Protein AF-A0A3N5LBY7-F1 (afdb_monomer)

Radius of gyration: 25.09 Å; Cα contacts (8 Å, |Δi|>4): 882; chains: 1; bounding box: 62×58×71 Å

pLDDT: mean 83.24, std 11.58, range [34.78, 97.31]

Mean predicted aligned error: 8.32 Å

Secondary structure (DSSP, 8-state):
-------HHHHHHT--EEEEEEEEEESS-EE--S--HHHHHHHHHHHH--SSSS--TTEEEE-TTTT--EE-TT-EEEEEEEEET--TTHHHHHHHHHHHHTTSPP-TT--TTSEEEEEEEEEPPPPPP------EEEEEEEEEEEE--EEEEEETTEEE-BTTB--HHHHHHHHHHHHHHHHHHTT-------GGGTTTTEEEEEEEEEEEEEEETTEEEEEEEEEEEEEEE--HHHHHHHHHHHHH--SS-GGGTTT-EEEES-TT--------SS-HHHHHT-HHHHHHHHHHHHT-TT--HHHHHHHHHHHTTHHHHHHHHHHHHHTT---PPPEEEEEEEETTEEEEEEE--HHHHHHHHHHHHHHHHHHHHHS-SSB-TT-TT--HHHHHHHHHHHHHTT-EEEEEP-TTGGGG--HHHHHHHHHHHHTTSHHHHHHHHHHT--EEETTEEE---SS--B-TTTHHHHHHHHHHHHHHHS-TTEEEEEETTEEEEEESSS---

Sequence (509 aa):
MNHFNFPVKELIKSISYKRFKVTIKFNNDVNFLFFHGSKLYDLICKTMKRGVNKLGEDIIINAVESGRTSYQSGDCYNFGITAINAGDYFIDHLESKLKSISSYIPKENSIEGIFTLEDITEIKTEIIPDFTDGGEEEYELWLRSPLRMVREYPVPGHKYFDREYFDIRQFLKLLYYRVKRLSILCGNSVDECDPSLEFLHCAVNYINLMWLDMPYTSKTLGGVSGKVKFTAELSADLKLLLWFGQFINNGNNTSFGFGKNSVTNIPGYNVSELSPYETFLAKAVKKENVLNAYKVLASDNSLTISDKLKVKKFNSKINENLDNLINEVITGKYEAKPFTGTITEEHDGINIHTEFNLEERTLQLAVKQIAEPVINKYIGESSFFYRNGFSKEGALKMLDEAEKNGYEYNKIDIDSFYSYINKDVLYERIETLFGGDPVSDLIRVWITQPVCIEGNMVTSYEGIPYNRMLNPMLINLYLDRLDEMLPGNCKLIKDGEDLYIIDKNRNLH

Foldseek 3Di:
DPDPPPPLVVLLVLWDKWKKKWKKFFQAKDFAFLACLQQVQQLVLQLVPPVDSGDDLQKFKAQQPRLQGIDGHGDMWIIMIMGIPDDPCNVVSSQVSNQVQCCDDDDPPHSTVGIGTDDMDIDDDDDQDQDAFDAKDKKKKFQLFFAWAADPDADVPDRTDFQVDDDVLSQLQQLSVSSVVSSVVSVDDDDDDRCSVQCPFKAWPDGDKHKFWDDDPPDIDIGIGFMIMIIGRDHSSSLSSLLVCQSSAGHPPSSSVGRRMHMPDDPPDDDDPGHTPAFLLRQLLDLVLLVVLLVVVLPDPPDDPVLVVLSVVCVVPVPVLSVVLSCCLVVVVDAADAWAWEWDDDPPDTATATDGRSSNSSSLLSSCVRNLVSLVSGLDDQELFPDDPRALVNLVVVQVVLVVVQKDKDKDDDIPVQQADDLVLLLRLLCRSRNVGCSSVVVSCQQQGWYQYPNDIDRDGHGGHDDPRCCRSSVSSSCSVVQVVDDPQWGWHDHHNMIMIIGNPPPPD

Solvent-accessible surface area (backbone atoms only — not comparable to full-atom values): 28198 Å² total; per-residue (Å²): 130,87,76,77,80,70,63,46,65,61,44,56,72,54,39,52,65,49,37,33,43,37,33,35,28,26,72,40,70,44,78,52,57,44,70,42,23,60,63,51,33,54,51,51,33,63,47,65,65,69,94,44,101,60,71,54,90,47,44,27,40,40,49,57,43,43,36,64,34,68,42,51,56,69,40,64,46,30,34,35,40,29,32,47,60,59,59,88,62,48,58,64,50,51,52,55,29,47,56,54,40,31,71,38,82,66,47,92,98,51,74,47,28,39,31,46,76,76,49,77,46,77,47,79,80,77,79,85,77,88,62,63,69,54,65,77,44,74,36,37,42,33,32,79,24,38,30,30,45,73,40,94,78,58,48,93,96,40,54,45,49,51,55,92,45,85,59,67,54,59,51,53,51,44,39,50,54,47,50,52,51,48,18,41,72,49,72,47,90,78,82,93,77,80,68,69,74,76,39,72,59,56,44,80,77,43,72,51,44,45,80,45,81,40,84,49,92,99,43,73,48,64,16,28,26,24,42,34,32,30,38,29,53,46,44,28,42,53,52,48,50,56,59,55,38,46,65,61,32,29,60,46,63,28,41,40,23,18,14,28,36,47,62,51,83,50,88,93,66,82,86,75,92,78,59,42,71,67,45,66,40,61,59,16,52,31,68,68,45,31,51,51,30,36,50,57,62,71,65,44,86,82,60,49,75,69,50,51,51,51,46,54,58,47,60,77,42,43,69,62,55,52,50,50,56,39,48,26,54,76,70,70,66,60,70,88,72,63,29,44,32,46,83,44,84,51,103,77,35,64,43,41,44,51,50,74,58,72,66,60,50,17,53,49,40,13,40,42,72,57,50,42,63,34,52,54,61,60,61,48,86,58,57,37,36,70,38,92,95,45,48,68,66,52,40,51,49,49,51,54,52,37,42,75,72,55,28,45,74,47,78,51,84,67,75,44,51,49,36,68,38,58,60,66,64,42,49,51,54,43,39,56,65,37,52,95,31,72,40,36,58,55,52,46,52,65,56,62,51,35,31,30,41,95,88,42,80,43,74,76,72,70,26,39,67,50,42,89,76,56,42,52,56,51,50,53,59,45,48,42,58,54,40,72,68,42,56,94,64,36,46,50,41,30,38,76,92,46,34,31,43,35,30,54,80,78,75,91,121

Nearest PDB structures (foldseek):
  6dd5-assembly2_B  TM=7.385E-01  e=3.144E-13  Escherichia coli O157:H7
  6dd5-assembly1_A  TM=7.429E-01  e=4.305E-13  Escherichia coli O157:H7
  6ar1-assembly2_D  TM=7.995E-01  e=1.167E-09  Geobacillus stearothermophilus
  5hhl-assembly3_D  TM=7.330E-01  e=1.109E-07  Agathobacter rectalis M104/1
  5hhl-assembly2_H  TM=7.245E-01  e=1.519E-07  Agathobacter rectalis M104/1

Structure (mmCIF, N/CA/C/O backbone):
data_AF-A0A3N5LBY7-F1
#
_entry.id   AF-A0A3N5LBY7-F1
#
loop_
_atom_site.group_PDB
_atom_site.id
_atom_site.type_symbol
_atom_site.label_atom_id
_atom_site.label_alt_id
_atom_site.label_comp_id
_atom_site.label_asym_id
_atom_site.label_entity_id
_atom_site.label_seq_id
_atom_site.pdbx_PDB_ins_code
_atom_site.Cartn_x
_atom_site.Cartn_y
_atom_site.Cartn_z
_atom_site.occupancy
_atom_site.B_iso_or_equiv
_atom_site.auth_seq_id
_atom_site.auth_comp_id
_atom_site.auth_asym_id
_atom_site.auth_atom_id
_atom_site.pdbx_PDB_model_num
ATOM 1 N N . MET A 1 1 ? 40.320 -6.476 -20.861 1.00 38.44 1 MET A N 1
ATOM 2 C CA . MET A 1 1 ? 38.935 -6.963 -21.011 1.00 38.44 1 MET A CA 1
ATOM 3 C C . MET A 1 1 ? 38.147 -5.819 -21.612 1.00 38.44 1 MET A C 1
ATOM 5 O O . MET A 1 1 ? 38.249 -4.721 -21.089 1.00 38.44 1 MET A O 1
ATOM 9 N N . ASN A 1 2 ? 37.497 -6.024 -22.760 1.00 34.78 2 ASN A N 1
ATOM 10 C CA . ASN A 1 2 ? 36.706 -4.976 -23.403 1.00 34.78 2 ASN A CA 1
ATOM 11 C C . ASN A 1 2 ? 35.530 -4.641 -22.483 1.00 34.78 2 ASN A C 1
ATO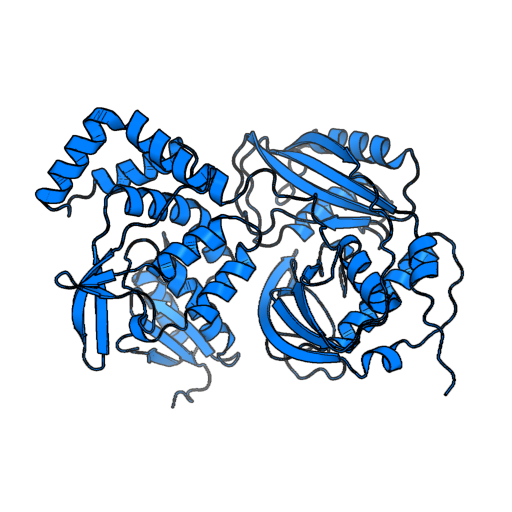M 13 O O . ASN A 1 2 ? 34.591 -5.427 -22.389 1.00 34.78 2 ASN A O 1
ATOM 17 N N . HIS A 1 3 ? 35.620 -3.515 -21.778 1.00 41.53 3 HIS A N 1
ATOM 18 C CA . HIS A 1 3 ? 34.484 -2.925 -21.088 1.00 41.53 3 HIS A CA 1
ATOM 19 C C . HIS A 1 3 ? 33.453 -2.590 -22.165 1.00 41.53 3 HIS A C 1
ATOM 21 O O . HIS A 1 3 ? 33.677 -1.709 -22.996 1.00 41.53 3 HIS A O 1
ATOM 27 N N . PHE A 1 4 ? 32.368 -3.356 -22.224 1.00 52.19 4 PHE A N 1
ATOM 28 C CA . PHE A 1 4 ? 31.197 -2.937 -22.975 1.00 52.19 4 PHE A CA 1
ATOM 29 C C . PHE A 1 4 ? 30.697 -1.672 -22.283 1.00 52.19 4 PHE A C 1
ATOM 31 O O . PHE A 1 4 ? 30.194 -1.748 -21.173 1.00 52.19 4 PHE A O 1
ATOM 38 N N . ASN A 1 5 ? 30.918 -0.505 -22.889 1.00 61.25 5 ASN A N 1
ATOM 39 C CA . ASN A 1 5 ? 30.394 0.747 -22.354 1.00 61.25 5 ASN A CA 1
ATOM 40 C C . ASN A 1 5 ? 28.865 0.646 -22.360 1.00 61.25 5 ASN A C 1
ATOM 42 O O . ASN A 1 5 ? 28.266 0.531 -23.430 1.00 61.25 5 ASN A O 1
ATOM 46 N N . PHE A 1 6 ? 28.248 0.651 -21.185 1.00 70.88 6 PHE A N 1
ATOM 47 C CA . PHE A 1 6 ? 26.806 0.579 -20.992 1.00 70.88 6 PHE A CA 1
ATOM 48 C C . PHE A 1 6 ? 26.217 1.997 -21.062 1.00 70.88 6 PHE A C 1
ATOM 50 O O . PHE A 1 6 ? 26.335 2.755 -20.111 1.00 70.88 6 PHE A O 1
ATOM 57 N N . PRO A 1 7 ? 25.602 2.432 -22.184 1.00 77.38 7 PRO A N 1
ATOM 58 C CA . PRO A 1 7 ? 25.357 3.853 -22.448 1.00 77.38 7 PRO A CA 1
ATOM 59 C C . PRO A 1 7 ? 24.082 4.379 -21.761 1.00 77.38 7 PRO A C 1
ATOM 61 O O . PRO A 1 7 ? 23.322 5.145 -22.357 1.00 77.38 7 PRO A O 1
ATOM 64 N N . VAL A 1 8 ? 23.785 3.951 -20.531 1.00 84.81 8 VAL A N 1
ATOM 65 C CA . VAL A 1 8 ? 22.512 4.271 -19.861 1.00 84.81 8 VAL A CA 1
ATOM 66 C C . VAL A 1 8 ? 22.337 5.764 -19.652 1.00 84.81 8 VAL A C 1
ATOM 68 O O . VAL A 1 8 ? 21.244 6.276 -19.906 1.00 84.81 8 VAL A O 1
ATOM 71 N N . LYS A 1 9 ? 23.395 6.482 -19.265 1.00 85.94 9 LYS A N 1
ATOM 72 C CA . LYS A 1 9 ? 23.342 7.941 -19.118 1.00 85.94 9 LYS A CA 1
ATOM 73 C C . LYS A 1 9 ? 22.882 8.653 -20.389 1.00 85.94 9 LYS A C 1
ATOM 75 O O . LYS A 1 9 ? 22.012 9.519 -20.319 1.00 85.94 9 LYS A O 1
ATOM 80 N N . GLU A 1 10 ? 23.413 8.269 -21.545 1.00 86.06 10 GLU A N 1
ATOM 81 C CA . GLU A 1 10 ? 23.021 8.862 -22.830 1.00 86.06 10 GLU A CA 1
ATOM 82 C C . GLU A 1 10 ? 21.609 8.434 -23.247 1.00 86.06 10 GLU A C 1
ATOM 84 O O . GLU A 1 10 ? 20.820 9.262 -23.707 1.00 86.06 10 GLU A O 1
ATOM 89 N N . LEU A 1 11 ? 21.230 7.178 -22.986 1.00 88.94 11 LEU A N 1
ATOM 90 C CA . LEU A 1 11 ? 19.864 6.713 -23.226 1.00 88.94 11 LEU A CA 1
ATOM 91 C C . LEU A 1 11 ? 18.839 7.495 -22.408 1.00 88.94 11 LEU A C 1
ATOM 93 O O . LEU A 1 11 ? 17.841 7.942 -22.966 1.00 88.94 11 LEU A O 1
ATOM 97 N N . ILE A 1 12 ? 19.079 7.705 -21.116 1.00 90.44 12 ILE A N 1
ATOM 98 C CA . ILE A 1 12 ? 18.143 8.431 -20.250 1.00 90.44 12 ILE A CA 1
ATOM 99 C C . ILE A 1 12 ? 18.040 9.898 -20.666 1.00 90.44 12 ILE A C 1
ATOM 101 O O . ILE A 1 12 ? 16.928 10.409 -20.779 1.00 90.44 12 ILE A O 1
ATOM 105 N N . LYS A 1 13 ? 19.163 10.560 -20.979 1.00 89.19 13 LYS A N 1
ATOM 106 C CA . LYS A 1 13 ? 19.153 11.940 -21.501 1.00 89.19 13 LYS A CA 1
ATOM 107 C C . LYS A 1 13 ? 18.371 12.078 -22.809 1.00 89.19 13 LYS A C 1
ATOM 109 O O . LYS A 1 13 ? 17.786 13.128 -23.055 1.00 89.19 13 LYS A O 1
ATOM 114 N N . SER A 1 14 ? 18.363 11.038 -23.643 1.00 90.06 14 SER A N 1
ATOM 115 C CA . SER A 1 14 ? 17.644 11.036 -24.924 1.00 90.06 14 SER A CA 1
ATOM 116 C C . SER A 1 14 ? 16.121 10.888 -24.789 1.00 90.06 14 SER A C 1
ATOM 118 O O . SER A 1 14 ? 15.393 11.075 -25.767 1.00 90.06 14 SER A O 1
ATOM 120 N N . ILE A 1 15 ? 15.624 10.532 -23.598 1.00 91.88 15 ILE A N 1
ATOM 121 C CA . ILE A 1 15 ? 14.199 10.327 -23.343 1.00 91.88 15 ILE A CA 1
ATOM 122 C C . ILE A 1 15 ? 13.599 11.635 -22.838 1.00 91.88 15 ILE A C 1
ATOM 124 O O . ILE A 1 15 ? 13.804 12.034 -21.695 1.00 91.88 15 ILE A O 1
ATOM 128 N N . SER A 1 16 ? 12.792 12.279 -23.677 1.00 90.88 16 SER A N 1
ATOM 129 C CA . SER A 1 16 ? 11.910 13.353 -23.223 1.00 90.88 16 SER A CA 1
ATOM 130 C C . SER A 1 16 ? 10.722 12.750 -22.475 1.00 90.88 16 SER A C 1
ATOM 132 O O . SER A 1 16 ? 10.056 11.847 -22.986 1.00 90.88 16 SER A O 1
ATOM 134 N N . TYR A 1 17 ? 10.436 13.234 -21.270 1.00 90.81 17 TYR A N 1
ATOM 135 C CA . TYR A 1 17 ? 9.273 12.815 -20.496 1.00 90.81 17 TYR A CA 1
ATOM 136 C C . TYR A 1 17 ? 8.748 13.963 -19.636 1.00 90.81 17 TYR A C 1
ATOM 138 O O . TYR A 1 17 ? 9.507 14.831 -19.215 1.00 90.81 17 TYR A O 1
ATOM 146 N N . LYS A 1 18 ? 7.445 13.941 -19.355 1.00 90.56 18 LYS A N 1
ATOM 147 C CA . LYS A 1 18 ? 6.787 14.825 -18.387 1.00 90.56 18 LYS A CA 1
ATOM 148 C C . LYS A 1 18 ? 6.015 13.981 -17.377 1.00 90.56 18 LYS A C 1
ATOM 150 O O . LYS A 1 18 ? 5.503 12.908 -17.713 1.00 90.56 18 LYS A O 1
ATOM 155 N N . ARG A 1 19 ? 5.952 14.438 -16.129 1.00 91.31 19 ARG A N 1
ATOM 156 C CA . ARG A 1 19 ? 5.251 13.755 -15.033 1.00 91.31 19 ARG A CA 1
ATOM 157 C C . ARG A 1 19 ? 4.151 14.657 -14.506 1.00 91.31 19 ARG A C 1
ATOM 159 O O . ARG A 1 19 ? 4.365 15.845 -14.320 1.00 91.31 19 ARG A O 1
ATOM 166 N N . PHE A 1 20 ? 2.995 14.081 -14.222 1.00 91.75 20 PHE A N 1
ATOM 167 C CA . PHE A 1 20 ? 1.819 14.817 -13.776 1.00 91.75 20 PHE A CA 1
ATOM 168 C C . PHE A 1 20 ? 1.209 14.144 -12.559 1.00 91.75 20 PHE A C 1
ATOM 170 O O . PHE A 1 20 ? 1.139 12.913 -12.505 1.00 91.75 20 PHE A O 1
ATOM 177 N N . LYS A 1 21 ? 0.727 14.954 -11.620 1.00 94.62 21 LYS A N 1
ATOM 178 C CA . LYS A 1 21 ? -0.222 14.547 -10.588 1.00 94.62 21 LYS A CA 1
ATOM 179 C C . LYS A 1 21 ? -1.608 15.007 -11.018 1.00 94.62 21 LYS A C 1
ATOM 181 O O . LYS A 1 21 ? -1.808 16.189 -11.282 1.00 94.62 21 LYS A O 1
ATOM 186 N N . VAL A 1 22 ? -2.548 14.076 -11.077 1.00 96.06 22 VAL A N 1
ATOM 187 C CA . VAL A 1 22 ? -3.951 14.344 -11.384 1.00 96.06 22 VAL A CA 1
ATOM 188 C C . VAL A 1 22 ? -4.767 14.115 -10.123 1.00 96.06 22 VAL A C 1
ATOM 190 O O . VAL A 1 22 ? -4.677 13.042 -9.523 1.00 96.06 22 VAL A O 1
ATOM 193 N N . THR A 1 23 ? -5.569 15.112 -9.760 1.00 97.25 23 THR A N 1
ATOM 194 C CA . THR A 1 23 ? -6.506 15.051 -8.637 1.00 97.25 23 THR A CA 1
ATOM 195 C C . THR A 1 23 ? -7.925 15.050 -9.185 1.00 97.25 23 THR A C 1
ATOM 197 O O . THR A 1 23 ? -8.342 15.994 -9.863 1.00 97.25 23 THR A O 1
ATOM 200 N N . ILE A 1 24 ? -8.677 13.997 -8.887 1.00 96.88 24 ILE A N 1
ATOM 201 C CA . ILE A 1 24 ? -10.117 13.933 -9.158 1.00 96.88 24 ILE A CA 1
ATOM 202 C C . ILE A 1 24 ? -10.881 13.873 -7.842 1.00 96.88 24 ILE A C 1
ATOM 204 O O . ILE A 1 24 ? -10.354 13.390 -6.844 1.00 96.88 24 ILE A O 1
ATOM 208 N N . LYS A 1 25 ? -12.132 14.319 -7.847 1.00 97.31 25 LYS A N 1
ATOM 209 C CA . LYS A 1 25 ? -13.043 14.224 -6.709 1.00 97.31 25 LYS A CA 1
ATOM 210 C C . LYS A 1 25 ? -14.266 13.424 -7.101 1.00 97.31 25 LYS A C 1
ATOM 212 O O . LYS A 1 25 ? -14.872 13.704 -8.128 1.00 97.31 25 LYS A O 1
ATOM 217 N N . PHE A 1 26 ? -14.624 12.415 -6.321 1.00 96.19 26 PHE A N 1
ATOM 218 C CA . PHE A 1 26 ? -15.774 11.578 -6.643 1.00 96.19 26 PHE A CA 1
ATOM 219 C C . PHE A 1 26 ? -17.090 12.282 -6.296 1.00 96.19 26 PHE A C 1
ATOM 221 O O . PHE A 1 26 ? -17.221 12.893 -5.241 1.00 96.19 26 PHE A O 1
ATOM 228 N N . ASN A 1 27 ? -18.080 12.166 -7.179 1.00 94.25 27 ASN A N 1
ATOM 229 C CA . ASN A 1 27 ? -19.432 12.708 -6.997 1.00 94.25 27 ASN A CA 1
ATOM 230 C C . ASN A 1 27 ? -20.407 11.677 -6.412 1.00 94.25 27 ASN A C 1
ATOM 232 O O . ASN A 1 27 ? -21.538 12.016 -6.085 1.00 94.25 27 ASN A O 1
ATOM 236 N N . ASN A 1 28 ? -19.983 10.416 -6.342 1.00 90.75 28 ASN A N 1
ATOM 237 C CA . ASN A 1 28 ? -20.733 9.284 -5.814 1.00 90.75 28 ASN A CA 1
ATOM 238 C C . ASN A 1 28 ? -19.784 8.403 -5.002 1.00 90.75 28 ASN A C 1
ATOM 240 O O . ASN A 1 28 ? -18.566 8.495 -5.156 1.00 90.75 28 ASN A O 1
ATOM 244 N N . ASP A 1 29 ? -20.342 7.500 -4.205 1.00 91.44 29 ASP A N 1
ATOM 245 C CA . ASP A 1 29 ? -19.550 6.467 -3.549 1.00 91.44 29 ASP A CA 1
ATOM 246 C C . ASP A 1 29 ? -18.958 5.506 -4.594 1.00 91.44 29 ASP A C 1
ATOM 248 O O . ASP A 1 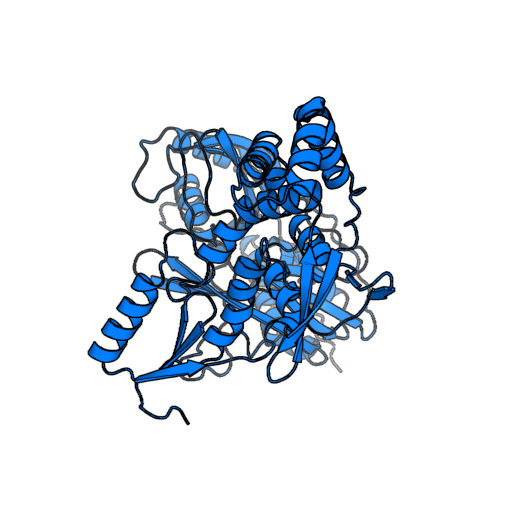29 ? -19.645 5.056 -5.518 1.00 91.44 29 ASP A O 1
ATOM 252 N N . VAL A 1 30 ? -17.673 5.177 -4.452 1.00 89.56 30 VAL A N 1
ATOM 253 C CA . VAL A 1 30 ? -16.932 4.319 -5.384 1.00 89.56 30 VAL A CA 1
ATOM 254 C C . VAL A 1 30 ? -16.193 3.230 -4.626 1.00 89.56 30 VAL A C 1
ATOM 256 O O . VAL A 1 30 ? -15.469 3.486 -3.666 1.00 89.56 30 VAL A O 1
ATOM 259 N N . ASN A 1 31 ? -16.324 1.998 -5.111 1.00 87.12 31 ASN A N 1
ATOM 260 C CA . ASN A 1 31 ? -15.559 0.859 -4.625 1.00 87.12 31 ASN A CA 1
ATOM 261 C C . ASN A 1 31 ? -14.507 0.442 -5.653 1.00 87.12 31 ASN A C 1
ATOM 263 O O . ASN A 1 31 ? -14.806 0.249 -6.834 1.00 87.12 31 ASN A O 1
ATOM 267 N N . PHE A 1 32 ? -13.284 0.245 -5.175 1.00 84.81 32 PHE A N 1
ATOM 268 C CA . PHE A 1 32 ? -12.180 -0.308 -5.945 1.00 84.81 32 PHE A CA 1
ATOM 269 C C . PHE A 1 32 ? -11.834 -1.724 -5.467 1.00 84.81 32 PHE A C 1
ATOM 271 O O . PHE A 1 32 ? -12.155 -2.136 -4.344 1.00 84.81 32 PHE A O 1
ATOM 278 N N . LEU A 1 33 ? -11.171 -2.472 -6.351 1.00 82.50 33 LEU A N 1
ATOM 279 C CA . LEU A 1 33 ? -10.320 -3.598 -5.959 1.00 82.50 33 LEU A CA 1
ATOM 280 C C . LEU A 1 33 ? -9.076 -3.055 -5.243 1.00 82.50 33 LEU A C 1
ATOM 282 O O . LEU A 1 33 ? -8.835 -1.856 -5.289 1.00 82.50 33 LEU A O 1
ATOM 286 N N . PHE A 1 34 ? -8.267 -3.911 -4.620 1.00 84.25 34 PHE A N 1
ATOM 287 C CA . PHE A 1 34 ? -7.043 -3.459 -3.947 1.00 84.25 34 PHE A CA 1
ATOM 288 C C . PHE A 1 34 ? -6.111 -2.670 -4.887 1.00 84.25 34 PHE A C 1
ATOM 290 O O . PHE A 1 34 ? -5.672 -1.572 -4.563 1.00 84.25 34 PHE A O 1
ATOM 297 N N . PHE A 1 35 ? -5.853 -3.189 -6.090 1.00 87.31 35 PHE A N 1
ATOM 298 C CA . PHE A 1 35 ? -5.004 -2.523 -7.075 1.00 87.31 35 PHE A CA 1
ATOM 299 C C . PHE A 1 35 ? -5.834 -1.729 -8.098 1.00 87.31 35 PHE A C 1
ATOM 301 O O . PHE A 1 35 ? -6.653 -2.297 -8.825 1.00 87.31 35 PHE A O 1
ATOM 308 N N . HIS A 1 36 ? -5.622 -0.410 -8.183 1.00 89.81 36 HIS A N 1
ATOM 309 C CA . HIS A 1 36 ? -6.490 0.485 -8.972 1.00 89.81 36 HIS A CA 1
ATOM 310 C C . HIS A 1 36 ? -6.052 0.656 -10.433 1.00 89.81 36 HIS A C 1
ATOM 312 O O . HIS A 1 36 ? -6.774 1.260 -11.233 1.00 89.81 36 HIS A O 1
ATOM 318 N N . GLY A 1 37 ? -4.873 0.145 -10.800 1.00 88.94 37 GLY A N 1
ATOM 319 C CA . GLY A 1 37 ? -4.236 0.419 -12.088 1.00 88.94 37 GLY A CA 1
ATOM 320 C C . GLY A 1 37 ? -5.099 0.081 -13.308 1.00 88.94 37 GLY A C 1
ATOM 321 O O . GLY A 1 37 ? -5.111 0.837 -14.274 1.00 88.94 37 GLY A O 1
ATOM 322 N N . SER A 1 38 ? -5.912 -0.978 -13.248 1.00 83.69 38 SER A N 1
ATOM 323 C CA . SER A 1 38 ? -6.830 -1.351 -14.334 1.00 83.69 38 SER A CA 1
ATOM 324 C C . SER A 1 38 ? -7.980 -0.360 -14.553 1.00 83.69 38 SER A C 1
ATOM 326 O O . SER A 1 38 ? -8.338 -0.086 -15.698 1.00 83.69 38 SER A O 1
ATOM 328 N N . LYS A 1 39 ? -8.541 0.210 -13.479 1.00 87.06 39 LYS A N 1
ATOM 329 C CA . LYS A 1 39 ? -9.597 1.235 -13.555 1.00 87.06 39 LYS A CA 1
ATOM 330 C C . LYS A 1 39 ? -9.049 2.538 -14.126 1.00 87.06 39 LYS A C 1
ATOM 332 O O . LYS A 1 39 ? -9.680 3.148 -14.985 1.00 87.06 39 LYS A O 1
ATOM 337 N N . LEU A 1 40 ? -7.849 2.929 -13.695 1.00 91.19 40 LEU A N 1
ATOM 338 C CA . LEU A 1 40 ? -7.172 4.100 -14.247 1.00 91.19 40 LEU A CA 1
ATOM 339 C C . LEU A 1 40 ? -6.748 3.883 -15.701 1.00 91.19 40 LEU A C 1
ATOM 341 O O . LEU A 1 40 ? -6.890 4.792 -16.513 1.00 91.19 40 LEU A O 1
ATOM 345 N N . TYR A 1 41 ? -6.283 2.685 -16.056 1.00 89.69 41 TYR A N 1
ATOM 346 C CA . TYR A 1 41 ? -5.987 2.323 -17.441 1.00 89.69 41 TYR A CA 1
ATOM 347 C C . TYR A 1 41 ? -7.195 2.535 -18.348 1.00 89.69 41 TYR A C 1
ATOM 349 O O . TYR A 1 41 ? -7.071 3.175 -19.389 1.00 89.69 41 TYR A O 1
ATOM 357 N N . ASP A 1 42 ? -8.361 2.034 -17.942 1.00 86.81 42 ASP A N 1
ATOM 358 C CA . ASP A 1 42 ? -9.602 2.187 -18.700 1.00 86.81 42 ASP A CA 1
ATOM 359 C C . ASP A 1 42 ? -10.019 3.663 -18.832 1.00 86.81 42 ASP A C 1
ATOM 361 O O . ASP A 1 42 ? -10.324 4.118 -19.939 1.00 86.81 42 ASP A O 1
ATOM 365 N N . LEU A 1 43 ? -9.933 4.439 -17.743 1.00 89.88 43 LEU A N 1
ATOM 366 C CA . LEU A 1 43 ? -10.174 5.885 -17.771 1.00 89.88 43 LEU A CA 1
ATOM 367 C C . LEU A 1 43 ? -9.253 6.581 -18.784 1.00 89.88 43 LEU A C 1
ATOM 369 O O . LEU A 1 43 ? -9.728 7.275 -19.681 1.00 89.88 43 LEU A O 1
ATOM 373 N N . ILE A 1 44 ? -7.940 6.369 -18.683 1.00 90.31 44 ILE A N 1
ATOM 374 C CA . ILE A 1 44 ? -6.958 7.063 -19.523 1.00 90.31 44 ILE A CA 1
ATOM 375 C C . ILE A 1 44 ? -7.011 6.583 -20.981 1.00 90.31 44 ILE A C 1
ATOM 377 O O . ILE A 1 44 ? -6.870 7.404 -21.888 1.00 90.31 44 ILE A O 1
ATOM 381 N N . CYS A 1 45 ? -7.321 5.308 -21.246 1.00 87.69 45 CYS A N 1
ATOM 382 C CA . CYS A 1 45 ? -7.617 4.826 -22.602 1.00 87.69 45 CYS A CA 1
ATOM 383 C C . CYS A 1 45 ? -8.726 5.659 -23.261 1.00 87.69 45 CYS A C 1
ATOM 385 O O . CYS A 1 45 ? -8.592 6.093 -24.409 1.00 87.69 45 CYS A O 1
ATOM 387 N N . LYS A 1 46 ? -9.820 5.893 -22.529 1.00 85.25 46 LYS A N 1
ATOM 388 C CA . LYS A 1 46 ? -10.987 6.637 -23.023 1.00 85.25 46 LYS A CA 1
ATOM 389 C C . LYS A 1 46 ? -10.686 8.119 -23.192 1.00 85.25 46 LYS A C 1
ATOM 391 O O . LYS A 1 46 ? -11.129 8.713 -24.177 1.00 85.25 46 LYS A O 1
ATOM 396 N N . THR A 1 47 ? -9.895 8.690 -22.287 1.00 86.00 47 THR A N 1
ATOM 397 C CA . THR A 1 47 ? -9.430 10.080 -22.351 1.00 86.00 47 THR A CA 1
ATOM 398 C C . THR A 1 47 ? -8.605 10.335 -23.608 1.00 86.00 47 THR A C 1
ATOM 400 O O . THR A 1 47 ? -8.895 11.268 -24.355 1.00 86.00 47 THR A O 1
ATOM 403 N N . MET A 1 48 ? -7.636 9.465 -23.904 1.00 82.44 48 MET A N 1
ATOM 404 C CA . MET A 1 48 ? -6.655 9.700 -24.969 1.00 82.44 48 MET A CA 1
ATOM 405 C C . MET A 1 48 ? -7.154 9.375 -26.389 1.00 82.44 48 MET A C 1
ATOM 407 O O . MET A 1 48 ? -6.421 9.624 -27.343 1.00 82.44 48 MET A O 1
ATOM 411 N N . LYS A 1 49 ? -8.366 8.810 -26.552 1.00 66.88 49 LYS A N 1
ATOM 412 C CA . LYS A 1 49 ? -9.049 8.505 -27.836 1.00 66.88 49 LYS A CA 1
ATOM 413 C C . LYS A 1 49 ? -8.102 8.179 -29.014 1.00 66.88 49 LYS A C 1
ATOM 415 O O . LYS A 1 49 ? -8.177 8.809 -30.065 1.00 66.88 49 LYS A O 1
ATOM 420 N N . ARG A 1 50 ? -7.241 7.162 -28.878 1.00 56.69 50 ARG A N 1
ATOM 421 C CA . ARG A 1 50 ? -6.247 6.782 -29.911 1.00 56.69 50 ARG A CA 1
ATOM 422 C C . ARG A 1 50 ? -6.787 5.940 -31.079 1.00 56.69 50 ARG A C 1
ATOM 424 O O . ARG A 1 50 ? -6.003 5.355 -31.813 1.00 56.69 50 ARG A O 1
ATOM 431 N N . GLY A 1 51 ? -8.104 5.780 -31.233 1.00 47.19 51 GLY A N 1
ATOM 432 C CA . GLY A 1 51 ? -8.677 4.841 -32.218 1.00 47.19 51 GLY A CA 1
ATOM 433 C C . GLY A 1 51 ? -8.350 3.358 -31.952 1.00 47.19 51 GLY A C 1
ATOM 434 O O . GLY A 1 51 ? -8.798 2.485 -32.688 1.00 47.19 51 GLY A O 1
ATOM 435 N N . VAL A 1 52 ? -7.612 3.069 -30.876 1.00 51.25 52 VAL A N 1
ATOM 436 C CA . VAL A 1 52 ? -7.212 1.744 -30.402 1.00 51.25 52 VAL A CA 1
ATOM 437 C C . VAL A 1 52 ? -7.606 1.656 -28.929 1.00 51.25 52 VAL A C 1
ATOM 439 O O . VAL A 1 52 ? -7.315 2.568 -28.158 1.00 51.25 52 VAL A O 1
ATOM 442 N N . ASN A 1 53 ? -8.240 0.555 -28.517 1.00 62.88 53 ASN A N 1
ATOM 443 C CA . ASN A 1 53 ? -8.684 0.314 -27.132 1.00 62.88 53 ASN A CA 1
ATOM 444 C C . ASN A 1 53 ? -7.521 0.036 -26.148 1.00 62.88 53 ASN A C 1
ATOM 446 O O . ASN A 1 53 ? -7.696 -0.729 -25.200 1.00 62.88 53 ASN A O 1
ATOM 450 N N . LYS A 1 54 ? -6.312 0.561 -26.400 1.00 79.31 54 LYS A N 1
ATOM 451 C CA . LYS A 1 54 ? -5.114 0.295 -25.594 1.00 79.31 54 LYS A CA 1
ATOM 452 C C . LYS A 1 54 ? -4.187 1.505 -25.513 1.00 79.31 54 LYS A C 1
ATOM 454 O O . LYS A 1 54 ? -3.893 2.127 -26.533 1.00 79.31 54 LYS A O 1
ATOM 459 N N . LEU A 1 55 ? -3.668 1.781 -24.317 1.00 83.50 55 LEU A N 1
ATOM 460 C CA . LEU A 1 55 ? -2.549 2.711 -24.130 1.00 83.50 55 LEU A CA 1
ATOM 461 C C . LEU A 1 55 ? -1.243 2.098 -24.634 1.00 83.50 55 LEU A C 1
ATOM 463 O O . LEU A 1 55 ? -1.002 0.900 -24.454 1.00 83.50 55 LEU A O 1
ATOM 467 N N . GLY A 1 56 ? -0.418 2.939 -25.257 1.00 84.50 56 GLY A N 1
ATOM 468 C CA . GLY A 1 56 ? 0.946 2.585 -25.634 1.00 84.50 56 GLY A CA 1
ATOM 469 C C . GLY A 1 56 ? 1.884 2.566 -24.427 1.00 84.50 56 GLY A C 1
ATOM 470 O O . GLY A 1 56 ? 1.502 2.906 -23.307 1.00 84.50 56 GLY A O 1
ATOM 471 N N . GLU A 1 57 ? 3.130 2.155 -24.658 1.00 85.88 57 GLU A N 1
ATOM 472 C CA . GLU A 1 57 ? 4.176 2.130 -23.624 1.00 85.88 57 GLU A CA 1
ATOM 473 C C . GLU A 1 57 ? 4.664 3.526 -23.198 1.00 85.88 57 GLU A C 1
ATOM 475 O O . GLU A 1 57 ? 5.379 3.640 -22.198 1.00 85.88 57 GLU A O 1
ATOM 480 N N . ASP A 1 58 ? 4.271 4.551 -23.954 1.00 88.25 58 ASP A N 1
ATOM 481 C CA . ASP A 1 58 ? 4.593 5.966 -23.789 1.00 88.25 58 ASP A CA 1
ATOM 482 C C . ASP A 1 58 ? 3.764 6.666 -22.703 1.00 88.25 58 ASP A C 1
ATOM 484 O O . ASP A 1 58 ? 4.075 7.791 -22.328 1.00 88.25 58 ASP A O 1
ATOM 488 N N . ILE A 1 59 ? 2.725 6.015 -22.173 1.00 91.00 59 ILE A N 1
ATOM 489 C CA . ILE A 1 59 ? 1.922 6.535 -21.063 1.00 91.00 59 ILE A CA 1
ATOM 490 C C . ILE A 1 59 ? 1.975 5.530 -19.915 1.00 91.00 59 ILE A C 1
ATOM 492 O O . ILE A 1 59 ? 1.495 4.401 -20.029 1.00 91.00 59 ILE A O 1
ATOM 496 N N . ILE A 1 60 ? 2.547 5.953 -18.791 1.00 92.06 60 ILE A N 1
ATOM 497 C CA . ILE A 1 60 ? 2.648 5.160 -17.564 1.00 92.06 60 ILE A CA 1
ATOM 498 C C . ILE A 1 60 ? 1.708 5.739 -16.515 1.00 92.06 60 ILE A C 1
ATOM 500 O O . ILE A 1 60 ? 1.762 6.929 -16.209 1.00 92.06 60 ILE A O 1
ATOM 504 N N . ILE A 1 61 ? 0.879 4.880 -15.929 1.00 92.81 61 ILE A N 1
ATOM 505 C CA . ILE A 1 61 ? -0.069 5.246 -14.877 1.00 92.81 61 ILE A CA 1
ATOM 506 C C . ILE A 1 61 ? 0.489 4.812 -13.522 1.00 92.81 61 ILE A C 1
ATOM 508 O O . ILE A 1 61 ? 0.941 3.681 -13.354 1.00 92.81 61 ILE A O 1
ATOM 512 N N . ASN A 1 62 ? 0.417 5.707 -12.541 1.00 92.19 62 ASN A N 1
ATOM 513 C CA . ASN A 1 62 ? 0.838 5.468 -11.167 1.00 92.19 62 ASN A CA 1
ATOM 514 C C . ASN A 1 62 ? -0.379 5.562 -10.241 1.00 92.19 62 ASN A C 1
ATOM 516 O O . ASN A 1 62 ? -0.823 6.652 -9.883 1.00 92.19 62 ASN A O 1
ATOM 520 N N . ALA A 1 63 ? -0.916 4.407 -9.855 1.00 92.44 63 ALA A N 1
ATOM 521 C CA . ALA A 1 63 ? -2.062 4.288 -8.960 1.00 92.44 63 ALA A CA 1
ATOM 522 C C . ALA A 1 63 ? -1.639 4.420 -7.485 1.00 92.44 63 ALA A C 1
ATOM 524 O O . ALA A 1 63 ? -1.633 3.427 -6.757 1.00 92.44 63 ALA A O 1
ATOM 525 N N . VAL A 1 64 ? -1.249 5.628 -7.065 1.00 90.06 64 VAL A N 1
ATOM 526 C CA . VAL A 1 64 ? -0.621 5.865 -5.749 1.00 90.06 64 VAL A CA 1
ATOM 527 C C . VAL A 1 64 ? -1.533 5.636 -4.549 1.00 90.06 64 VAL A C 1
ATOM 529 O O . VAL A 1 64 ? -1.031 5.483 -3.446 1.00 90.06 64 VAL A O 1
ATOM 532 N N . GLU A 1 65 ? -2.845 5.560 -4.760 1.00 91.94 65 GLU A N 1
ATOM 533 C CA . GLU A 1 65 ? -3.812 5.233 -3.707 1.00 91.94 65 GLU A CA 1
ATOM 534 C C . GLU A 1 65 ? -4.263 3.768 -3.706 1.00 91.94 65 GLU A C 1
ATOM 536 O O . GLU A 1 65 ? -5.221 3.425 -3.012 1.00 91.94 65 GLU A O 1
ATOM 541 N N . SER A 1 66 ? -3.607 2.895 -4.486 1.00 88.88 66 SER A N 1
ATOM 542 C CA . SER A 1 66 ? -3.881 1.452 -4.419 1.00 88.88 66 SER A CA 1
ATOM 543 C C . SER A 1 66 ? -3.787 0.975 -2.969 1.00 88.88 66 SER A C 1
ATOM 545 O O . SER A 1 66 ? -2.880 1.359 -2.239 1.00 88.88 66 SER A O 1
ATOM 547 N N . GLY A 1 67 ? -4.759 0.170 -2.556 1.00 85.56 67 GLY A N 1
ATOM 548 C CA . GLY A 1 67 ? -4.998 -0.203 -1.167 1.00 85.56 67 GLY A CA 1
ATOM 549 C C . GLY A 1 67 ? -6.232 0.475 -0.581 1.00 85.56 67 GLY A C 1
ATOM 550 O O . GLY A 1 67 ? -6.994 -0.175 0.131 1.00 85.56 67 GLY A O 1
ATOM 551 N N . ARG A 1 68 ? -6.536 1.736 -0.921 1.00 88.75 68 ARG A N 1
ATOM 552 C CA . ARG A 1 68 ? -7.780 2.380 -0.468 1.00 88.75 68 ARG A CA 1
ATOM 553 C C . ARG A 1 68 ? -8.949 1.909 -1.319 1.00 88.75 68 ARG A C 1
ATOM 555 O O . ARG A 1 68 ? -9.208 2.406 -2.403 1.00 88.75 68 ARG A O 1
ATOM 562 N N . THR A 1 69 ? -9.725 0.977 -0.792 1.00 86.81 69 THR A N 1
ATOM 563 C CA . THR A 1 69 ? -10.699 0.269 -1.628 1.00 86.81 69 THR A CA 1
ATOM 564 C C . THR A 1 69 ? -12.108 0.870 -1.651 1.00 86.81 69 THR A C 1
ATOM 566 O O . THR A 1 69 ? -12.989 0.322 -2.320 1.00 86.81 69 THR A O 1
ATOM 569 N N . SER A 1 70 ? -12.341 1.972 -0.936 1.00 88.56 70 SER A N 1
ATOM 570 C CA . SER A 1 70 ? -13.633 2.663 -0.875 1.00 88.56 70 SER A CA 1
ATOM 571 C C . SER A 1 70 ? -13.466 4.179 -0.753 1.00 88.56 70 SER A C 1
ATOM 573 O O . SER A 1 70 ? -12.669 4.675 0.058 1.00 88.56 70 SER A O 1
ATOM 575 N N . TYR A 1 71 ? -14.285 4.894 -1.512 1.00 92.31 71 TYR A N 1
ATOM 576 C CA . TYR A 1 71 ? -14.372 6.347 -1.562 1.00 92.31 71 TYR A CA 1
ATOM 577 C C . TYR A 1 71 ? -15.827 6.758 -1.386 1.00 92.31 71 TYR A C 1
ATOM 579 O O . TYR A 1 71 ? -16.709 6.161 -1.997 1.00 92.31 71 TYR A O 1
ATOM 587 N N . GLN A 1 72 ? -16.065 7.751 -0.543 1.00 92.44 72 GLN A N 1
ATOM 588 C CA . GLN A 1 72 ? -17.357 8.400 -0.388 1.00 92.44 72 GLN A CA 1
ATOM 589 C C . GLN A 1 72 ? -17.475 9.562 -1.374 1.00 92.44 72 GLN A C 1
ATOM 591 O O . GLN A 1 72 ? -16.469 10.132 -1.806 1.00 92.44 72 GLN A O 1
ATOM 596 N N . SER A 1 73 ? -18.704 9.956 -1.695 1.00 94.38 73 SER A N 1
ATOM 597 C CA . SER A 1 73 ? -18.950 11.207 -2.410 1.00 94.38 73 SER A CA 1
ATOM 598 C C . SER A 1 73 ? -18.240 12.377 -1.717 1.00 94.38 73 SER A C 1
ATOM 600 O O . SER A 1 73 ? -18.409 12.620 -0.524 1.00 94.38 73 SER A O 1
ATOM 602 N N . GLY A 1 74 ? -17.460 13.129 -2.487 1.00 94.81 74 GLY A N 1
ATOM 603 C CA . GLY A 1 74 ? -16.642 14.240 -2.022 1.00 94.81 74 GLY A CA 1
ATOM 604 C C . GLY A 1 74 ? -15.194 13.875 -1.694 1.00 94.81 74 GLY A C 1
ATOM 605 O O . GLY A 1 74 ? -14.385 14.793 -1.555 1.00 94.81 74 GLY A O 1
ATOM 606 N N . ASP A 1 75 ? -14.846 12.588 -1.617 1.00 95.00 75 ASP A N 1
ATOM 607 C CA . ASP A 1 75 ? -13.455 12.165 -1.473 1.00 95.00 75 ASP A CA 1
ATOM 608 C C . ASP A 1 75 ? -12.653 12.492 -2.739 1.00 95.00 75 ASP A C 1
ATOM 610 O O . ASP A 1 75 ? -13.097 12.245 -3.864 1.00 95.00 75 ASP A O 1
ATOM 614 N N . CYS A 1 76 ? -11.436 12.994 -2.542 1.00 96.62 76 CYS A N 1
ATOM 615 C CA . CYS A 1 76 ? -10.471 13.174 -3.616 1.00 96.62 76 CYS A CA 1
ATOM 616 C C . CYS A 1 76 ? -9.580 11.938 -3.789 1.00 96.62 76 CYS A C 1
ATOM 618 O O . CYS A 1 76 ? -9.406 11.134 -2.870 1.00 96.62 76 CYS A O 1
ATOM 620 N N . TYR A 1 77 ? -9.016 11.825 -4.986 1.00 96.31 77 TYR A N 1
ATOM 621 C CA . TYR A 1 77 ? -8.167 10.737 -5.436 1.00 96.31 77 TYR A CA 1
ATOM 622 C C . TYR A 1 77 ? -7.018 11.280 -6.284 1.00 96.31 77 TYR A C 1
ATOM 624 O O . TYR A 1 77 ? -7.247 11.903 -7.327 1.00 96.31 77 TYR A O 1
ATOM 632 N N . ASN A 1 78 ? -5.790 10.988 -5.868 1.00 96.31 78 ASN A N 1
ATOM 633 C CA . ASN A 1 78 ? -4.577 11.301 -6.608 1.00 96.31 78 ASN A CA 1
ATOM 634 C C . ASN A 1 78 ? -4.104 10.106 -7.441 1.00 96.31 78 ASN A C 1
ATOM 636 O O . ASN A 1 78 ? -4.031 8.966 -6.978 1.00 96.31 78 ASN A O 1
ATOM 640 N N . PHE A 1 79 ? -3.662 10.379 -8.665 1.00 95.25 79 PHE A N 1
ATOM 641 C CA . PHE A 1 79 ? -2.837 9.449 -9.433 1.00 95.25 79 PHE A CA 1
ATOM 642 C C . PHE A 1 79 ? -1.791 10.175 -10.262 1.00 95.25 79 PHE A C 1
ATOM 644 O O . PHE A 1 79 ? -1.921 11.355 -10.580 1.00 95.25 79 PHE A O 1
ATOM 651 N N . GLY A 1 80 ? -0.729 9.453 -10.605 1.00 93.81 80 GLY A N 1
ATOM 652 C CA . GLY A 1 80 ? 0.341 9.976 -11.439 1.00 93.81 80 GLY A CA 1
ATOM 653 C C . GLY A 1 80 ? 0.231 9.516 -12.886 1.00 93.81 80 GLY A C 1
ATOM 654 O O . GLY A 1 80 ? -0.160 8.378 -13.156 1.00 93.81 80 GLY A O 1
ATOM 655 N N . ILE A 1 81 ? 0.672 10.363 -13.809 1.00 93.19 81 ILE A N 1
ATOM 656 C CA . ILE A 1 81 ? 0.917 10.002 -15.207 1.00 93.19 81 ILE A CA 1
ATOM 657 C C . ILE A 1 81 ? 2.357 10.382 -15.549 1.00 93.19 81 ILE A C 1
ATOM 659 O O . ILE A 1 81 ? 2.742 11.532 -15.366 1.00 93.19 81 ILE A O 1
ATOM 663 N N . THR A 1 82 ? 3.142 9.441 -16.067 1.00 92.25 82 THR A N 1
ATOM 664 C CA . THR A 1 82 ? 4.394 9.753 -16.772 1.00 92.25 82 THR A CA 1
ATOM 665 C C . THR A 1 82 ? 4.125 9.614 -18.263 1.00 92.25 82 THR A C 1
ATOM 667 O O . THR A 1 82 ? 3.743 8.534 -18.716 1.00 92.25 82 THR A O 1
ATOM 670 N N . ALA A 1 83 ? 4.302 10.691 -19.019 1.00 92.12 83 ALA A N 1
ATOM 671 C CA . ALA A 1 83 ? 4.111 10.714 -20.462 1.00 92.12 83 ALA A CA 1
ATOM 672 C C . ALA A 1 83 ? 5.463 10.897 -21.162 1.00 92.12 83 ALA A C 1
ATOM 674 O O . ALA A 1 83 ? 6.190 11.852 -20.889 1.00 92.12 83 ALA A O 1
ATOM 675 N N . ILE A 1 84 ? 5.796 9.968 -22.050 1.00 92.44 84 ILE A N 1
ATOM 676 C CA . ILE A 1 84 ? 7.028 9.949 -22.837 1.00 92.44 84 ILE A CA 1
ATOM 677 C C . ILE A 1 84 ? 6.789 10.703 -24.142 1.00 92.44 84 ILE A C 1
ATOM 679 O O . ILE A 1 84 ? 5.753 10.524 -24.782 1.00 92.44 84 ILE A O 1
ATOM 683 N N . ASN A 1 85 ? 7.750 11.539 -24.534 1.00 90.50 85 ASN A N 1
ATOM 684 C CA . ASN A 1 85 ? 7.684 12.387 -25.724 1.00 90.50 85 ASN A CA 1
ATOM 685 C C . ASN A 1 85 ? 6.417 13.271 -25.763 1.00 90.50 85 ASN A C 1
ATOM 687 O O . ASN A 1 85 ? 5.770 13.443 -26.798 1.00 90.50 85 ASN A O 1
ATOM 691 N N . ALA A 1 86 ? 6.018 13.791 -24.599 1.00 86.12 86 ALA A N 1
ATOM 692 C CA . ALA A 1 86 ? 4.824 14.613 -24.459 1.00 86.12 86 ALA A CA 1
ATOM 693 C C . ALA A 1 86 ? 5.103 16.064 -24.879 1.00 86.12 86 ALA A C 1
ATOM 695 O O . ALA A 1 86 ? 5.832 16.789 -24.200 1.00 86.12 86 ALA A O 1
ATOM 696 N N . GLY A 1 87 ? 4.491 16.491 -25.987 1.00 83.06 87 GLY A N 1
ATOM 697 C CA . GLY A 1 87 ? 4.527 17.884 -26.438 1.00 83.06 87 GLY A CA 1
ATOM 698 C C . GLY A 1 87 ? 3.739 18.835 -25.530 1.00 83.06 87 GLY A C 1
ATOM 699 O O . GLY A 1 87 ? 3.048 18.416 -24.599 1.00 83.06 87 GLY A O 1
ATOM 700 N N . ASP A 1 88 ? 3.805 20.132 -25.823 1.00 82.06 88 ASP A N 1
ATOM 701 C CA . ASP A 1 88 ? 3.233 21.180 -24.960 1.00 82.06 88 ASP A CA 1
ATOM 702 C C . ASP A 1 88 ? 1.704 21.117 -24.839 1.00 82.06 88 ASP A C 1
ATOM 704 O O . ASP A 1 88 ? 1.156 21.425 -23.788 1.00 82.06 88 ASP A O 1
ATOM 708 N N . TYR A 1 89 ? 1.018 20.590 -25.854 1.00 85.44 89 TYR A N 1
ATOM 709 C CA . TYR A 1 89 ? -0.441 20.431 -25.854 1.00 85.44 89 TYR A CA 1
ATOM 710 C C . TYR A 1 89 ? -0.949 19.207 -25.076 1.00 85.44 89 TYR A C 1
ATOM 712 O O . TYR A 1 89 ? -2.157 18.967 -25.034 1.00 85.44 89 TYR A O 1
ATOM 720 N N . PHE A 1 90 ? -0.061 18.382 -24.506 1.00 87.38 90 PHE A N 1
ATOM 721 C CA . PHE A 1 90 ? -0.471 17.150 -23.828 1.00 87.38 90 PHE A CA 1
ATOM 722 C C . PHE A 1 90 ? -1.383 17.432 -22.628 1.00 87.38 90 PHE A C 1
ATOM 724 O O . PHE A 1 90 ? -2.402 16.758 -22.478 1.00 87.38 90 PHE A O 1
ATOM 731 N N . ILE A 1 91 ? -1.043 18.433 -21.807 1.00 87.12 91 ILE A N 1
ATOM 732 C CA . ILE A 1 91 ? -1.812 18.786 -20.604 1.00 87.12 91 ILE A CA 1
ATOM 733 C C . ILE A 1 91 ? -3.185 19.320 -20.998 1.00 87.12 91 ILE A C 1
ATOM 735 O O . ILE A 1 91 ? -4.186 18.766 -20.553 1.00 87.12 91 ILE A O 1
ATOM 739 N N . ASP A 1 92 ? -3.239 20.309 -21.893 1.00 89.25 92 ASP A N 1
ATOM 740 C CA . ASP A 1 92 ? -4.500 20.895 -22.365 1.00 89.25 92 ASP A CA 1
ATOM 741 C C . ASP A 1 92 ? -5.430 19.825 -22.949 1.00 89.25 92 ASP A C 1
ATOM 743 O O . ASP A 1 92 ? -6.642 19.811 -22.705 1.00 89.25 92 ASP A O 1
ATOM 747 N N . HIS A 1 93 ? -4.859 18.882 -23.705 1.00 89.56 93 HIS A N 1
ATOM 748 C CA . HIS A 1 93 ? -5.606 17.758 -24.250 1.00 89.56 93 HIS A CA 1
ATOM 749 C C . HIS A 1 93 ? -6.129 16.832 -23.148 1.00 89.56 93 HIS A C 1
ATOM 751 O O . HIS A 1 93 ? -7.316 16.499 -23.144 1.00 89.56 93 HIS A O 1
ATOM 757 N N . LEU A 1 94 ? -5.262 16.415 -22.221 1.00 90.00 94 LEU A N 1
ATOM 758 C CA . LEU A 1 94 ? -5.616 15.538 -21.108 1.00 90.00 94 LEU A CA 1
ATOM 759 C C . LEU A 1 94 ? -6.719 16.166 -20.245 1.00 90.00 94 LEU A C 1
ATOM 761 O O . LEU A 1 94 ? -7.731 15.517 -19.978 1.00 90.00 94 LEU A O 1
ATOM 765 N N . GLU A 1 95 ? -6.555 17.433 -19.869 1.00 92.25 95 GLU A N 1
ATOM 766 C CA . GLU A 1 95 ? -7.501 18.203 -19.066 1.00 92.25 95 GLU A CA 1
ATOM 767 C C . GLU A 1 95 ? -8.861 18.315 -19.763 1.00 92.25 95 GLU A C 1
ATOM 769 O O . GLU A 1 95 ? -9.893 17.944 -19.195 1.00 92.25 95 GLU A O 1
ATOM 774 N N . SER A 1 96 ? -8.869 18.760 -21.025 1.00 91.88 96 SER A N 1
ATOM 775 C CA . SER A 1 96 ? -10.090 18.893 -21.827 1.00 91.88 96 SER A CA 1
ATOM 776 C C . SER A 1 96 ? -10.854 17.568 -21.923 1.00 91.88 96 SER A C 1
ATOM 778 O O . SER A 1 96 ? -12.082 17.525 -21.786 1.00 91.88 96 SER A O 1
ATOM 780 N N . LYS A 1 97 ? -10.137 16.456 -22.122 1.00 91.75 97 LYS A N 1
ATOM 781 C CA . LYS A 1 97 ? -10.741 15.127 -22.253 1.00 91.75 97 LYS A CA 1
ATOM 782 C C . LYS A 1 97 ? -11.237 14.569 -20.923 1.00 91.75 97 LYS A C 1
ATOM 784 O O . LYS A 1 97 ? -12.333 14.008 -20.906 1.00 91.75 97 LYS A O 1
ATOM 789 N N . LEU A 1 98 ? -10.502 14.758 -19.827 1.00 91.94 98 LEU A N 1
ATOM 790 C CA . LEU A 1 98 ? -10.953 14.357 -18.492 1.00 91.94 98 LEU A CA 1
ATOM 791 C C . LEU A 1 98 ? -12.225 15.116 -18.090 1.00 91.94 98 LEU A C 1
ATOM 793 O O . LEU A 1 98 ? -13.185 14.472 -17.673 1.00 91.94 98 LEU A O 1
ATOM 797 N N . LYS A 1 99 ? -12.290 16.436 -18.330 1.00 92.75 99 LYS A N 1
ATOM 798 C CA . LYS A 1 99 ? -13.505 17.253 -18.115 1.00 92.75 99 LYS A CA 1
ATOM 799 C C . LYS A 1 99 ? -14.687 16.825 -18.995 1.00 92.75 99 LYS A C 1
ATOM 801 O O . LYS A 1 99 ? -15.853 16.923 -18.610 1.00 92.75 99 LYS A O 1
ATOM 806 N N . SER A 1 100 ? -14.411 16.345 -20.207 1.00 90.44 100 SER A N 1
ATOM 807 C CA . SER A 1 100 ? -15.461 15.810 -21.078 1.00 90.44 100 SER A CA 1
ATOM 808 C C . SER A 1 100 ? -16.024 14.493 -20.536 1.00 90.44 100 SER A C 1
ATOM 810 O O . SER A 1 100 ? -17.241 14.322 -20.507 1.00 90.44 100 SER A O 1
ATOM 812 N N . ILE A 1 101 ? -15.158 13.581 -20.087 1.00 88.25 101 ILE A N 1
ATOM 813 C CA . ILE A 1 101 ? -15.548 12.260 -19.576 1.00 88.25 101 ILE A CA 1
ATOM 814 C C . ILE A 1 101 ? -16.221 12.341 -18.201 1.00 88.25 101 ILE A C 1
ATOM 816 O O . ILE A 1 101 ? -17.130 11.557 -17.925 1.00 88.25 101 ILE A O 1
ATOM 820 N N . SER A 1 102 ? -15.847 13.305 -17.357 1.00 85.69 102 SER A N 1
ATOM 821 C CA . SER A 1 102 ? -16.550 13.570 -16.093 1.00 85.69 102 SER A CA 1
ATOM 822 C C . SER A 1 102 ? -18.022 13.941 -16.293 1.00 85.69 102 SER A C 1
ATOM 824 O O . SER A 1 102 ? -18.818 13.794 -15.376 1.00 85.69 102 SER A O 1
ATOM 826 N N . SER A 1 103 ? -18.394 14.395 -17.494 1.00 84.94 103 SER A N 1
ATOM 827 C CA . SER A 1 103 ? -19.770 14.769 -17.845 1.00 84.94 103 SER A CA 1
ATOM 828 C C . SER A 1 103 ? -20.583 13.615 -18.451 1.00 84.94 103 SER A C 1
ATOM 830 O O . SER A 1 103 ? -21.729 13.816 -18.852 1.00 84.94 103 SER A O 1
ATOM 832 N N . TYR A 1 104 ? -19.997 12.422 -18.607 1.00 86.81 104 TYR A N 1
ATOM 833 C CA . TYR A 1 104 ? -20.694 11.274 -19.196 1.00 86.81 104 TYR A CA 1
ATOM 834 C C . TYR A 1 104 ? -21.705 10.677 -18.220 1.00 86.81 104 TYR A C 1
ATOM 836 O O . TYR A 1 104 ? -21.598 10.831 -17.010 1.00 86.81 104 TYR A O 1
ATOM 844 N N . ILE A 1 105 ? -22.691 9.955 -18.754 1.00 83.44 105 ILE A N 1
ATOM 845 C CA . ILE A 1 105 ? -23.577 9.146 -17.918 1.00 83.44 105 ILE A CA 1
ATOM 846 C C . ILE A 1 105 ? -22.749 7.982 -17.350 1.00 83.44 105 ILE A C 1
ATOM 848 O O . ILE A 1 105 ? -22.104 7.279 -18.141 1.00 83.44 105 ILE A O 1
ATOM 852 N N . PRO A 1 106 ? -22.766 7.759 -16.023 1.00 82.19 106 PRO A N 1
ATOM 853 C CA . PRO A 1 106 ? -22.049 6.657 -15.399 1.00 82.19 106 PRO A CA 1
ATOM 854 C C . PRO A 1 106 ? -22.386 5.312 -16.038 1.00 82.19 106 PRO A C 1
ATOM 856 O O . PRO A 1 106 ? -23.554 4.988 -16.262 1.00 82.19 106 PRO A O 1
ATOM 859 N N . LYS A 1 107 ? -21.354 4.514 -16.314 1.00 78.00 107 LYS A N 1
ATOM 860 C CA . LYS A 1 107 ? -21.497 3.126 -16.769 1.00 78.00 107 LYS A CA 1
ATOM 861 C C . LYS A 1 107 ? -21.126 2.169 -15.652 1.00 78.00 107 LYS A C 1
ATOM 863 O O . LYS A 1 107 ? -20.238 2.451 -14.849 1.00 78.00 107 LYS A O 1
ATOM 868 N N . GLU A 1 108 ? -21.767 1.007 -15.654 1.00 71.81 108 GLU A N 1
ATOM 869 C CA . GLU A 1 108 ? -21.474 -0.058 -14.702 1.00 71.81 108 GLU A CA 1
ATOM 870 C C . GLU A 1 108 ? -19.985 -0.432 -14.749 1.00 71.81 108 GLU A C 1
ATOM 872 O O . GLU A 1 108 ? -19.395 -0.581 -15.822 1.00 71.81 108 GLU A O 1
ATOM 877 N N . ASN A 1 109 ? -19.360 -0.545 -13.576 1.00 69.69 109 ASN A N 1
ATOM 878 C CA . ASN A 1 109 ? -17.935 -0.841 -13.419 1.00 69.69 109 ASN A CA 1
ATOM 879 C C . ASN A 1 109 ? -16.959 0.167 -14.062 1.00 69.69 109 ASN A C 1
ATOM 881 O O . ASN A 1 109 ? -15.775 -0.155 -14.192 1.00 69.69 109 ASN A O 1
ATOM 885 N N . SER A 1 110 ? -17.386 1.390 -14.379 1.00 79.00 110 SER A N 1
ATOM 886 C CA . SER A 1 110 ? -16.508 2.482 -14.817 1.00 79.00 110 SER A CA 1
ATOM 887 C C . SER A 1 110 ? -16.452 3.606 -13.783 1.00 79.00 110 SER A C 1
ATOM 889 O O . SER A 1 110 ? -17.372 3.762 -12.985 1.00 79.00 110 SER A O 1
ATOM 891 N N . ILE A 1 111 ? -15.371 4.390 -13.806 1.00 83.75 111 ILE A N 1
ATOM 892 C CA . ILE A 1 111 ? -15.292 5.661 -13.073 1.00 83.75 111 ILE A CA 1
ATOM 893 C C . ILE A 1 111 ? -15.682 6.864 -13.943 1.00 83.75 111 ILE A C 1
ATOM 895 O O . ILE A 1 111 ? -15.633 7.992 -13.483 1.00 83.75 111 ILE A O 1
ATOM 899 N N . GLU A 1 112 ? -16.093 6.670 -15.196 1.00 84.50 112 GLU A N 1
ATOM 900 C CA . GLU A 1 112 ? -16.629 7.760 -16.024 1.00 84.50 112 GLU A CA 1
ATOM 901 C C . GLU A 1 112 ? -17.897 8.366 -15.414 1.00 84.50 112 GLU A C 1
ATOM 903 O O . GLU A 1 112 ? -18.731 7.646 -14.864 1.00 84.50 112 GLU A O 1
ATOM 908 N N . GLY A 1 113 ? -18.071 9.683 -15.549 1.00 86.00 113 GLY A N 1
ATOM 909 C CA . GLY A 1 113 ? -19.297 10.358 -15.119 1.00 86.00 113 GLY A CA 1
ATOM 910 C C . GLY A 1 113 ? -19.502 10.492 -13.608 1.00 86.00 113 GLY A C 1
ATOM 911 O O . GLY A 1 113 ? -20.463 11.126 -13.182 1.00 86.00 113 GLY A O 1
ATOM 912 N N . ILE A 1 114 ? -18.632 9.899 -12.784 1.00 91.94 114 ILE A N 1
ATOM 913 C CA . ILE A 1 114 ? -18.772 9.886 -11.317 1.00 91.94 114 ILE A CA 1
ATOM 914 C C . ILE A 1 114 ? -17.671 10.665 -10.592 1.00 91.94 114 ILE A C 1
ATOM 916 O O . ILE A 1 114 ? -17.527 10.513 -9.382 1.00 91.94 114 ILE A O 1
ATOM 920 N N . PHE A 1 115 ? -16.903 11.500 -11.294 1.00 94.62 115 PHE A N 1
ATOM 921 C CA . PHE A 1 115 ? -15.908 12.394 -10.694 1.00 94.62 115 PHE A CA 1
ATOM 922 C C . PHE A 1 115 ? -15.941 13.790 -11.319 1.00 94.62 115 PHE A C 1
ATOM 924 O O . PHE A 1 115 ? -16.422 13.946 -12.437 1.00 94.62 115 PHE A O 1
ATOM 931 N N . THR A 1 116 ? -15.382 14.785 -10.633 1.00 95.88 116 THR A N 1
ATOM 932 C CA . THR A 1 116 ? -14.916 16.063 -11.188 1.00 95.88 116 THR A CA 1
ATOM 933 C C . THR A 1 116 ? -13.394 16.095 -11.227 1.00 95.88 116 THR A C 1
ATOM 935 O O . THR A 1 116 ? -12.719 15.504 -10.384 1.00 95.88 116 THR A O 1
ATOM 938 N N . LEU A 1 117 ? -12.836 16.750 -12.245 1.00 96.38 117 LEU A N 1
ATOM 939 C CA . LEU A 1 117 ? -11.408 17.045 -12.278 1.00 96.38 117 LEU A CA 1
ATOM 940 C C . LEU A 1 117 ? -11.146 18.276 -11.408 1.00 96.38 117 LEU A C 1
ATOM 942 O O . LEU A 1 117 ? -11.676 19.343 -11.716 1.00 96.38 117 LEU A O 1
ATOM 946 N N . GLU A 1 118 ? -10.332 18.124 -10.367 1.00 96.50 118 GLU A N 1
ATOM 947 C CA . GLU A 1 118 ? -9.984 19.222 -9.458 1.00 96.50 118 GLU A CA 1
ATOM 948 C C . GLU A 1 118 ? -8.699 19.921 -9.899 1.00 96.50 118 GLU A C 1
ATOM 950 O O . GLU A 1 118 ? -8.650 21.147 -9.945 1.00 96.50 118 GLU A O 1
ATOM 955 N N . ASP A 1 119 ? -7.663 19.146 -10.235 1.00 95.31 119 ASP A N 1
ATOM 956 C CA . ASP A 1 119 ? -6.343 19.689 -10.556 1.00 95.31 119 ASP A CA 1
ATOM 957 C C . ASP A 1 119 ? -5.511 18.745 -11.440 1.00 95.31 119 ASP A C 1
ATOM 959 O O . ASP A 1 119 ? -5.616 17.515 -11.344 1.00 95.31 119 ASP A O 1
ATOM 963 N N . ILE A 1 120 ? -4.648 19.335 -12.271 1.00 94.50 120 ILE A N 1
ATOM 964 C CA . ILE A 1 120 ? -3.548 18.654 -12.959 1.00 94.50 120 ILE A CA 1
ATOM 965 C C . ILE A 1 120 ? -2.295 19.503 -12.771 1.00 94.50 120 ILE A C 1
ATOM 967 O O . ILE A 1 120 ? -2.147 20.557 -13.382 1.00 94.50 120 ILE A O 1
ATOM 971 N N . THR A 1 121 ? -1.362 18.998 -11.971 1.00 91.88 121 THR A N 1
ATOM 972 C CA . THR A 1 121 ? -0.088 19.670 -11.713 1.00 91.88 121 THR A CA 1
ATOM 973 C C . THR A 1 121 ? 1.049 18.910 -12.390 1.00 91.88 121 THR A C 1
ATOM 975 O O . THR A 1 121 ? 1.217 17.705 -12.174 1.00 91.88 121 THR A O 1
ATOM 978 N N . GLU A 1 122 ? 1.858 19.607 -13.190 1.00 90.44 122 GLU A N 1
ATOM 979 C CA . GLU A 1 122 ? 3.134 19.078 -13.678 1.00 90.44 122 GLU A CA 1
ATOM 980 C C . GLU A 1 122 ? 4.142 18.998 -12.527 1.00 90.44 122 GLU A C 1
ATOM 982 O O . GLU A 1 122 ? 4.401 19.972 -11.820 1.00 90.44 122 GLU A O 1
ATOM 987 N N . ILE A 1 123 ? 4.698 17.807 -12.338 1.00 88.12 123 ILE A N 1
ATOM 988 C CA . ILE A 1 123 ? 5.767 17.533 -11.383 1.00 88.12 123 ILE A CA 1
ATOM 989 C C . ILE A 1 123 ? 7.070 17.962 -12.038 1.00 88.12 123 ILE A C 1
ATOM 991 O O . ILE A 1 123 ? 7.349 17.577 -13.179 1.00 88.12 123 ILE A O 1
ATOM 995 N N . LYS A 1 124 ? 7.869 18.752 -11.316 1.00 80.62 124 LYS A N 1
ATOM 996 C CA . LYS A 1 124 ? 9.150 19.235 -11.831 1.00 80.62 124 LYS A CA 1
ATOM 997 C C . LYS A 1 124 ? 10.001 18.052 -12.282 1.00 80.62 124 LYS A C 1
ATOM 999 O O . LYS A 1 124 ? 10.093 17.030 -11.607 1.00 80.62 124 LYS A O 1
ATOM 1004 N N . THR A 1 125 ? 10.602 18.200 -13.459 1.00 69.69 125 THR A N 1
ATOM 1005 C CA . THR A 1 125 ? 11.510 17.181 -13.983 1.00 69.69 125 THR A CA 1
ATOM 1006 C C . THR A 1 125 ? 12.724 17.098 -13.069 1.00 69.69 125 THR A C 1
ATOM 1008 O O . THR A 1 125 ? 13.335 18.118 -12.749 1.00 69.69 125 THR A O 1
ATOM 1011 N N . GLU A 1 126 ? 13.052 15.884 -12.642 1.00 73.31 126 GLU A N 1
ATOM 1012 C CA . GLU A 1 126 ? 14.184 15.640 -11.759 1.00 73.31 126 GLU A CA 1
ATOM 1013 C C . GLU A 1 126 ? 15.495 15.962 -12.483 1.00 73.31 126 GLU A C 1
ATOM 1015 O O . GLU A 1 126 ? 15.679 15.616 -13.656 1.00 73.31 126 GLU A O 1
ATOM 1020 N N . ILE A 1 127 ? 16.435 16.587 -11.773 1.00 80.94 127 ILE A N 1
ATOM 1021 C CA . ILE A 1 127 ? 17.800 16.733 -12.278 1.00 80.94 127 ILE A CA 1
ATOM 1022 C C . ILE A 1 127 ? 18.414 15.335 -12.301 1.00 80.94 127 ILE A C 1
ATOM 1024 O O . ILE A 1 127 ? 18.455 14.663 -11.272 1.00 80.94 127 ILE A O 1
ATOM 1028 N N . ILE A 1 128 ? 18.880 14.903 -13.476 1.00 84.94 128 ILE A N 1
ATOM 1029 C CA . ILE A 1 128 ? 19.566 13.618 -13.634 1.00 84.94 128 ILE A CA 1
ATOM 1030 C C . ILE A 1 128 ? 20.766 13.600 -12.672 1.00 84.94 128 ILE A C 1
ATOM 1032 O O . ILE A 1 128 ? 21.661 14.437 -12.829 1.00 84.94 128 ILE A O 1
ATOM 1036 N N . PRO A 1 129 ? 20.794 12.688 -11.685 1.00 85.81 129 PRO A N 1
ATOM 1037 C CA . PRO A 1 129 ? 21.874 12.629 -10.713 1.00 85.81 129 PRO A CA 1
ATOM 1038 C C . PRO A 1 129 ? 23.179 12.196 -11.381 1.00 85.81 129 PRO A C 1
ATOM 1040 O O . PRO A 1 129 ? 23.188 11.384 -12.311 1.00 85.81 129 PRO A O 1
ATOM 1043 N N . ASP A 1 130 ? 24.290 12.725 -10.878 1.00 86.38 130 ASP A N 1
ATOM 1044 C CA . ASP A 1 130 ? 25.629 12.316 -11.291 1.00 86.38 130 ASP A CA 1
ATOM 1045 C C . ASP A 1 130 ? 26.166 11.290 -10.290 1.00 86.38 130 ASP A C 1
ATOM 1047 O O . ASP A 1 130 ? 26.800 11.633 -9.293 1.00 86.38 130 ASP A O 1
ATOM 1051 N N . PHE A 1 131 ? 25.811 10.023 -10.504 1.00 87.19 131 PHE A N 1
ATOM 1052 C CA . PHE A 1 131 ? 26.297 8.931 -9.668 1.00 87.19 131 PHE A CA 1
ATOM 1053 C C . PHE A 1 131 ? 27.763 8.621 -9.961 1.00 87.19 131 PHE A C 1
ATOM 1055 O O . PHE A 1 131 ? 28.233 8.761 -11.088 1.00 87.19 131 PHE A O 1
ATOM 1062 N N . THR A 1 132 ? 28.460 8.130 -8.942 1.00 86.12 132 THR A N 1
ATOM 1063 C CA . THR A 1 132 ? 29.791 7.543 -9.079 1.00 86.12 132 THR A CA 1
ATOM 1064 C C . THR A 1 132 ? 29.715 6.034 -8.902 1.00 86.12 132 THR A C 1
ATOM 1066 O O . THR A 1 132 ? 28.839 5.511 -8.194 1.00 86.12 132 THR A O 1
ATOM 1069 N N . ASP A 1 133 ? 30.678 5.342 -9.501 1.00 83.88 133 ASP A N 1
ATOM 1070 C CA . ASP A 1 133 ? 30.943 3.947 -9.174 1.00 83.88 133 ASP A CA 1
ATOM 1071 C C . ASP A 1 133 ? 31.193 3.833 -7.664 1.00 83.88 133 ASP A C 1
ATOM 1073 O O . ASP A 1 133 ? 31.771 4.730 -7.037 1.00 83.88 133 ASP A O 1
ATOM 1077 N N . GLY A 1 134 ? 30.654 2.778 -7.064 1.00 74.38 134 GLY A N 1
ATOM 1078 C CA . GLY A 1 134 ? 30.815 2.484 -5.644 1.00 74.38 134 GLY A CA 1
ATOM 1079 C C . GLY A 1 134 ? 31.355 1.078 -5.450 1.00 74.38 134 GLY A C 1
ATOM 1080 O O . GLY A 1 134 ? 31.441 0.314 -6.404 1.00 74.38 134 GLY A O 1
ATOM 1081 N N . GLY A 1 135 ? 31.713 0.761 -4.208 1.00 82.81 135 GLY A N 1
ATOM 1082 C CA . GLY A 1 135 ? 32.014 -0.613 -3.822 1.00 82.81 135 GLY A CA 1
ATOM 1083 C C . GLY A 1 135 ? 30.746 -1.448 -3.654 1.00 82.81 135 GLY A C 1
ATOM 1084 O O . GLY A 1 135 ? 29.639 -1.019 -3.983 1.00 82.81 135 GLY A O 1
ATOM 1085 N N . GLU A 1 136 ? 30.924 -2.644 -3.107 1.00 88.31 136 GLU A N 1
ATOM 1086 C CA . GLU A 1 136 ? 29.819 -3.512 -2.722 1.00 88.31 136 GLU A CA 1
ATOM 1087 C C . GLU A 1 136 ? 28.972 -2.864 -1.609 1.00 88.31 136 GLU A C 1
ATOM 1089 O O . GLU A 1 136 ? 29.477 -2.519 -0.539 1.00 88.31 136 GLU A O 1
ATOM 1094 N N . GLU A 1 137 ? 27.676 -2.694 -1.871 1.00 89.88 137 GLU A N 1
ATOM 1095 C CA . GLU A 1 137 ? 26.703 -2.067 -0.969 1.00 89.88 137 GLU A CA 1
ATOM 1096 C C . GLU A 1 137 ? 25.417 -2.912 -0.890 1.00 89.88 137 GLU A C 1
ATOM 1098 O O . GLU A 1 137 ? 25.128 -3.720 -1.777 1.00 89.88 137 GLU A O 1
ATOM 1103 N N . GLU A 1 138 ? 24.627 -2.729 0.176 1.00 91.38 138 GLU A N 1
ATOM 1104 C CA . GLU A 1 138 ? 23.279 -3.303 0.290 1.00 91.38 138 GLU A CA 1
ATOM 1105 C C . GLU A 1 138 ? 22.225 -2.300 -0.198 1.00 91.38 138 GLU A C 1
ATOM 1107 O O . GLU A 1 138 ? 22.130 -1.172 0.294 1.00 91.38 138 GLU A O 1
ATOM 1112 N N . TYR A 1 139 ? 21.381 -2.753 -1.120 1.00 90.88 139 TYR A N 1
ATOM 1113 C CA . TYR A 1 139 ? 20.261 -1.999 -1.666 1.00 90.88 139 TYR A CA 1
ATOM 1114 C C . TYR A 1 139 ? 18.940 -2.676 -1.321 1.00 90.88 139 TYR A C 1
ATOM 1116 O O . TYR A 1 139 ? 18.842 -3.903 -1.246 1.00 90.88 139 TYR A O 1
ATOM 1124 N N . GLU A 1 140 ? 17.888 -1.875 -1.178 1.00 91.31 140 GLU A N 1
ATOM 1125 C CA . GLU A 1 140 ? 16.533 -2.375 -0.967 1.00 91.31 140 GLU A CA 1
ATOM 1126 C C . GLU A 1 140 ? 15.622 -1.905 -2.108 1.00 91.31 140 GLU A C 1
ATOM 1128 O O . GLU A 1 140 ? 15.345 -0.722 -2.287 1.00 91.31 140 GLU A O 1
ATOM 1133 N N . LEU A 1 141 ? 15.155 -2.861 -2.911 1.00 92.12 141 LEU A N 1
ATOM 1134 C CA . LEU A 1 141 ? 14.179 -2.662 -3.973 1.00 92.12 141 LEU A CA 1
ATOM 1135 C C . LEU A 1 141 ? 12.777 -2.903 -3.421 1.00 92.12 141 LEU A C 1
ATOM 1137 O O . LEU A 1 141 ? 12.433 -4.009 -3.010 1.00 92.12 141 LEU A O 1
ATOM 1141 N N . TRP A 1 142 ? 11.928 -1.889 -3.500 1.00 90.62 142 TRP A N 1
ATOM 1142 C CA . TRP A 1 142 ? 10.525 -1.982 -3.130 1.00 90.62 142 TRP A CA 1
ATOM 1143 C C . TRP A 1 142 ? 9.639 -1.984 -4.370 1.00 90.62 142 TRP A C 1
ATOM 1145 O O . TRP A 1 142 ? 9.546 -0.997 -5.099 1.00 90.62 142 TRP A O 1
ATOM 1155 N N . LEU A 1 143 ? 8.942 -3.094 -4.588 1.00 91.81 143 LEU A N 1
ATOM 1156 C CA . LEU A 1 143 ? 7.908 -3.274 -5.599 1.00 91.81 143 LEU A CA 1
ATOM 1157 C C . LEU A 1 143 ? 6.571 -2.732 -5.074 1.00 91.81 143 LEU A C 1
ATOM 1159 O O . LEU A 1 143 ? 5.807 -3.435 -4.412 1.00 91.81 143 LEU A O 1
ATOM 1163 N N . ARG A 1 144 ? 6.314 -1.453 -5.360 1.00 88.75 144 ARG A N 1
ATOM 1164 C CA . ARG A 1 144 ? 5.143 -0.674 -4.912 1.00 88.75 144 ARG A CA 1
ATOM 1165 C C . ARG A 1 144 ? 3.846 -1.030 -5.641 1.00 88.75 144 ARG A C 1
ATOM 1167 O O . ARG A 1 144 ? 2.768 -0.652 -5.200 1.00 88.75 144 ARG A O 1
ATOM 1174 N N . SER A 1 145 ? 3.940 -1.703 -6.782 1.00 90.25 145 SER A N 1
ATOM 1175 C CA . SER A 1 145 ? 2.793 -2.315 -7.450 1.00 90.25 145 SER A CA 1
ATOM 1176 C C . SER A 1 145 ? 3.163 -3.704 -7.965 1.00 90.25 145 SER A C 1
ATOM 1178 O O . SER A 1 145 ? 4.358 -4.018 -8.028 1.00 90.25 145 SER A O 1
ATOM 1180 N N . PRO A 1 146 ? 2.177 -4.549 -8.326 1.00 90.25 146 PRO A N 1
ATOM 1181 C CA . PRO A 1 146 ? 2.455 -5.911 -8.757 1.00 90.25 146 PRO A CA 1
ATOM 1182 C C . PRO A 1 146 ? 3.428 -5.924 -9.935 1.00 90.25 146 PRO A C 1
ATOM 1184 O O . PRO A 1 146 ? 3.157 -5.364 -11.000 1.00 90.25 146 PRO A O 1
ATOM 1187 N N . LEU A 1 147 ? 4.577 -6.560 -9.758 1.00 92.44 147 LEU A N 1
ATOM 1188 C CA . LEU A 1 147 ? 5.563 -6.793 -10.797 1.00 92.44 147 LEU A CA 1
ATOM 1189 C C . LEU A 1 147 ? 5.253 -8.120 -11.481 1.00 92.44 147 LEU A C 1
ATOM 1191 O O . LEU A 1 147 ? 5.140 -9.164 -10.840 1.00 92.44 147 LEU A O 1
ATOM 1195 N N . ARG A 1 148 ? 5.147 -8.092 -12.810 1.00 89.44 148 ARG A N 1
ATOM 1196 C CA . ARG A 1 148 ? 4.885 -9.289 -13.612 1.00 89.44 148 ARG A CA 1
ATOM 1197 C C . ARG A 1 148 ? 6.061 -9.582 -14.530 1.00 89.44 148 ARG A C 1
ATOM 1199 O O . ARG A 1 148 ? 6.188 -8.990 -15.601 1.00 89.44 148 ARG A O 1
ATOM 1206 N N . MET A 1 149 ? 6.888 -10.543 -14.141 1.00 87.81 149 MET A N 1
ATOM 1207 C CA . MET A 1 149 ? 8.051 -10.998 -14.908 1.00 87.81 149 MET A CA 1
ATOM 1208 C C . MET A 1 149 ? 7.958 -12.500 -15.167 1.00 87.81 149 MET A C 1
ATOM 1210 O O . MET A 1 149 ? 7.513 -13.247 -14.302 1.00 87.81 149 MET A O 1
ATOM 1214 N N . VAL A 1 150 ? 8.310 -12.940 -16.377 1.00 82.81 150 VAL A N 1
ATOM 1215 C CA . VAL A 1 150 ? 8.289 -14.365 -16.759 1.00 82.81 150 VAL A CA 1
ATOM 1216 C C . VAL A 1 150 ? 9.578 -15.011 -16.273 1.00 82.81 150 VAL A C 1
ATOM 1218 O O . VAL A 1 150 ? 10.635 -14.440 -16.524 1.00 82.81 150 VAL A O 1
ATOM 1221 N N . ARG A 1 151 ? 9.504 -16.178 -15.624 1.00 81.56 151 ARG A N 1
ATOM 1222 C CA . ARG A 1 151 ? 10.708 -16.931 -15.238 1.00 81.56 151 ARG A CA 1
ATOM 1223 C C . ARG A 1 151 ? 11.490 -17.342 -16.479 1.00 81.56 151 ARG A C 1
ATOM 1225 O O . ARG A 1 151 ? 10.885 -17.758 -17.464 1.00 81.56 151 ARG A O 1
ATOM 1232 N N . GLU A 1 152 ? 12.815 -17.275 -16.414 1.00 75.12 152 GLU A N 1
ATOM 1233 C CA . GLU A 1 152 ? 13.668 -17.838 -17.468 1.00 75.12 152 GLU A CA 1
ATOM 1234 C C . GLU A 1 152 ? 13.420 -19.348 -17.635 1.00 75.12 152 GLU A C 1
ATOM 1236 O O . GLU A 1 152 ? 13.314 -19.838 -18.757 1.00 75.12 152 GLU A O 1
ATOM 1241 N N . TYR A 1 153 ? 13.185 -20.047 -16.516 1.00 78.88 153 TYR A N 1
ATOM 1242 C CA . TYR A 1 153 ? 12.833 -21.469 -16.464 1.00 78.88 153 TYR A CA 1
ATOM 1243 C C . TYR A 1 153 ? 11.466 -21.664 -15.774 1.00 78.88 153 TYR A C 1
ATOM 1245 O O . TYR A 1 153 ? 11.402 -21.830 -14.554 1.00 78.88 153 TYR A O 1
ATOM 1253 N N . PRO A 1 154 ? 10.344 -21.589 -16.517 1.00 77.12 154 PRO A N 1
ATOM 1254 C CA . PRO A 1 154 ? 9.007 -21.813 -15.970 1.00 77.12 154 PRO A CA 1
ATOM 1255 C C . PRO A 1 154 ? 8.828 -23.241 -15.447 1.00 77.12 154 PRO A C 1
ATOM 1257 O O . PRO A 1 154 ? 9.199 -24.198 -16.125 1.00 77.12 154 PRO A O 1
ATOM 1260 N N . VAL A 1 155 ? 8.166 -23.391 -14.300 1.00 75.50 155 VAL A N 1
ATOM 1261 C CA . VAL A 1 155 ? 7.696 -24.695 -13.797 1.00 75.50 155 VAL A CA 1
ATOM 1262 C C . VAL A 1 155 ? 6.162 -24.756 -13.850 1.00 75.50 155 VAL A C 1
ATOM 1264 O O . VAL A 1 155 ? 5.516 -23.700 -13.902 1.00 75.50 155 VAL A O 1
ATOM 1267 N N . PRO A 1 156 ? 5.539 -25.951 -13.889 1.00 70.12 156 PRO A N 1
ATOM 1268 C CA . PRO A 1 156 ? 4.080 -26.074 -13.879 1.00 70.12 156 PRO A CA 1
ATOM 1269 C C . PRO A 1 156 ? 3.460 -25.285 -12.717 1.00 70.12 156 PRO A C 1
ATOM 1271 O O . PRO A 1 156 ? 3.927 -25.380 -11.591 1.00 70.12 156 PRO A O 1
ATOM 1274 N N . GLY A 1 157 ? 2.447 -24.461 -12.996 1.00 66.38 157 GLY A N 1
ATOM 1275 C CA . GLY A 1 157 ? 1.826 -23.566 -12.004 1.00 66.38 157 GLY A CA 1
ATOM 1276 C C . GLY A 1 157 ? 2.542 -22.222 -11.799 1.00 66.38 157 GLY A C 1
ATOM 1277 O O . GLY A 1 157 ? 1.874 -21.223 -11.553 1.00 66.38 157 GLY A O 1
ATOM 1278 N N . HIS A 1 158 ? 3.856 -22.137 -12.037 1.00 68.88 1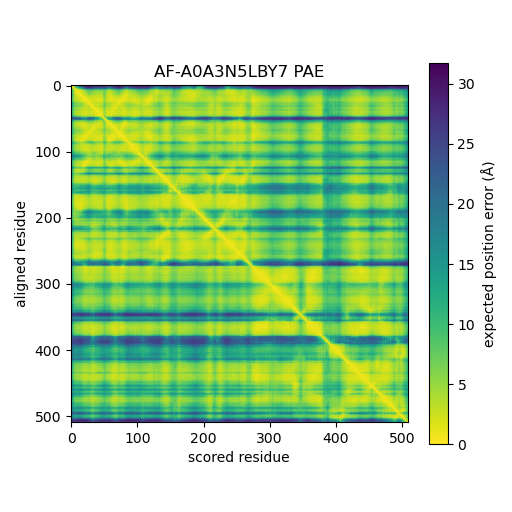58 HIS A N 1
ATOM 1279 C CA . HIS A 1 158 ? 4.669 -20.941 -11.769 1.00 68.88 158 HIS A CA 1
ATOM 1280 C C . HIS A 1 158 ? 5.354 -20.427 -13.041 1.00 68.88 158 HIS A C 1
ATOM 1282 O O . HIS A 1 158 ? 6.570 -20.493 -13.219 1.00 68.88 158 HIS A O 1
ATOM 1288 N N . LYS A 1 159 ? 4.556 -19.893 -13.973 1.00 70.38 159 LYS A N 1
ATOM 1289 C CA . LYS A 1 159 ? 5.081 -19.259 -15.200 1.00 70.38 159 LYS A CA 1
ATOM 1290 C C . LYS A 1 159 ? 5.803 -17.931 -14.925 1.00 70.38 159 LYS A C 1
ATOM 1292 O O . LYS A 1 159 ? 6.684 -17.526 -15.685 1.00 70.38 159 LYS A O 1
ATOM 1297 N N . TYR A 1 160 ? 5.389 -17.230 -13.878 1.00 76.94 160 TYR A N 1
ATOM 1298 C CA . TYR A 1 160 ? 5.915 -15.926 -13.484 1.00 76.94 160 TYR A CA 1
ATOM 1299 C C . TYR A 1 160 ? 6.740 -16.058 -12.199 1.00 76.94 160 TYR A C 1
ATOM 1301 O O . TYR A 1 160 ? 6.643 -17.069 -11.502 1.00 76.94 160 TYR A O 1
ATOM 1309 N N . PHE A 1 161 ? 7.589 -15.066 -11.927 1.00 74.94 161 PHE A N 1
ATOM 1310 C CA . PHE A 1 161 ? 8.242 -14.926 -10.623 1.00 74.94 161 PHE A CA 1
ATOM 1311 C C . PHE A 1 161 ? 7.186 -14.853 -9.522 1.00 74.94 161 PHE A C 1
ATOM 1313 O O . PHE A 1 161 ? 6.126 -14.267 -9.738 1.00 74.94 161 P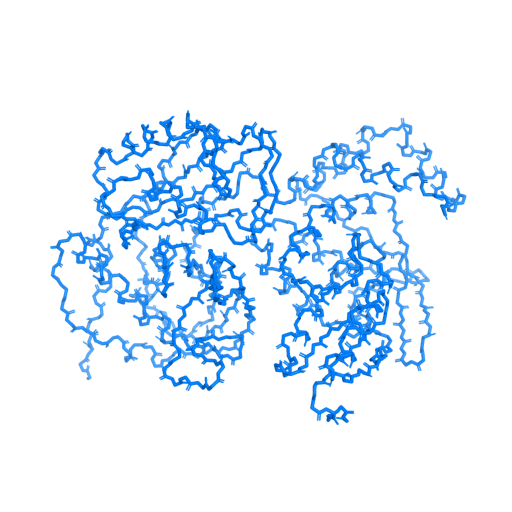HE A O 1
ATOM 1320 N N . ASP A 1 162 ? 7.483 -15.434 -8.368 1.00 71.38 162 ASP A N 1
ATOM 1321 C CA . ASP A 1 162 ? 6.611 -15.421 -7.197 1.00 71.38 162 ASP A CA 1
ATOM 1322 C C . ASP A 1 162 ? 7.436 -15.141 -5.938 1.00 71.38 162 ASP A C 1
ATOM 1324 O O . ASP A 1 162 ? 8.576 -14.690 -6.002 1.00 71.38 162 ASP A O 1
ATOM 1328 N N . ARG A 1 163 ? 6.836 -15.363 -4.777 1.00 68.12 163 ARG A N 1
ATOM 1329 C CA . ARG A 1 163 ? 7.460 -15.095 -3.485 1.00 68.12 163 ARG A CA 1
ATOM 1330 C C . ARG A 1 163 ? 8.704 -15.936 -3.179 1.00 68.12 163 ARG A C 1
ATOM 1332 O O . ARG A 1 163 ? 9.494 -15.531 -2.337 1.00 68.12 163 ARG A O 1
ATOM 1339 N N . GLU A 1 164 ? 8.880 -17.087 -3.826 1.00 73.00 164 GLU A N 1
ATOM 1340 C CA . GLU A 1 164 ? 9.974 -18.025 -3.529 1.00 73.00 164 GLU A CA 1
ATOM 1341 C C . GLU A 1 164 ? 11.181 -17.810 -4.441 1.00 73.00 164 GLU A C 1
ATOM 1343 O O . GLU A 1 164 ? 12.260 -18.354 -4.212 1.00 73.00 164 GLU A O 1
ATOM 1348 N N . TYR A 1 165 ? 11.013 -17.017 -5.496 1.00 78.50 165 TYR A N 1
ATOM 1349 C CA . TYR A 1 165 ? 12.051 -16.797 -6.481 1.00 78.50 165 TYR A CA 1
ATOM 1350 C C . TYR A 1 165 ? 11.936 -15.385 -7.040 1.00 78.50 165 TYR A C 1
ATOM 1352 O O . TYR A 1 165 ? 10.905 -15.045 -7.614 1.00 78.50 165 TYR A O 1
ATOM 1360 N N . PHE A 1 166 ? 13.013 -14.602 -6.909 1.00 87.44 166 PHE A N 1
ATOM 1361 C CA . PHE A 1 166 ? 13.241 -13.296 -7.535 1.00 87.44 166 PHE A CA 1
ATOM 1362 C C . PHE A 1 166 ? 14.648 -13.254 -8.148 1.00 87.44 166 PHE A C 1
ATOM 1364 O O . PHE A 1 166 ? 15.619 -13.565 -7.465 1.00 87.44 166 PHE A O 1
ATOM 1371 N N . ASP A 1 167 ? 14.773 -12.852 -9.417 1.00 88.38 167 ASP A N 1
ATOM 1372 C CA . ASP A 1 167 ? 16.065 -12.692 -10.100 1.00 88.38 167 ASP A CA 1
ATOM 1373 C C . ASP A 1 167 ? 16.291 -11.208 -10.405 1.00 88.38 167 ASP A C 1
ATOM 1375 O O . ASP A 1 167 ? 15.693 -10.624 -11.319 1.00 88.38 167 ASP A O 1
ATOM 1379 N N . ILE A 1 168 ? 17.179 -10.599 -9.617 1.00 89.50 168 ILE A N 1
ATOM 1380 C CA . ILE A 1 168 ? 17.558 -9.191 -9.745 1.00 89.50 168 ILE A CA 1
ATOM 1381 C C . ILE A 1 168 ? 18.205 -8.880 -11.099 1.00 89.50 168 ILE A C 1
ATOM 1383 O O . ILE A 1 168 ? 17.963 -7.816 -11.668 1.00 89.50 168 ILE A O 1
ATOM 1387 N N . ARG A 1 169 ? 18.957 -9.817 -11.681 1.00 88.62 169 ARG A N 1
ATOM 1388 C CA . ARG A 1 169 ? 19.625 -9.627 -12.977 1.00 88.62 169 ARG A CA 1
ATOM 1389 C C . ARG A 1 169 ? 18.588 -9.561 -14.085 1.00 88.62 169 ARG A C 1
ATOM 1391 O O . ARG A 1 169 ? 18.663 -8.696 -14.957 1.00 88.62 169 ARG A O 1
ATOM 1398 N N . GLN A 1 170 ? 17.564 -10.413 -14.023 1.00 88.62 170 GLN A N 1
ATOM 1399 C CA . GLN A 1 170 ? 16.453 -10.336 -14.966 1.00 88.62 170 GLN A CA 1
ATOM 1400 C C . GLN A 1 170 ? 15.635 -9.049 -14.785 1.00 88.62 170 GLN A C 1
ATOM 1402 O O . GLN A 1 170 ? 15.207 -8.456 -15.779 1.00 88.62 170 GLN A O 1
ATOM 1407 N N . PHE A 1 171 ? 15.440 -8.586 -13.546 1.00 92.12 171 PHE A N 1
ATOM 1408 C CA . PHE A 1 171 ? 14.781 -7.306 -13.274 1.00 92.12 171 PHE A CA 1
ATOM 1409 C C . PHE A 1 171 ? 15.541 -6.142 -13.925 1.00 92.12 171 PHE A C 1
ATOM 1411 O O . PHE A 1 171 ? 14.939 -5.367 -14.677 1.00 92.12 171 PHE A O 1
ATOM 1418 N N . LEU A 1 172 ? 16.857 -6.059 -13.706 1.00 91.00 172 LEU A N 1
ATOM 1419 C CA . LEU A 1 172 ? 17.733 -5.036 -14.289 1.00 91.00 172 LEU A CA 1
ATOM 1420 C C . LEU A 1 172 ? 17.764 -5.115 -15.821 1.00 91.00 172 LEU A C 1
ATOM 1422 O O . LEU A 1 172 ? 17.640 -4.096 -16.501 1.00 91.00 172 LEU A O 1
ATOM 1426 N N . LYS A 1 173 ? 17.821 -6.328 -16.382 1.00 89.38 173 LYS A N 1
ATOM 1427 C CA . LYS A 1 173 ? 17.756 -6.563 -17.831 1.00 89.38 173 LYS A CA 1
ATOM 1428 C C . LYS A 1 173 ? 16.463 -6.025 -18.445 1.00 89.38 173 LYS A C 1
ATOM 1430 O O . LYS A 1 173 ? 16.499 -5.316 -19.451 1.00 89.38 173 LYS A O 1
ATOM 1435 N N . LEU A 1 174 ? 15.311 -6.326 -17.842 1.00 91.19 174 LEU A N 1
ATOM 1436 C CA . LEU A 1 174 ? 14.018 -5.810 -18.307 1.00 91.19 174 LEU A CA 1
ATOM 1437 C C . LEU A 1 174 ? 13.928 -4.289 -18.184 1.00 91.19 174 LEU A C 1
ATOM 1439 O O . L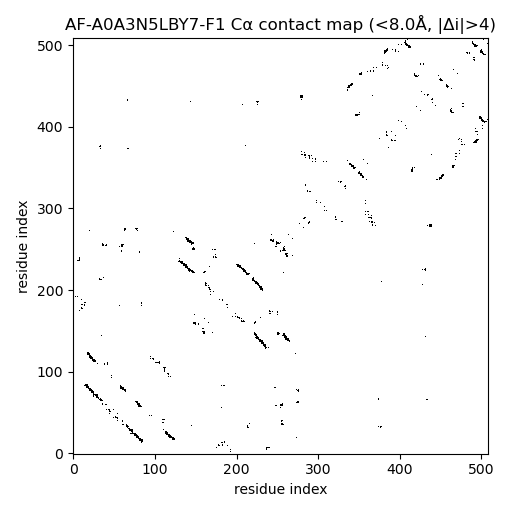EU A 1 174 ? 13.350 -3.645 -19.066 1.00 91.19 174 LEU A O 1
ATOM 1443 N N . LEU A 1 175 ? 14.540 -3.723 -17.143 1.00 92.62 175 LEU A N 1
ATOM 1444 C CA . LEU A 1 175 ? 14.580 -2.285 -16.932 1.00 92.62 175 LEU A CA 1
ATOM 1445 C C . LEU A 1 175 ? 15.406 -1.581 -18.010 1.00 92.62 175 LEU A C 1
ATOM 1447 O O . LEU A 1 175 ? 14.949 -0.603 -18.599 1.00 92.62 175 LEU A O 1
ATOM 1451 N N . TYR A 1 176 ? 16.572 -2.128 -18.352 1.00 91.75 176 TYR A N 1
ATOM 1452 C CA . TYR A 1 176 ? 17.376 -1.640 -19.469 1.00 91.75 176 TYR A CA 1
ATOM 1453 C C . TYR A 1 176 ? 16.591 -1.666 -20.787 1.00 91.75 176 TYR A C 1
ATOM 1455 O O . TYR A 1 176 ? 16.486 -0.649 -21.475 1.00 91.75 176 TYR A O 1
ATOM 1463 N N . TYR A 1 177 ? 15.957 -2.795 -21.123 1.00 91.00 177 TYR A N 1
ATOM 1464 C CA . TYR A 1 177 ? 15.160 -2.885 -22.350 1.00 91.00 177 TYR A CA 1
ATOM 1465 C C . TYR A 1 177 ? 13.931 -1.976 -22.336 1.00 91.00 177 TYR A C 1
ATOM 1467 O O . TYR A 1 177 ? 13.449 -1.573 -23.396 1.00 91.00 177 TYR A O 1
ATOM 1475 N N . ARG A 1 178 ? 13.391 -1.650 -21.159 1.00 92.81 178 ARG A N 1
ATOM 1476 C CA . ARG A 1 178 ? 12.360 -0.620 -21.012 1.00 92.81 178 ARG A CA 1
ATOM 1477 C C . ARG A 1 178 ? 12.930 0.745 -21.402 1.00 92.81 178 ARG A C 1
ATOM 1479 O O . ARG A 1 178 ? 12.370 1.369 -22.295 1.00 92.81 178 ARG A O 1
ATOM 1486 N N . VAL A 1 179 ? 14.057 1.168 -20.825 1.00 93.25 179 VAL A N 1
ATOM 1487 C CA . VAL A 1 179 ? 14.723 2.441 -21.168 1.00 93.25 179 VAL A CA 1
ATOM 1488 C C . VAL A 1 179 ? 15.059 2.513 -22.657 1.00 93.25 179 VAL A C 1
ATOM 1490 O O . VAL A 1 179 ? 14.702 3.490 -23.314 1.00 93.25 179 VAL A O 1
ATOM 1493 N N . LYS A 1 180 ? 15.637 1.450 -23.229 1.00 91.69 180 LYS A N 1
ATOM 1494 C CA . LYS A 1 180 ? 15.916 1.361 -24.670 1.00 91.69 180 LYS A CA 1
ATOM 1495 C C . LYS A 1 180 ? 14.654 1.573 -25.516 1.00 91.69 180 LYS A C 1
ATOM 1497 O O . LYS A 1 180 ? 14.667 2.390 -26.432 1.00 91.69 180 LYS A O 1
ATOM 1502 N N . ARG A 1 181 ? 13.550 0.883 -25.200 1.00 91.88 181 ARG A N 1
ATOM 1503 C CA . ARG A 1 181 ? 12.268 1.054 -25.911 1.00 91.88 181 ARG A CA 1
ATOM 1504 C C . ARG A 1 181 ? 11.733 2.481 -25.808 1.00 91.88 181 ARG A C 1
ATOM 1506 O O . ARG A 1 181 ? 11.265 3.015 -26.807 1.00 91.88 181 ARG A O 1
ATOM 1513 N N . LEU A 1 182 ? 11.824 3.106 -24.635 1.00 93.44 182 LEU A N 1
ATOM 1514 C CA . LEU A 1 182 ? 11.381 4.489 -24.448 1.00 93.44 182 LEU A CA 1
ATOM 1515 C C . LEU A 1 182 ? 12.246 5.489 -25.228 1.00 93.44 182 LEU A C 1
ATOM 1517 O O . LEU A 1 182 ? 11.705 6.414 -25.822 1.00 93.44 182 LEU A O 1
ATOM 1521 N N . SER A 1 183 ? 13.561 5.268 -25.301 1.00 92.94 183 SER A N 1
ATOM 1522 C CA . SER A 1 183 ? 14.464 6.077 -26.131 1.00 92.94 183 SER A CA 1
ATOM 1523 C C . SER A 1 183 ? 14.103 5.979 -27.620 1.00 92.94 183 SER A C 1
ATOM 1525 O O . SER A 1 183 ? 14.022 7.004 -28.301 1.00 92.94 183 SER A O 1
ATOM 1527 N N . ILE A 1 184 ? 13.764 4.779 -28.106 1.00 92.19 184 ILE A N 1
ATOM 1528 C CA . ILE A 1 184 ? 13.272 4.566 -29.479 1.00 92.19 184 ILE A CA 1
ATOM 1529 C C . ILE A 1 184 ? 11.937 5.291 -29.719 1.00 92.19 184 ILE A C 1
ATOM 1531 O O . ILE A 1 184 ? 11.741 5.871 -30.785 1.00 92.19 184 ILE A O 1
ATOM 1535 N N . LEU A 1 185 ? 11.027 5.326 -28.736 1.00 91.75 185 LEU A N 1
ATOM 1536 C CA . LEU A 1 185 ? 9.766 6.087 -28.833 1.00 91.75 185 LEU A CA 1
ATOM 1537 C C . LEU A 1 185 ? 9.982 7.608 -28.923 1.00 91.75 185 LEU A C 1
ATOM 1539 O O . LEU A 1 185 ? 9.133 8.319 -29.462 1.00 91.75 185 LEU A O 1
ATOM 1543 N N . CYS A 1 186 ? 11.123 8.104 -28.443 1.00 92.06 186 CYS A N 1
ATOM 1544 C CA . CYS A 1 186 ? 11.570 9.482 -28.651 1.00 92.06 186 CYS A CA 1
ATOM 1545 C C . CYS A 1 186 ? 12.279 9.698 -30.004 1.00 92.06 186 CYS A C 1
ATOM 1547 O O . CYS A 1 186 ? 12.729 10.806 -30.277 1.00 92.06 186 CYS A O 1
ATOM 1549 N N . GLY A 1 187 ? 12.357 8.677 -30.867 1.00 90.75 187 GLY A N 1
ATOM 1550 C CA . GLY A 1 187 ? 12.944 8.765 -32.208 1.00 90.75 187 GLY A CA 1
ATOM 1551 C C . GLY A 1 187 ? 14.451 8.503 -32.274 1.00 90.75 187 GLY A C 1
ATOM 1552 O O . GLY A 1 187 ? 15.060 8.755 -33.311 1.00 90.75 187 GLY A O 1
ATOM 1553 N N . ASN A 1 188 ? 15.062 8.000 -31.198 1.00 89.38 188 ASN A N 1
ATOM 1554 C CA . ASN A 1 188 ? 16.498 7.724 -31.157 1.00 89.38 188 ASN A CA 1
ATOM 1555 C C . ASN A 1 188 ? 16.836 6.332 -31.718 1.00 89.38 188 ASN A C 1
ATOM 1557 O O . ASN A 1 188 ? 16.079 5.374 -31.549 1.00 89.38 188 ASN A O 1
ATOM 1561 N N . SER A 1 189 ? 18.016 6.204 -32.331 1.00 84.12 189 SER A N 1
ATOM 1562 C CA . SER A 1 189 ? 18.613 4.906 -32.668 1.00 84.12 189 SER A CA 1
ATOM 1563 C C . SER A 1 189 ? 19.448 4.408 -31.493 1.00 84.12 189 SER A C 1
ATOM 1565 O O . SER A 1 189 ? 20.253 5.163 -30.953 1.00 84.12 189 SER A O 1
ATOM 1567 N N . VAL A 1 190 ? 19.267 3.144 -31.103 1.00 82.56 190 VAL A N 1
ATOM 1568 C CA . VAL A 1 190 ? 19.975 2.540 -29.967 1.00 82.56 190 VAL A CA 1
ATOM 1569 C C . VAL A 1 190 ? 20.585 1.208 -30.377 1.00 82.56 190 VAL A C 1
ATOM 1571 O O . VAL A 1 190 ? 19.855 0.261 -30.690 1.00 82.56 190 VAL A O 1
ATOM 1574 N N . ASP A 1 191 ? 21.910 1.122 -30.295 1.00 80.88 191 ASP A N 1
ATOM 1575 C CA . ASP A 1 191 ? 22.665 -0.090 -30.607 1.00 80.88 191 ASP A CA 1
ATOM 1576 C C . ASP A 1 191 ? 22.269 -1.273 -29.706 1.00 80.88 191 ASP A C 1
ATOM 1578 O O . ASP A 1 191 ? 21.695 -1.128 -28.616 1.00 80.88 191 ASP A O 1
ATOM 1582 N N . GLU A 1 192 ? 22.507 -2.493 -30.182 1.00 73.69 192 GLU A N 1
ATOM 1583 C CA . GLU A 1 192 ? 22.339 -3.689 -29.360 1.00 73.69 192 GLU A CA 1
ATOM 1584 C C . GLU A 1 192 ? 23.511 -3.846 -28.392 1.00 73.69 192 GLU A C 1
ATOM 1586 O O . GLU A 1 192 ? 24.667 -3.940 -28.790 1.00 73.69 192 GLU A O 1
ATOM 1591 N N . CYS A 1 193 ? 23.183 -3.896 -27.103 1.00 76.50 193 CYS A N 1
ATOM 1592 C CA . CYS A 1 193 ? 24.093 -4.249 -26.027 1.00 76.50 193 CYS A CA 1
ATOM 1593 C C . CYS A 1 193 ? 23.386 -5.274 -25.134 1.00 76.50 193 CYS A C 1
ATOM 1595 O O . CYS A 1 193 ? 22.180 -5.154 -24.884 1.00 76.50 193 CYS A O 1
ATOM 1597 N N . ASP A 1 194 ? 24.119 -6.294 -24.685 1.00 76.00 194 ASP A N 1
ATOM 1598 C CA . ASP A 1 194 ? 23.647 -7.217 -23.657 1.00 76.00 194 ASP A CA 1
ATOM 1599 C C . ASP A 1 194 ? 24.237 -6.800 -22.305 1.00 76.00 194 ASP A C 1
ATOM 1601 O O . ASP A 1 194 ? 25.429 -7.010 -22.076 1.00 76.00 194 ASP A O 1
ATOM 1605 N N . PRO A 1 195 ? 23.430 -6.236 -21.391 1.00 76.19 195 PRO A N 1
ATOM 1606 C CA . PRO A 1 195 ? 23.935 -5.759 -20.109 1.00 76.19 195 PRO A CA 1
ATOM 1607 C C . PRO A 1 195 ? 24.168 -6.883 -19.094 1.00 76.19 195 PRO A C 1
ATOM 1609 O O . PRO A 1 195 ? 24.559 -6.620 -17.961 1.00 76.19 195 PRO A O 1
ATOM 1612 N N . SER A 1 196 ? 23.930 -8.145 -19.475 1.00 76.81 196 SER A N 1
ATOM 1613 C CA . SER A 1 196 ? 23.947 -9.281 -18.545 1.00 76.81 196 SER A CA 1
ATOM 1614 C C . SER A 1 196 ? 25.284 -9.455 -17.810 1.00 76.81 196 SER A C 1
ATOM 1616 O O . SER A 1 196 ? 25.283 -9.939 -16.680 1.00 76.81 196 SER A O 1
ATOM 1618 N N . LEU A 1 197 ? 26.408 -9.045 -18.413 1.00 74.50 197 LEU A N 1
ATOM 1619 C CA . LEU A 1 197 ? 27.732 -9.120 -17.782 1.00 74.50 197 LEU A CA 1
ATOM 1620 C C . LEU A 1 197 ? 27.906 -8.131 -16.619 1.00 74.50 197 LEU A C 1
ATOM 1622 O O . LEU A 1 197 ? 28.631 -8.445 -15.680 1.00 74.50 197 LEU A O 1
ATOM 1626 N N . GLU A 1 198 ? 27.228 -6.979 -16.636 1.00 74.25 198 GLU A N 1
ATOM 1627 C CA . GLU A 1 198 ? 27.328 -5.992 -15.547 1.00 74.25 198 GLU A CA 1
ATOM 1628 C C . GLU A 1 198 ? 26.572 -6.425 -14.288 1.00 74.25 198 GLU A C 1
ATOM 1630 O O . GLU A 1 198 ? 26.851 -5.951 -13.192 1.00 74.25 198 GLU A O 1
ATOM 1635 N N . PHE A 1 199 ? 25.630 -7.362 -14.419 1.00 79.00 199 PHE A N 1
ATOM 1636 C CA . PHE A 1 199 ? 24.807 -7.818 -13.299 1.00 79.00 199 PHE A CA 1
ATOM 1637 C C . PHE A 1 199 ? 25.395 -9.036 -12.569 1.00 79.00 199 PHE A C 1
ATOM 1639 O O . PHE A 1 199 ? 24.759 -9.567 -11.657 1.00 79.00 199 PHE A O 1
ATOM 1646 N N . LEU A 1 200 ? 26.576 -9.527 -12.972 1.00 75.06 200 LEU A N 1
ATOM 1647 C CA . LEU A 1 200 ? 27.166 -10.760 -12.426 1.00 75.06 200 LEU A CA 1
ATOM 1648 C C . LEU A 1 200 ? 27.441 -10.680 -10.919 1.00 75.06 200 LEU A C 1
ATOM 1650 O O . LEU A 1 200 ? 27.382 -11.703 -10.242 1.00 75.06 200 LEU A O 1
ATOM 1654 N N . HIS A 1 201 ? 27.684 -9.475 -10.402 1.00 80.50 201 HIS A N 1
ATOM 1655 C CA . HIS A 1 201 ? 27.985 -9.214 -8.994 1.00 80.50 201 HIS A CA 1
ATOM 1656 C C . HIS A 1 201 ? 26.756 -8.774 -8.180 1.00 80.50 201 HIS A C 1
ATOM 1658 O O . HIS A 1 201 ? 26.907 -8.131 -7.152 1.00 80.50 201 HIS A O 1
ATOM 1664 N N . CYS A 1 202 ? 25.535 -9.092 -8.632 1.00 86.56 202 CYS A N 1
ATOM 1665 C CA . CYS A 1 202 ? 24.302 -8.852 -7.876 1.00 86.56 202 CYS A CA 1
ATOM 1666 C C . CYS A 1 202 ? 23.813 -10.147 -7.209 1.00 86.56 202 CYS A C 1
ATOM 1668 O O . CYS A 1 202 ? 23.470 -11.110 -7.902 1.00 86.56 202 CYS A O 1
ATOM 1670 N N . ALA A 1 203 ? 23.706 -10.153 -5.882 1.00 89.38 203 ALA A N 1
ATOM 1671 C CA . ALA A 1 203 ? 23.180 -11.271 -5.102 1.00 89.38 203 ALA A CA 1
ATOM 1672 C C . ALA A 1 203 ? 21.936 -10.837 -4.324 1.00 89.38 203 ALA A C 1
ATOM 1674 O O . ALA A 1 203 ? 21.934 -9.783 -3.706 1.00 89.38 203 ALA A O 1
ATOM 1675 N N . VAL A 1 204 ? 20.865 -11.634 -4.362 1.00 89.81 204 VAL A N 1
ATOM 1676 C CA . VAL A 1 204 ? 19.672 -11.385 -3.540 1.00 89.81 204 VAL A CA 1
ATOM 1677 C C . VAL A 1 204 ? 19.907 -11.971 -2.154 1.00 89.81 204 VAL A C 1
ATOM 1679 O O . VAL A 1 204 ? 20.151 -13.167 -2.018 1.00 89.81 204 VAL A O 1
ATOM 1682 N N . ASN A 1 205 ? 19.798 -11.126 -1.136 1.00 89.38 205 ASN A N 1
ATOM 1683 C CA . ASN A 1 205 ? 20.050 -11.478 0.259 1.00 89.38 205 ASN A CA 1
ATOM 1684 C C . ASN A 1 205 ? 18.741 -11.795 0.979 1.00 89.38 205 ASN A C 1
ATOM 1686 O O . ASN A 1 205 ? 18.711 -12.589 1.915 1.00 89.38 205 ASN A O 1
ATOM 1690 N N . TYR A 1 206 ? 17.660 -11.134 0.559 1.00 86.88 206 TYR A N 1
ATOM 1691 C CA . TYR A 1 206 ? 16.383 -11.175 1.245 1.00 86.88 206 TYR A CA 1
ATOM 1692 C C . TYR A 1 206 ? 15.212 -10.972 0.285 1.00 86.88 206 TYR A C 1
ATOM 1694 O O . TYR A 1 206 ? 15.255 -10.085 -0.571 1.00 86.88 206 TYR A O 1
ATOM 1702 N N . ILE A 1 207 ? 14.146 -11.754 0.464 1.00 85.94 207 ILE A N 1
ATOM 1703 C CA . ILE A 1 207 ? 12.902 -11.646 -0.300 1.00 85.94 207 ILE A CA 1
ATOM 1704 C C . ILE A 1 207 ? 11.734 -11.623 0.684 1.00 85.94 207 ILE A C 1
ATOM 1706 O O . ILE A 1 207 ? 11.469 -12.607 1.370 1.00 85.94 207 ILE A O 1
ATOM 1710 N N . ASN A 1 208 ? 10.998 -10.516 0.687 1.00 86.06 208 ASN A N 1
ATOM 1711 C CA . ASN A 1 208 ? 9.673 -10.422 1.278 1.00 86.06 208 ASN A CA 1
ATOM 1712 C C . ASN A 1 208 ? 8.703 -9.975 0.187 1.00 86.06 208 ASN A C 1
ATOM 1714 O O . ASN A 1 208 ? 8.460 -8.784 -0.018 1.00 86.06 208 ASN A O 1
ATOM 1718 N N . LEU A 1 209 ? 8.211 -10.957 -0.560 1.00 86.00 209 LEU A N 1
ATOM 1719 C CA . LEU A 1 209 ? 7.290 -10.749 -1.661 1.00 86.00 209 LEU A CA 1
ATOM 1720 C C . LEU A 1 209 ? 5.967 -11.445 -1.373 1.00 86.00 209 LEU A C 1
ATOM 1722 O O . LEU A 1 209 ? 5.923 -12.538 -0.812 1.00 86.00 209 LEU A O 1
ATOM 1726 N N . MET A 1 210 ? 4.896 -10.808 -1.815 1.00 81.44 210 MET A N 1
ATOM 1727 C CA . MET A 1 210 ? 3.530 -11.302 -1.735 1.00 81.44 210 MET A CA 1
ATOM 1728 C C . MET A 1 210 ? 2.893 -11.259 -3.116 1.00 81.44 210 MET A C 1
ATOM 1730 O O . MET A 1 210 ? 3.160 -10.348 -3.911 1.00 81.44 210 MET A O 1
ATOM 1734 N N . TRP A 1 211 ? 2.082 -12.269 -3.418 1.00 81.12 211 TRP A N 1
ATOM 1735 C CA . TRP A 1 211 ? 1.375 -12.344 -4.688 1.00 81.12 211 TRP A CA 1
ATOM 1736 C C . TRP A 1 211 ? 0.072 -11.552 -4.605 1.00 81.12 211 TRP A C 1
ATOM 1738 O O . TRP A 1 211 ? -0.709 -11.706 -3.674 1.00 81.12 211 TRP A O 1
ATOM 1748 N N . LEU A 1 212 ? -0.170 -10.704 -5.599 1.00 79.88 212 LEU A N 1
ATOM 1749 C CA . LEU A 1 212 ? -1.388 -9.915 -5.710 1.00 79.88 212 LEU A CA 1
ATOM 1750 C C . LEU A 1 212 ? -2.157 -10.332 -6.953 1.00 79.88 212 LEU A C 1
ATOM 1752 O O . LEU A 1 212 ? -1.707 -10.093 -8.078 1.00 79.88 212 LEU A O 1
ATOM 1756 N N . ASP A 1 213 ? -3.344 -10.891 -6.736 1.00 76.25 213 ASP A N 1
ATOM 1757 C CA . ASP A 1 213 ? -4.311 -11.151 -7.791 1.00 76.25 213 ASP A CA 1
ATOM 1758 C C . ASP A 1 213 ? -5.169 -9.914 -8.078 1.00 76.25 213 ASP A C 1
ATOM 1760 O O . ASP A 1 213 ? -5.750 -9.274 -7.203 1.00 76.25 213 ASP A O 1
ATOM 1764 N N . MET A 1 214 ? -5.271 -9.586 -9.360 1.00 74.62 214 MET A N 1
ATOM 1765 C CA . MET A 1 214 ? -6.068 -8.502 -9.910 1.00 74.62 214 MET A CA 1
ATOM 1766 C C . MET A 1 214 ? -7.111 -9.083 -10.872 1.00 74.62 214 MET A C 1
ATOM 1768 O O . MET A 1 214 ? -6.799 -9.372 -12.037 1.00 74.62 214 MET A O 1
ATOM 1772 N N . PRO A 1 215 ? -8.372 -9.195 -10.432 1.00 68.44 215 PRO A N 1
ATOM 1773 C CA . PRO A 1 215 ? -9.491 -9.437 -11.328 1.00 68.44 215 PRO A CA 1
ATOM 1774 C C . PRO A 1 215 ? -9.543 -8.368 -12.428 1.00 68.44 215 PRO A C 1
ATOM 1776 O O . PRO A 1 215 ? -9.545 -7.164 -12.163 1.00 68.44 215 PRO A O 1
ATOM 1779 N N . TYR A 1 216 ? -9.588 -8.803 -13.682 1.00 67.44 216 TYR A N 1
ATOM 1780 C CA . TYR A 1 216 ? -9.728 -7.942 -14.847 1.00 67.44 216 TYR A CA 1
ATOM 1781 C C . TYR A 1 216 ? -10.644 -8.592 -15.877 1.00 67.44 216 TYR A C 1
ATOM 1783 O O . TYR A 1 216 ? -10.265 -9.533 -16.578 1.00 67.44 216 TYR A O 1
ATOM 1791 N N . THR A 1 217 ? -11.850 -8.045 -16.035 1.00 70.12 217 THR A N 1
ATOM 1792 C CA . THR A 1 217 ? -12.898 -8.624 -16.894 1.00 70.12 217 THR A CA 1
ATOM 1793 C C . THR A 1 217 ? -13.180 -10.081 -16.493 1.00 70.12 217 THR A C 1
ATOM 1795 O O . THR A 1 217 ? -13.503 -10.327 -15.338 1.00 70.12 217 THR A O 1
ATOM 1798 N N . SER A 1 218 ? -13.023 -11.052 -17.397 1.00 66.38 218 SER A N 1
ATOM 1799 C CA . SER A 1 218 ? -13.194 -12.486 -17.127 1.00 66.38 218 SER A CA 1
ATOM 1800 C C . SER A 1 218 ? -11.884 -13.218 -16.786 1.00 66.38 218 SER A C 1
ATOM 1802 O O . SER A 1 218 ? -11.842 -14.44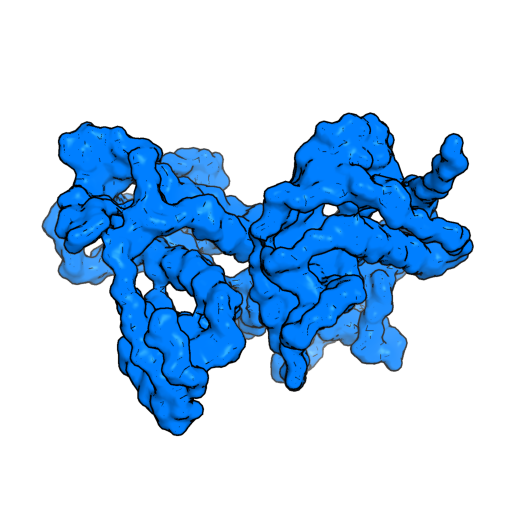6 -16.837 1.00 66.38 218 SER A O 1
ATOM 1804 N N . LYS A 1 219 ? -10.779 -12.496 -16.553 1.00 72.19 219 LYS A N 1
ATOM 1805 C CA . LYS A 1 219 ? -9.444 -13.062 -16.298 1.00 72.19 219 LYS A CA 1
ATOM 1806 C C . LYS A 1 219 ? -8.854 -12.475 -15.021 1.00 72.19 219 LYS A C 1
ATOM 1808 O O . LYS A 1 219 ? -9.095 -11.316 -14.713 1.00 72.19 219 LYS A O 1
ATOM 1813 N N . THR A 1 220 ? -8.000 -13.228 -14.345 1.00 73.88 220 THR A N 1
ATOM 1814 C CA . THR A 1 220 ? -7.177 -12.706 -13.248 1.00 73.88 220 THR A CA 1
ATOM 1815 C C . THR A 1 220 ? -5.760 -12.479 -13.758 1.00 73.88 220 THR A C 1
ATOM 1817 O O . THR A 1 220 ? -5.152 -13.354 -14.381 1.00 73.88 220 THR A O 1
ATOM 1820 N N . LEU A 1 221 ? -5.247 -11.270 -13.560 1.00 80.12 221 LEU A N 1
ATOM 1821 C CA . LEU A 1 221 ? -3.838 -10.943 -13.746 1.00 80.12 221 LEU A CA 1
ATOM 1822 C C . LEU A 1 221 ? -3.187 -10.912 -12.371 1.00 80.12 221 LEU A C 1
ATOM 1824 O O . LEU A 1 221 ? -3.796 -10.412 -11.446 1.00 80.12 221 LEU A O 1
ATOM 1828 N N . GLY A 1 222 ? -1.952 -11.379 -12.246 1.00 79.44 222 GLY A N 1
ATOM 1829 C CA . GLY A 1 222 ? -1.237 -11.331 -10.973 1.00 79.44 222 GLY A CA 1
ATOM 1830 C C . GLY A 1 222 ? 0.222 -10.929 -11.127 1.00 79.44 222 GLY A C 1
ATOM 1831 O O . GLY A 1 222 ? 0.760 -10.909 -12.248 1.00 79.44 222 GLY A O 1
ATOM 1832 N N . GLY A 1 223 ? 0.834 -10.570 -10.010 1.00 86.50 223 GLY A N 1
ATOM 1833 C CA . GLY A 1 223 ? 2.241 -10.207 -9.905 1.00 86.50 223 GLY A CA 1
ATOM 1834 C C . GLY A 1 223 ? 2.672 -10.101 -8.448 1.00 86.50 223 GLY A C 1
ATOM 1835 O O . GLY A 1 223 ? 1.847 -10.216 -7.547 1.00 86.50 223 GLY A O 1
ATOM 1836 N N . VAL A 1 224 ? 3.961 -9.868 -8.227 1.00 87.75 224 VAL A N 1
ATOM 1837 C CA . VAL A 1 224 ? 4.542 -9.777 -6.881 1.00 87.75 224 VAL A CA 1
ATOM 1838 C C . VAL A 1 224 ? 4.740 -8.335 -6.433 1.00 87.75 224 VAL A C 1
ATOM 1840 O O . VAL A 1 224 ? 5.183 -7.493 -7.214 1.00 87.75 224 VAL A O 1
ATOM 1843 N N . SER A 1 225 ? 4.456 -8.053 -5.169 1.00 89.00 225 SER A N 1
ATOM 1844 C CA . SER A 1 225 ? 4.778 -6.788 -4.500 1.00 89.00 225 SER A CA 1
ATOM 1845 C C . SER A 1 225 ? 5.516 -7.054 -3.197 1.00 89.00 225 SER A C 1
ATOM 1847 O O . SER A 1 225 ? 5.502 -8.178 -2.711 1.00 89.00 225 SER A O 1
ATOM 1849 N N . GLY A 1 226 ? 6.180 -6.038 -2.651 1.00 88.62 226 GLY A N 1
ATOM 1850 C CA . GLY A 1 226 ? 6.971 -6.167 -1.425 1.00 88.62 226 GLY A CA 1
ATOM 1851 C C . GLY A 1 226 ? 8.408 -5.698 -1.602 1.00 88.62 226 GLY A C 1
ATOM 1852 O O . GLY A 1 226 ? 8.691 -4.881 -2.481 1.00 88.62 226 GLY A O 1
ATOM 1853 N N . LYS A 1 227 ? 9.308 -6.181 -0.748 1.00 89.75 227 LYS A N 1
ATOM 1854 C CA . LYS A 1 227 ? 10.700 -5.728 -0.664 1.00 89.75 227 LYS A CA 1
ATOM 1855 C C . LYS A 1 227 ? 11.667 -6.855 -1.023 1.00 89.75 227 LYS A C 1
ATOM 1857 O O . LYS A 1 227 ? 11.469 -8.012 -0.660 1.00 89.75 227 LYS A O 1
ATOM 1862 N N . VAL A 1 228 ? 12.738 -6.492 -1.714 1.00 92.00 228 VAL A N 1
ATOM 1863 C CA . VAL A 1 228 ? 13.877 -7.357 -2.023 1.00 92.00 228 VAL A CA 1
ATOM 1864 C C . VAL A 1 228 ? 15.132 -6.626 -1.578 1.00 92.00 228 VAL A C 1
ATOM 1866 O O . VAL A 1 228 ? 15.352 -5.497 -2.015 1.00 92.00 228 VAL A O 1
ATOM 1869 N N . LYS A 1 229 ? 15.962 -7.255 -0.744 1.00 92.50 229 LYS A N 1
ATOM 1870 C CA . LYS A 1 229 ? 17.302 -6.732 -0.445 1.00 92.50 229 LYS A CA 1
ATOM 1871 C C . LYS A 1 229 ? 18.333 -7.502 -1.237 1.00 92.50 229 LYS A C 1
ATOM 1873 O O . LYS A 1 229 ? 18.259 -8.731 -1.329 1.00 92.50 229 LYS A O 1
ATOM 1878 N N . PHE A 1 230 ? 19.276 -6.779 -1.812 1.00 92.38 230 PHE A N 1
ATOM 1879 C CA . PHE A 1 230 ? 20.332 -7.360 -2.618 1.00 92.38 230 PHE A CA 1
ATOM 1880 C C . PHE A 1 230 ? 21.641 -6.614 -2.388 1.00 92.38 230 PHE A C 1
ATOM 1882 O O . PHE A 1 230 ? 21.654 -5.394 -2.225 1.00 92.38 230 PHE A O 1
ATOM 1889 N N . THR A 1 231 ? 22.734 -7.361 -2.390 1.00 92.06 231 THR A N 1
ATOM 1890 C CA . THR A 1 231 ? 24.087 -6.824 -2.375 1.00 92.06 231 THR A CA 1
ATOM 1891 C C . THR A 1 231 ? 24.607 -6.738 -3.801 1.00 92.06 231 THR A C 1
ATOM 1893 O O . THR A 1 231 ? 24.428 -7.671 -4.592 1.00 92.06 231 THR A O 1
ATOM 1896 N N . ALA A 1 232 ? 25.206 -5.602 -4.150 1.00 89.75 232 ALA A N 1
ATOM 1897 C CA . ALA A 1 232 ? 25.809 -5.408 -5.461 1.00 89.75 232 ALA A CA 1
ATOM 1898 C C . ALA A 1 232 ? 26.917 -4.352 -5.453 1.00 89.75 232 ALA A C 1
ATOM 1900 O O . ALA A 1 232 ? 26.861 -3.381 -4.702 1.00 89.75 232 ALA A O 1
ATOM 1901 N N . GLU A 1 233 ? 27.877 -4.505 -6.363 1.00 88.19 233 GLU A N 1
ATOM 1902 C CA . GLU A 1 233 ? 28.791 -3.438 -6.781 1.00 88.19 233 GLU A CA 1
ATOM 1903 C C . GLU A 1 233 ? 28.180 -2.736 -8.004 1.00 88.19 233 GLU A C 1
ATOM 1905 O O . GLU A 1 233 ? 28.302 -3.201 -9.140 1.00 88.19 233 GLU A O 1
ATOM 1910 N N . LEU A 1 234 ? 27.417 -1.662 -7.770 1.00 86.12 234 LEU A N 1
ATOM 1911 C CA . LEU A 1 234 ? 26.712 -0.959 -8.845 1.00 86.12 234 LEU A CA 1
ATOM 1912 C C . LEU A 1 234 ? 27.580 0.140 -9.468 1.00 86.12 234 LEU A C 1
ATOM 1914 O O . LEU A 1 234 ? 27.994 1.085 -8.788 1.00 86.12 234 LEU A O 1
ATOM 1918 N N . SER A 1 235 ? 27.748 0.069 -10.790 1.00 86.56 235 SER A N 1
ATOM 1919 C CA . SER A 1 235 ? 28.282 1.173 -11.592 1.00 86.56 235 SER A CA 1
ATOM 1920 C C . SER A 1 235 ? 27.362 2.400 -11.542 1.00 86.56 235 SER A C 1
ATOM 1922 O O . SER A 1 235 ? 26.165 2.308 -11.229 1.00 86.56 235 SER A O 1
ATOM 1924 N N . ALA A 1 236 ? 27.902 3.566 -11.893 1.00 87.19 236 ALA A N 1
ATOM 1925 C CA . ALA A 1 236 ? 27.140 4.805 -12.027 1.00 87.19 236 ALA A CA 1
ATOM 1926 C C . ALA A 1 236 ? 25.924 4.643 -12.959 1.00 87.19 236 ALA A C 1
ATOM 1928 O O . ALA A 1 236 ? 24.831 5.127 -12.650 1.00 87.19 236 ALA A O 1
ATOM 1929 N N . ASP A 1 237 ? 26.086 3.914 -14.066 1.00 87.00 237 ASP A N 1
ATOM 1930 C CA . ASP A 1 237 ? 25.017 3.650 -15.029 1.00 87.00 237 ASP A CA 1
ATOM 1931 C C . ASP A 1 237 ? 23.925 2.724 -14.465 1.00 87.00 237 ASP A C 1
ATOM 1933 O O . ASP A 1 237 ? 22.740 2.957 -14.716 1.00 87.00 237 ASP A O 1
ATOM 1937 N N . LEU A 1 238 ? 24.268 1.725 -13.641 1.00 87.38 238 LEU A N 1
ATOM 1938 C CA . LEU A 1 238 ? 23.271 0.879 -12.968 1.00 87.38 238 LEU A CA 1
ATOM 1939 C C . LEU A 1 238 ? 22.481 1.642 -11.905 1.00 87.38 238 LEU A C 1
ATOM 1941 O O . LEU A 1 238 ? 21.254 1.511 -11.835 1.00 87.38 238 LEU A O 1
ATOM 1945 N N . LYS A 1 239 ? 23.155 2.482 -11.111 1.00 89.00 239 LYS A N 1
ATOM 1946 C CA . LYS A 1 239 ? 22.487 3.378 -10.151 1.00 89.00 239 LYS A CA 1
ATOM 1947 C C . LYS A 1 239 ? 21.523 4.315 -10.877 1.00 89.00 239 LYS A C 1
ATOM 1949 O O . LYS A 1 239 ? 20.385 4.501 -10.441 1.00 89.00 239 LYS A O 1
ATOM 1954 N N . LEU A 1 240 ? 21.939 4.838 -12.031 1.00 89.19 240 LEU A N 1
ATOM 1955 C CA . LEU A 1 240 ? 21.102 5.700 -12.855 1.00 89.19 240 LEU A CA 1
ATOM 1956 C C . LEU A 1 240 ? 19.911 4.952 -13.474 1.00 89.19 240 LEU A C 1
ATOM 1958 O O . LEU A 1 240 ? 18.798 5.485 -13.503 1.00 89.19 240 LEU A O 1
ATOM 1962 N N . LEU A 1 241 ? 20.113 3.705 -13.907 1.00 90.12 241 LEU A N 1
ATOM 1963 C CA . LEU A 1 241 ? 19.047 2.841 -14.408 1.00 90.12 241 LEU A CA 1
ATOM 1964 C C . LEU A 1 241 ? 17.974 2.597 -13.338 1.00 90.12 241 LEU A C 1
ATOM 1966 O O . LEU A 1 241 ? 16.784 2.766 -13.610 1.00 90.12 241 LEU A O 1
ATOM 1970 N N . LEU A 1 242 ? 18.390 2.231 -12.121 1.00 90.38 242 LEU A N 1
ATOM 1971 C CA . LEU A 1 242 ? 17.497 2.020 -10.978 1.00 90.38 242 LEU A CA 1
ATOM 1972 C C . LEU A 1 242 ? 16.762 3.301 -10.581 1.00 90.38 242 LEU A C 1
ATOM 1974 O O . LEU A 1 242 ? 15.567 3.263 -10.289 1.00 90.38 242 LEU A O 1
ATOM 1978 N N . TRP A 1 243 ? 17.452 4.442 -10.601 1.00 89.88 243 TRP A N 1
ATOM 1979 C CA . TRP A 1 243 ? 16.848 5.745 -10.338 1.00 89.88 243 TRP A CA 1
ATOM 1980 C C . TRP A 1 243 ? 15.753 6.091 -11.346 1.00 89.88 243 TRP A C 1
ATOM 1982 O O . TRP A 1 243 ? 14.628 6.396 -10.942 1.00 89.88 243 TRP A O 1
ATOM 1992 N N . PHE A 1 244 ? 16.041 5.987 -12.645 1.00 90.19 244 PHE A N 1
ATOM 1993 C CA . PHE A 1 244 ? 15.070 6.315 -13.689 1.00 90.19 244 PHE A CA 1
ATOM 1994 C C . PHE A 1 244 ? 13.922 5.298 -13.750 1.00 90.19 244 PHE A C 1
ATOM 1996 O O . PHE A 1 244 ? 12.776 5.646 -14.053 1.00 90.19 244 PHE A O 1
ATOM 2003 N N . GLY A 1 245 ? 14.205 4.044 -13.387 1.00 91.00 245 GLY A N 1
ATOM 2004 C CA . GLY A 1 245 ? 13.236 2.955 -13.323 1.00 91.00 245 GLY A CA 1
ATOM 2005 C C . GLY A 1 245 ? 12.017 3.218 -12.444 1.00 91.00 245 GLY A C 1
ATOM 2006 O O . GLY A 1 245 ? 10.929 2.701 -12.721 1.00 91.00 245 GLY A O 1
ATOM 2007 N N . GLN A 1 246 ? 12.161 4.098 -11.457 1.00 89.38 246 GLN A N 1
ATOM 2008 C CA . GLN A 1 246 ? 11.070 4.532 -10.592 1.00 89.38 246 GLN A CA 1
ATOM 2009 C C . GLN A 1 246 ? 9.977 5.311 -11.326 1.00 89.38 246 GLN A C 1
ATOM 2011 O O . GLN A 1 246 ? 8.843 5.377 -10.848 1.00 89.38 246 GLN A O 1
ATOM 2016 N N . PHE A 1 247 ? 10.277 5.920 -12.477 1.00 88.19 247 PHE A N 1
ATOM 2017 C CA . PHE A 1 247 ? 9.331 6.774 -13.212 1.00 88.19 247 PHE A CA 1
ATOM 2018 C C . PHE A 1 247 ? 8.591 6.051 -14.325 1.00 88.19 247 PHE A C 1
ATOM 2020 O O . PHE A 1 247 ? 7.548 6.532 -14.779 1.00 88.19 247 PHE A O 1
ATOM 2027 N N . ILE A 1 248 ? 9.131 4.915 -14.763 1.00 91.44 248 ILE A N 1
ATOM 2028 C CA . ILE A 1 248 ? 8.736 4.266 -16.014 1.00 91.44 248 ILE A CA 1
ATOM 2029 C C . ILE A 1 248 ? 8.100 2.890 -15.829 1.00 91.44 248 ILE A C 1
ATOM 2031 O O . ILE A 1 248 ? 7.601 2.326 -16.809 1.00 91.44 248 ILE A O 1
ATOM 2035 N N . ASN A 1 249 ? 8.082 2.382 -14.592 1.00 92.62 249 ASN A N 1
ATOM 2036 C CA . ASN A 1 249 ? 7.698 1.019 -14.225 1.00 92.62 249 ASN A CA 1
ATOM 2037 C C . ASN A 1 249 ? 8.522 -0.066 -14.959 1.00 92.62 249 ASN A C 1
ATOM 2039 O O . ASN A 1 249 ? 9.168 0.187 -15.977 1.00 92.62 249 ASN A O 1
ATOM 2043 N N . ASN A 1 250 ? 8.483 -1.304 -14.466 1.00 93.69 250 ASN A N 1
ATOM 2044 C CA . ASN A 1 250 ? 9.240 -2.427 -15.031 1.00 93.69 250 ASN A CA 1
ATOM 2045 C C . ASN A 1 250 ? 8.374 -3.680 -15.280 1.00 93.69 250 ASN A C 1
ATOM 2047 O O . ASN A 1 250 ? 7.280 -3.822 -14.745 1.00 93.69 250 ASN A O 1
ATOM 2051 N N . GLY A 1 251 ? 8.867 -4.619 -16.088 1.00 91.62 251 GLY A N 1
ATOM 2052 C CA . GLY A 1 251 ? 8.189 -5.885 -16.374 1.00 91.62 251 GLY A CA 1
ATOM 2053 C C . GLY A 1 251 ? 7.057 -5.778 -17.403 1.00 91.62 251 GLY A C 1
ATOM 2054 O O . GLY A 1 251 ? 7.069 -4.926 -18.293 1.00 91.62 251 GLY A O 1
ATOM 2055 N N . ASN A 1 252 ? 6.096 -6.699 -17.322 1.00 89.19 252 ASN A N 1
ATOM 2056 C CA . ASN A 1 252 ? 4.956 -6.775 -18.237 1.00 89.19 252 ASN A CA 1
ATOM 2057 C C . ASN A 1 252 ? 3.765 -5.948 -17.741 1.00 89.19 252 ASN A C 1
ATOM 2059 O O . ASN A 1 252 ? 3.553 -5.809 -16.541 1.00 89.19 252 ASN A O 1
ATOM 2063 N N . ASN A 1 253 ? 2.925 -5.496 -18.680 1.00 87.88 253 ASN A N 1
ATOM 2064 C CA . ASN A 1 253 ? 1.692 -4.743 -18.411 1.00 87.88 253 ASN A CA 1
ATOM 2065 C C . ASN A 1 253 ? 1.912 -3.405 -17.677 1.00 87.88 253 ASN A C 1
ATOM 2067 O O . ASN A 1 253 ? 1.036 -2.951 -16.946 1.00 87.88 253 ASN A O 1
ATOM 2071 N N . THR A 1 254 ? 3.046 -2.737 -17.897 1.00 89.56 254 THR A N 1
ATOM 2072 C CA . THR A 1 254 ? 3.375 -1.452 -17.251 1.00 89.56 254 THR A CA 1
ATOM 2073 C C . THR A 1 254 ? 2.339 -0.355 -17.495 1.00 89.56 254 THR A C 1
ATOM 2075 O O . THR A 1 254 ? 2.126 0.482 -16.620 1.00 89.56 254 THR A O 1
ATOM 2078 N N . SER A 1 255 ? 1.636 -0.384 -18.631 1.00 86.19 255 SER A N 1
ATOM 2079 C CA . SER A 1 255 ? 0.538 0.543 -18.924 1.00 86.19 255 SER A CA 1
ATOM 2080 C C . SER A 1 255 ? -0.661 0.370 -17.982 1.00 86.19 255 SER A C 1
ATOM 2082 O O . SER A 1 255 ? -1.306 1.358 -17.653 1.00 86.19 255 SER A O 1
ATOM 2084 N N . PHE A 1 256 ? -0.902 -0.835 -17.445 1.00 87.25 256 PHE A N 1
ATOM 2085 C CA . PHE A 1 256 ? -1.879 -1.088 -16.370 1.00 87.25 256 PHE A CA 1
ATOM 2086 C C . PHE A 1 256 ? -1.388 -0.620 -14.988 1.00 87.25 256 PHE A C 1
ATOM 2088 O O . PHE A 1 256 ? -2.044 -0.887 -13.985 1.00 87.25 256 PHE A O 1
ATOM 2095 N N . GLY A 1 257 ? -0.221 0.025 -14.906 1.00 90.12 257 GLY A N 1
ATOM 2096 C CA . GLY A 1 257 ? 0.405 0.450 -13.654 1.00 90.12 257 GLY A CA 1
ATOM 2097 C C . GLY A 1 257 ? 1.195 -0.645 -12.929 1.00 90.12 257 GLY A C 1
ATOM 2098 O O . GLY A 1 257 ? 1.581 -0.445 -11.779 1.00 90.12 257 GLY A O 1
ATOM 2099 N N . PHE A 1 258 ? 1.434 -1.798 -13.567 1.00 92.12 258 PHE A N 1
ATOM 2100 C CA . PHE A 1 258 ? 2.260 -2.878 -13.010 1.00 92.12 258 PHE A CA 1
ATOM 2101 C C . PHE A 1 258 ? 3.736 -2.476 -12.949 1.00 92.12 258 PHE A C 1
ATOM 2103 O O . PHE A 1 258 ? 4.206 -1.719 -13.798 1.00 92.12 258 PHE A O 1
ATOM 2110 N N . GLY A 1 259 ? 4.460 -3.031 -11.976 1.00 92.81 259 GLY A N 1
ATOM 2111 C CA . GLY A 1 259 ? 5.910 -2.918 -11.834 1.00 92.81 259 GLY A CA 1
ATOM 2112 C C . GLY A 1 259 ? 6.428 -1.548 -11.408 1.00 92.81 259 GLY A C 1
ATOM 2113 O O . GLY A 1 259 ? 7.577 -1.205 -11.711 1.00 92.81 259 GLY A O 1
ATOM 2114 N N . LYS A 1 260 ? 5.606 -0.759 -10.714 1.00 92.19 260 LYS A N 1
ATOM 2115 C CA . LYS A 1 260 ? 6.072 0.423 -9.992 1.00 92.19 260 LYS A CA 1
ATOM 2116 C C . LYS A 1 260 ? 7.054 -0.023 -8.920 1.00 92.19 260 LYS A C 1
ATOM 2118 O O . LYS A 1 260 ? 6.777 -0.949 -8.160 1.00 92.19 260 LYS A O 1
ATOM 2123 N N . ASN A 1 261 ? 8.195 0.645 -8.865 1.00 91.69 261 ASN A N 1
ATOM 2124 C CA . ASN A 1 261 ? 9.265 0.316 -7.942 1.00 91.69 261 ASN A CA 1
ATOM 2125 C C . ASN A 1 261 ? 9.945 1.580 -7.402 1.00 91.69 261 ASN A C 1
ATOM 2127 O O . ASN A 1 261 ? 9.798 2.659 -7.977 1.00 91.69 261 ASN A O 1
ATOM 2131 N N . SER A 1 262 ? 10.654 1.421 -6.290 1.00 89.00 262 SER A N 1
ATOM 2132 C CA . SER A 1 262 ? 11.551 2.409 -5.685 1.00 89.00 262 SER A CA 1
ATOM 2133 C C . SER A 1 262 ? 12.754 1.686 -5.089 1.00 89.00 262 SER A C 1
ATOM 2135 O O . SER A 1 262 ? 12.572 0.588 -4.568 1.00 89.00 262 SER A O 1
ATOM 2137 N N . VAL A 1 263 ? 13.949 2.274 -5.130 1.00 87.06 263 VAL A N 1
ATOM 2138 C CA . VAL A 1 263 ? 15.148 1.698 -4.496 1.00 87.06 263 VAL A CA 1
ATOM 2139 C C . VAL A 1 263 ? 15.599 2.588 -3.348 1.00 87.06 263 VAL A C 1
ATOM 2141 O O . VAL A 1 263 ? 15.939 3.740 -3.553 1.00 87.06 263 VAL A O 1
ATOM 2144 N N . THR A 1 264 ? 15.601 2.094 -2.122 1.00 77.56 264 THR A N 1
ATOM 2145 C CA . THR A 1 264 ? 16.140 2.844 -0.982 1.00 77.56 264 THR A CA 1
ATOM 2146 C C . THR A 1 264 ? 17.657 2.625 -0.875 1.00 77.56 264 THR A C 1
ATOM 2148 O O . THR A 1 264 ? 18.211 1.706 -1.477 1.00 77.56 264 THR A O 1
ATOM 2151 N N . ASN A 1 265 ? 18.344 3.507 -0.140 1.00 76.38 265 ASN A N 1
ATOM 2152 C CA . ASN A 1 265 ? 19.797 3.477 0.112 1.00 76.38 265 ASN A CA 1
ATOM 2153 C C . ASN A 1 265 ? 20.721 3.839 -1.064 1.00 76.38 265 ASN A C 1
ATOM 2155 O O . ASN A 1 265 ? 21.915 3.568 -1.013 1.00 76.38 265 ASN A O 1
ATOM 2159 N N . ILE A 1 266 ? 20.218 4.536 -2.084 1.00 74.38 266 ILE A N 1
ATOM 2160 C CA . ILE A 1 266 ? 21.083 5.240 -3.041 1.00 74.38 266 ILE A CA 1
ATOM 2161 C C . ILE A 1 266 ? 21.290 6.685 -2.522 1.00 74.38 266 ILE A C 1
ATOM 2163 O O . ILE A 1 266 ? 20.311 7.387 -2.268 1.00 74.38 266 ILE A O 1
ATOM 2167 N N . PRO A 1 267 ? 22.520 7.183 -2.304 1.00 58.28 267 PRO A N 1
ATOM 2168 C CA . PRO A 1 267 ? 22.736 8.559 -1.841 1.00 58.28 267 PRO A CA 1
ATOM 2169 C C . PRO A 1 267 ? 22.161 9.611 -2.808 1.00 58.28 267 PRO A C 1
ATOM 2171 O O . PRO A 1 267 ? 22.292 9.483 -4.022 1.00 58.28 267 PRO A O 1
ATOM 2174 N N . GLY A 1 268 ? 21.513 10.660 -2.279 1.00 57.22 268 GLY A N 1
ATOM 2175 C CA . GLY A 1 268 ? 20.849 11.701 -3.090 1.00 57.22 268 GLY A CA 1
ATOM 2176 C C . GLY A 1 268 ? 19.495 11.284 -3.686 1.00 57.22 268 GLY A C 1
ATOM 2177 O O . GLY A 1 268 ? 18.887 12.035 -4.446 1.00 57.22 268 GLY A O 1
ATOM 2178 N N . TYR A 1 269 ? 19.006 10.097 -3.327 1.00 63.38 269 TYR A N 1
ATOM 2179 C CA . TYR A 1 269 ? 17.793 9.487 -3.854 1.00 63.38 269 TYR A CA 1
ATOM 2180 C C . TYR A 1 269 ? 16.582 9.828 -2.983 1.00 63.38 269 TYR A C 1
ATOM 2182 O O . TYR A 1 269 ? 16.135 9.039 -2.158 1.00 63.38 269 TYR A O 1
ATOM 2190 N N . ASN A 1 270 ? 16.035 11.027 -3.159 1.00 53.91 270 ASN A N 1
ATOM 2191 C CA . ASN A 1 270 ? 14.709 11.354 -2.644 1.00 53.91 270 ASN A CA 1
ATOM 2192 C C . ASN A 1 270 ? 13.780 11.510 -3.827 1.00 53.91 270 ASN A C 1
ATOM 2194 O O . ASN A 1 270 ? 13.718 12.582 -4.420 1.00 53.91 270 ASN A O 1
ATOM 2198 N N . VAL A 1 271 ? 13.054 10.447 -4.168 1.00 65.06 271 VAL A N 1
ATOM 2199 C CA . VAL A 1 271 ? 11.979 10.598 -5.137 1.00 65.06 271 VAL A CA 1
ATOM 2200 C C . VAL A 1 271 ? 10.684 9.998 -4.633 1.00 65.06 271 VAL A C 1
ATOM 2202 O O . VAL A 1 271 ? 10.427 8.812 -4.795 1.00 65.06 271 VAL A O 1
ATOM 2205 N N . SER A 1 272 ? 9.825 10.858 -4.088 1.00 60.62 272 SER A N 1
ATOM 2206 C CA . SER A 1 272 ? 8.403 10.788 -4.416 1.00 60.62 272 SER A CA 1
ATOM 2207 C C . SER A 1 272 ? 7.673 12.088 -4.066 1.00 60.62 272 SER A C 1
ATOM 2209 O O . SER A 1 272 ? 7.335 12.326 -2.913 1.00 60.62 272 SER A O 1
ATOM 2211 N N . GLU A 1 273 ? 7.355 12.898 -5.082 1.00 64.12 273 GLU A N 1
ATOM 2212 C CA . GLU A 1 273 ? 6.326 13.953 -4.993 1.00 64.12 273 GLU A CA 1
ATOM 2213 C C . GLU A 1 273 ? 4.899 13.415 -5.241 1.00 64.12 273 GLU A C 1
ATOM 2215 O O . GLU A 1 273 ? 3.914 14.141 -5.099 1.00 64.12 273 GLU A O 1
ATOM 2220 N N . LEU A 1 274 ? 4.761 12.144 -5.646 1.00 83.50 274 LEU A N 1
ATOM 2221 C CA . LEU A 1 274 ? 3.456 11.519 -5.860 1.00 83.50 274 LEU A CA 1
ATOM 2222 C C . LEU A 1 274 ? 3.017 10.805 -4.583 1.00 83.50 274 LEU A C 1
ATOM 2224 O O . LEU A 1 274 ? 3.522 9.731 -4.256 1.00 83.50 274 LEU A O 1
ATOM 2228 N N . SER A 1 275 ? 2.051 11.399 -3.894 1.00 87.25 275 SER A N 1
ATOM 2229 C CA . SER A 1 275 ? 1.427 10.851 -2.695 1.00 87.25 275 SER A CA 1
ATOM 2230 C C . SER A 1 275 ? -0.084 10.684 -2.881 1.00 87.25 275 SER A C 1
ATOM 2232 O O . SER A 1 275 ? -0.692 11.387 -3.705 1.00 87.25 275 SER A O 1
ATOM 2234 N N . PRO A 1 276 ? -0.712 9.788 -2.098 1.00 92.31 276 PRO A N 1
ATOM 2235 C CA . PRO A 1 276 ? -2.155 9.808 -1.893 1.00 92.31 276 PRO A CA 1
ATOM 2236 C C . PRO A 1 276 ? -2.660 11.213 -1.559 1.00 92.31 276 PRO A C 1
ATOM 2238 O O . PRO A 1 276 ? -1.932 12.010 -0.960 1.00 92.31 276 PRO A O 1
ATOM 2241 N N . TYR A 1 277 ? -3.906 11.518 -1.926 1.00 94.25 277 TYR A N 1
ATOM 2242 C CA . TYR A 1 277 ? -4.548 12.768 -1.512 1.00 94.25 277 TYR A CA 1
ATOM 2243 C C . TYR A 1 277 ? -4.641 12.860 0.013 1.00 94.25 277 TYR A C 1
ATOM 2245 O O . TYR A 1 277 ? -4.449 13.918 0.605 1.00 94.25 277 TYR A O 1
ATOM 2253 N N . GLU A 1 278 ? -4.909 11.723 0.645 1.00 92.50 278 GLU A N 1
ATOM 2254 C CA . GLU A 1 278 ? -5.013 11.578 2.085 1.00 92.50 278 GLU A CA 1
ATOM 2255 C C . GLU A 1 278 ? -4.376 10.249 2.495 1.00 92.50 278 GLU A C 1
ATOM 2257 O O . GLU A 1 278 ? -4.650 9.216 1.881 1.00 92.50 278 GLU A O 1
ATOM 2262 N N . THR A 1 279 ? -3.528 10.281 3.524 1.00 93.38 279 THR A N 1
ATOM 2263 C CA . THR A 1 279 ? -2.928 9.074 4.107 1.00 93.38 279 THR A CA 1
ATOM 2264 C C . THR A 1 279 ? -3.972 8.275 4.888 1.00 93.38 279 THR A C 1
ATOM 2266 O O . THR A 1 279 ? -4.952 8.823 5.404 1.00 93.38 279 THR A O 1
ATOM 2269 N N . PHE A 1 280 ? -3.759 6.970 5.029 1.00 94.38 280 PHE A N 1
ATOM 2270 C CA . PHE A 1 280 ? -4.541 6.117 5.916 1.00 94.38 280 PHE A CA 1
ATOM 2271 C C . PHE A 1 280 ? -4.501 6.635 7.352 1.00 94.38 280 PHE A C 1
ATOM 2273 O O . PHE A 1 280 ? -5.551 6.655 7.999 1.00 94.38 280 PHE A O 1
ATOM 2280 N N . LEU A 1 281 ? -3.346 7.126 7.827 1.00 95.38 281 LEU A N 1
ATOM 2281 C CA . LEU A 1 281 ? -3.269 7.760 9.144 1.00 95.38 281 LEU A CA 1
ATOM 2282 C C . LEU A 1 281 ? -4.171 8.995 9.230 1.00 95.38 281 LEU A C 1
ATOM 2284 O O . LEU A 1 281 ? -4.984 9.077 10.149 1.00 95.38 281 LEU A O 1
ATOM 2288 N N . ALA A 1 282 ? -4.074 9.929 8.275 1.00 94.62 282 ALA A N 1
ATOM 2289 C CA . ALA A 1 282 ? -4.888 11.148 8.269 1.00 94.62 282 ALA A CA 1
ATOM 2290 C C . ALA A 1 282 ? -6.388 10.824 8.255 1.00 94.62 282 ALA A C 1
ATOM 2292 O O . ALA A 1 282 ? -7.167 11.429 8.994 1.00 94.62 282 ALA A O 1
ATOM 2293 N N . LYS A 1 283 ? -6.786 9.810 7.479 1.00 93.81 283 LYS A N 1
ATOM 2294 C CA . LYS A 1 283 ? -8.163 9.315 7.453 1.00 93.81 283 LYS A CA 1
ATOM 2295 C C . LYS A 1 283 ? -8.583 8.700 8.792 1.00 93.81 283 LYS A C 1
ATOM 2297 O O . LYS A 1 283 ? -9.688 8.979 9.259 1.00 93.81 283 LYS A O 1
ATOM 2302 N N . ALA A 1 284 ? -7.718 7.902 9.418 1.00 96.00 284 ALA A N 1
ATOM 2303 C CA . ALA A 1 284 ? -7.986 7.271 10.709 1.00 96.00 284 ALA A CA 1
ATOM 2304 C C . ALA A 1 284 ? -8.181 8.300 11.827 1.00 96.00 284 ALA A C 1
ATOM 2306 O O . ALA A 1 284 ? -9.085 8.145 12.648 1.00 96.00 284 ALA A O 1
ATOM 2307 N N . VAL A 1 285 ? -7.396 9.379 11.831 1.00 96.69 285 VAL A N 1
ATOM 2308 C CA . VAL A 1 285 ? -7.452 10.411 12.879 1.00 96.69 285 VAL A CA 1
ATOM 2309 C C . VAL A 1 285 ? -8.446 11.541 12.595 1.00 96.69 285 VAL A C 1
ATOM 2311 O O . VAL A 1 285 ? -8.483 12.525 13.336 1.00 96.69 285 VAL A O 1
ATOM 2314 N N . LYS A 1 286 ? -9.301 11.423 11.567 1.00 95.81 286 LYS A N 1
ATOM 2315 C CA . LYS A 1 286 ? -10.424 12.357 11.386 1.00 95.81 286 LYS A CA 1
ATOM 2316 C C . LYS A 1 286 ? -11.265 12.396 12.656 1.00 95.81 286 LYS A C 1
ATOM 2318 O O . LYS A 1 286 ? -11.703 11.354 13.139 1.00 95.81 286 LYS A O 1
ATOM 2323 N N . LYS A 1 287 ? -11.556 13.601 13.157 1.00 96.19 287 LYS A N 1
ATOM 2324 C CA . LYS A 1 287 ? -12.284 13.801 14.422 1.00 96.19 287 LYS A CA 1
ATOM 2325 C C . LYS A 1 287 ? -13.585 13.006 14.503 1.00 96.19 287 LYS A C 1
ATOM 2327 O O . LYS A 1 287 ? -13.894 12.453 15.551 1.00 96.19 287 LYS A O 1
ATOM 2332 N N . GLU A 1 288 ? -14.320 12.909 13.398 1.00 95.75 288 GLU A N 1
ATOM 2333 C CA . GLU A 1 288 ? -15.526 12.086 13.307 1.00 95.75 288 GLU A CA 1
ATOM 2334 C C . GLU A 1 288 ? -15.240 10.591 13.520 1.00 95.75 288 GLU A C 1
ATOM 2336 O O . GLU A 1 288 ? -15.913 9.952 14.327 1.00 95.75 288 GLU A O 1
ATOM 2341 N N . ASN A 1 289 ? -14.217 10.045 12.856 1.00 96.69 289 ASN A N 1
ATOM 2342 C CA . ASN A 1 289 ? -13.822 8.643 12.986 1.00 96.69 289 ASN A CA 1
ATOM 2343 C C . ASN A 1 289 ? -13.350 8.326 14.412 1.00 96.69 289 ASN A C 1
ATOM 2345 O O . ASN A 1 289 ? -13.842 7.386 15.033 1.00 96.69 289 ASN A O 1
ATOM 2349 N N . VAL A 1 290 ? -12.483 9.170 14.981 1.00 97.19 290 VAL A N 1
ATOM 2350 C CA . VAL A 1 290 ? -11.989 9.007 16.360 1.00 97.19 290 VAL A CA 1
ATOM 2351 C C . VAL A 1 290 ? -13.129 9.134 17.377 1.00 97.19 290 VAL A C 1
ATOM 2353 O O . VAL A 1 290 ? -13.209 8.348 18.320 1.00 97.19 290 VAL A O 1
ATOM 2356 N N . LEU A 1 291 ? -14.066 10.067 17.178 1.00 96.44 291 LEU A N 1
ATOM 2357 C CA . LEU A 1 291 ? -15.255 10.188 18.023 1.00 96.44 291 LEU A CA 1
ATOM 2358 C C . LEU A 1 291 ? -16.156 8.949 17.921 1.00 96.44 291 LEU A C 1
ATOM 2360 O O . LEU A 1 291 ? -16.699 8.505 18.932 1.00 96.44 291 LEU A O 1
ATOM 2364 N N . ASN A 1 292 ? -16.332 8.390 16.724 1.00 96.06 292 ASN A N 1
ATOM 2365 C CA . ASN A 1 292 ? -17.111 7.169 16.525 1.00 96.06 292 ASN A CA 1
ATOM 2366 C C . ASN A 1 292 ? -16.441 5.970 17.207 1.00 96.06 292 ASN A C 1
ATOM 2368 O O . ASN A 1 292 ? -17.109 5.249 17.948 1.00 96.06 292 ASN A O 1
ATOM 2372 N N . ALA A 1 293 ? -15.127 5.808 17.044 1.00 95.19 293 ALA A N 1
ATOM 2373 C CA . ALA A 1 293 ? -14.333 4.817 17.765 1.00 95.19 293 ALA A CA 1
ATOM 2374 C C . ALA A 1 293 ? -14.486 4.962 19.290 1.00 95.19 293 ALA A C 1
ATOM 2376 O O . ALA A 1 293 ? -14.788 3.991 19.986 1.00 95.19 293 ALA A O 1
ATOM 2377 N N . TYR A 1 294 ? -14.377 6.187 19.808 1.00 94.75 294 TYR A N 1
ATOM 2378 C CA . TYR A 1 294 ? -14.575 6.471 21.227 1.00 94.75 294 TYR A CA 1
ATOM 2379 C C . TYR A 1 294 ? -15.974 6.069 21.707 1.00 94.75 294 TYR A C 1
ATOM 2381 O O . TYR A 1 294 ? -16.109 5.397 22.726 1.00 94.75 294 TYR A O 1
ATOM 2389 N N . LYS A 1 295 ? -17.025 6.459 20.974 1.00 93.12 295 LYS A N 1
ATOM 2390 C CA . LYS A 1 295 ? -18.420 6.157 21.334 1.00 93.12 295 LYS A CA 1
ATOM 2391 C C . LYS A 1 295 ? -18.670 4.657 21.429 1.00 93.12 295 LYS A C 1
ATOM 2393 O O . LYS A 1 295 ? -19.302 4.229 22.390 1.00 93.12 295 LYS A O 1
ATOM 2398 N N . VAL A 1 296 ? -18.149 3.878 20.476 1.00 92.50 296 VAL A N 1
ATOM 2399 C CA . VAL A 1 296 ? -18.241 2.409 20.498 1.00 92.50 296 VAL A CA 1
ATOM 2400 C C . VAL A 1 296 ? -17.679 1.872 21.813 1.00 92.50 296 VAL A C 1
ATOM 2402 O O . VAL A 1 296 ? -18.371 1.146 22.522 1.00 92.50 296 VAL A O 1
ATOM 2405 N N . LEU A 1 297 ? -16.477 2.310 22.193 1.00 90.12 297 LEU A N 1
ATOM 2406 C CA . LEU A 1 297 ? -15.811 1.862 23.417 1.00 90.12 297 LEU A CA 1
ATOM 2407 C C . LEU A 1 297 ? -16.498 2.346 24.691 1.00 90.12 297 LEU A C 1
ATOM 2409 O O . LEU A 1 297 ? -16.621 1.591 25.647 1.00 90.12 297 LEU A O 1
ATOM 2413 N N . ALA A 1 298 ? -16.969 3.590 24.708 1.00 88.44 298 ALA A N 1
ATOM 2414 C CA . ALA A 1 298 ? -17.661 4.172 25.852 1.00 88.44 298 ALA A CA 1
ATOM 2415 C C . ALA A 1 298 ? -19.039 3.530 26.104 1.00 88.44 298 ALA A C 1
ATOM 2417 O O . ALA A 1 298 ? -19.544 3.596 27.224 1.00 88.44 298 ALA A O 1
ATOM 2418 N N . SER A 1 299 ? -19.640 2.925 25.074 1.00 88.31 299 SER A N 1
ATOM 2419 C CA . SER A 1 299 ? -20.927 2.220 25.146 1.00 88.31 299 SER A CA 1
ATOM 2420 C C . SER A 1 299 ? -20.819 0.723 25.459 1.00 88.31 299 SER A C 1
ATOM 2422 O O . SER A 1 299 ? -21.840 0.043 25.540 1.00 88.31 299 SER A O 1
ATOM 2424 N N . ASP A 1 300 ? -19.604 0.201 25.639 1.00 84.75 300 ASP A N 1
ATOM 2425 C CA . ASP A 1 300 ? -19.375 -1.213 25.920 1.00 84.75 300 ASP A CA 1
ATOM 2426 C C . ASP A 1 300 ? -19.935 -1.599 27.306 1.00 84.75 300 ASP A C 1
ATOM 2428 O O . ASP A 1 300 ? -19.531 -1.094 28.357 1.00 84.75 300 ASP A O 1
ATOM 2432 N N . ASN A 1 301 ? -20.903 -2.518 27.318 1.00 77.62 301 ASN A N 1
ATOM 2433 C CA . ASN A 1 301 ? -21.562 -2.965 28.546 1.00 77.62 301 ASN A CA 1
ATOM 2434 C C . ASN A 1 301 ? -20.637 -3.782 29.462 1.00 77.62 301 ASN A C 1
ATOM 2436 O O . ASN A 1 301 ? -20.939 -3.927 30.649 1.00 77.62 301 ASN A O 1
ATOM 2440 N N . SER A 1 302 ? -19.516 -4.283 28.935 1.00 77.69 302 SER A N 1
ATOM 2441 C CA . SER A 1 302 ? -18.520 -5.059 29.680 1.00 77.69 302 SER A CA 1
ATOM 2442 C C . SER A 1 302 ? -17.522 -4.200 30.470 1.00 77.69 302 SER A C 1
ATOM 2444 O O . SER A 1 302 ? -16.697 -4.744 31.201 1.00 77.69 302 SER A O 1
ATOM 2446 N N . LEU A 1 303 ? -17.607 -2.863 30.382 1.00 78.44 303 LEU A N 1
ATOM 2447 C CA . LEU A 1 303 ? -16.695 -1.961 31.092 1.00 78.44 303 LEU A CA 1
ATOM 2448 C C . LEU A 1 303 ? -16.744 -2.147 32.615 1.00 78.44 303 LEU A C 1
ATOM 2450 O O . LEU A 1 303 ? -17.815 -2.124 33.240 1.00 78.44 303 LEU A O 1
ATOM 2454 N N . THR A 1 304 ? -15.558 -2.211 33.225 1.00 78.81 304 THR A N 1
ATOM 2455 C CA . THR A 1 304 ? -15.399 -2.239 34.682 1.00 78.81 304 THR A CA 1
ATOM 2456 C C . THR A 1 304 ? -15.862 -0.921 35.320 1.00 78.81 304 THR A C 1
ATOM 2458 O O . THR A 1 304 ? -16.004 0.112 34.660 1.00 78.81 304 THR A O 1
ATOM 2461 N N . ILE A 1 305 ? -16.081 -0.912 36.640 1.00 79.88 305 ILE A N 1
ATOM 2462 C CA . ILE A 1 305 ? -16.425 0.321 37.378 1.00 79.88 305 ILE A CA 1
ATOM 2463 C C . ILE A 1 305 ? -15.319 1.379 37.225 1.00 79.88 305 ILE A C 1
ATOM 2465 O O . ILE A 1 305 ? -15.617 2.560 37.033 1.00 79.88 305 ILE A O 1
ATOM 2469 N N . SER A 1 306 ? -14.053 0.950 37.267 1.00 77.31 306 SER A N 1
ATOM 2470 C CA . SER A 1 306 ? -12.885 1.814 37.057 1.00 77.31 306 SER A CA 1
ATOM 2471 C C . SER A 1 306 ? -12.926 2.477 35.677 1.00 77.31 306 SER A C 1
ATOM 2473 O O . SER A 1 306 ? -12.781 3.697 35.560 1.00 77.31 306 SER A O 1
ATOM 2475 N N . ASP A 1 307 ? -13.233 1.708 34.632 1.00 80.56 307 ASP A N 1
ATOM 2476 C CA . ASP A 1 307 ? -13.291 2.236 33.269 1.00 80.56 307 ASP A CA 1
ATOM 2477 C C . ASP A 1 307 ? -14.486 3.162 33.055 1.00 80.56 307 ASP A C 1
ATOM 2479 O O . ASP A 1 307 ? -14.344 4.202 32.413 1.00 80.56 307 ASP A O 1
ATOM 2483 N N . LYS A 1 308 ? -15.637 2.884 33.678 1.00 84.62 308 LYS A N 1
ATOM 2484 C CA . LYS A 1 308 ? -16.792 3.801 33.662 1.00 84.62 308 LYS A CA 1
ATOM 2485 C C . LYS A 1 308 ? -16.454 5.167 34.271 1.00 84.62 308 LYS A C 1
ATOM 2487 O O . LYS A 1 308 ? -16.906 6.195 33.759 1.00 84.62 308 LYS A O 1
ATOM 2492 N N . LEU A 1 309 ? -15.632 5.216 35.324 1.00 85.62 309 LEU A N 1
ATOM 2493 C CA . LEU A 1 309 ? -15.144 6.480 35.893 1.00 85.62 309 LEU A CA 1
ATOM 2494 C C . LEU A 1 309 ? -14.192 7.213 34.936 1.00 85.62 309 LEU A C 1
ATOM 2496 O O . LEU A 1 309 ? -14.330 8.429 34.766 1.00 85.62 309 LEU A O 1
ATOM 2500 N N . LYS A 1 310 ? -13.276 6.493 34.273 1.00 85.44 310 LYS A N 1
ATOM 2501 C CA . LYS A 1 310 ? -12.397 7.063 33.234 1.00 85.44 310 LYS A CA 1
ATOM 2502 C C . LYS A 1 310 ? -13.211 7.629 32.069 1.00 85.44 310 LYS A C 1
ATOM 2504 O O . LYS A 1 310 ? -12.983 8.771 31.681 1.00 85.44 310 LYS A O 1
ATOM 2509 N N . VAL A 1 311 ? -14.216 6.895 31.584 1.00 88.94 311 VAL A N 1
ATOM 2510 C CA . VAL A 1 311 ? -15.156 7.345 30.542 1.00 88.94 311 VAL A CA 1
ATOM 2511 C C . VAL A 1 311 ? -15.881 8.616 30.980 1.00 88.94 311 VAL A C 1
ATOM 2513 O O . VAL A 1 311 ? -15.917 9.587 30.229 1.00 88.94 311 VAL A O 1
ATOM 2516 N N . LYS A 1 312 ? -16.406 8.671 32.212 1.00 88.56 312 LYS A N 1
ATOM 2517 C CA . LYS A 1 312 ? -17.072 9.874 32.742 1.00 88.56 312 LYS A CA 1
ATOM 2518 C C . LYS A 1 312 ? -16.131 11.083 32.780 1.00 88.56 312 LYS A C 1
ATOM 2520 O O . LYS A 1 312 ? -16.528 12.177 32.379 1.00 88.56 312 LYS A O 1
ATOM 2525 N N . LYS A 1 313 ? -14.887 10.889 33.233 1.00 88.81 313 LYS A N 1
ATOM 2526 C CA . LYS A 1 313 ? -13.858 11.939 33.236 1.00 88.81 313 LYS A CA 1
ATOM 2527 C C . LYS A 1 313 ? -13.541 12.397 31.813 1.00 88.81 313 LYS A C 1
ATOM 2529 O O . LYS A 1 313 ? -13.535 13.599 31.560 1.00 88.81 313 LYS A O 1
ATOM 2534 N N . PHE A 1 314 ? -13.346 11.462 30.887 1.00 90.06 314 PHE A N 1
ATOM 2535 C CA . PHE A 1 314 ? -13.062 11.769 29.489 1.00 90.06 314 PHE A CA 1
ATOM 2536 C C . PHE A 1 314 ? -14.215 12.550 28.837 1.00 90.06 314 PHE A C 1
ATOM 2538 O O . PHE A 1 314 ? -13.985 13.572 28.195 1.00 90.06 314 PHE A O 1
ATOM 2545 N N . ASN A 1 315 ? -15.463 12.143 29.090 1.00 91.75 315 ASN A N 1
ATOM 2546 C CA . ASN A 1 315 ? -16.665 12.795 28.567 1.00 91.75 315 ASN A CA 1
ATOM 2547 C C . ASN A 1 315 ? -16.827 14.250 29.024 1.00 91.75 315 ASN A C 1
ATOM 2549 O O . ASN A 1 315 ? -17.357 15.062 28.270 1.00 91.75 315 ASN A O 1
ATOM 2553 N N . SER A 1 316 ? -16.340 14.609 30.218 1.00 92.31 316 SER A N 1
ATOM 2554 C CA . SER A 1 316 ? -16.410 15.997 30.708 1.00 92.31 316 SER A CA 1
ATOM 2555 C C . SER A 1 316 ? -15.671 17.001 29.811 1.00 92.31 316 SER A C 1
ATOM 2557 O O . SER A 1 316 ? -16.009 18.182 29.805 1.00 92.31 316 SER A O 1
ATOM 2559 N N . LYS A 1 317 ? -14.687 16.521 29.038 1.00 93.25 317 LYS A N 1
ATOM 2560 C CA . LYS A 1 317 ? -13.832 17.307 28.141 1.00 93.25 317 LYS A CA 1
ATOM 2561 C C . LYS A 1 317 ? -13.627 16.604 26.795 1.00 93.25 317 LYS A C 1
ATOM 2563 O O . LYS A 1 317 ? -12.543 16.657 26.226 1.00 93.25 317 LYS A O 1
ATOM 2568 N N . ILE A 1 318 ? -14.659 15.930 26.279 1.00 92.88 318 ILE A N 1
ATOM 2569 C CA . ILE A 1 318 ? -14.524 15.029 25.121 1.00 92.88 318 ILE A CA 1
ATOM 2570 C C . ILE A 1 318 ? -13.850 15.692 23.912 1.00 92.88 318 ILE A C 1
ATOM 2572 O O . ILE A 1 318 ? -12.933 15.118 23.342 1.00 92.88 318 ILE A O 1
ATOM 2576 N N . ASN A 1 319 ? -14.246 16.918 23.557 1.00 93.88 319 ASN A N 1
ATOM 2577 C CA . ASN A 1 319 ? -13.669 17.619 22.409 1.00 93.88 319 ASN A CA 1
ATOM 2578 C C . ASN A 1 319 ? -12.181 17.928 22.614 1.00 93.88 319 ASN A C 1
ATOM 2580 O O . ASN A 1 319 ? -11.386 17.601 21.745 1.00 93.88 319 ASN A O 1
ATOM 2584 N N . GLU A 1 320 ? -11.814 18.490 23.768 1.00 95.19 320 GLU A N 1
ATOM 2585 C CA . GLU A 1 320 ? -10.423 18.817 24.114 1.00 95.19 320 GLU A CA 1
ATOM 2586 C C . GLU A 1 320 ? -9.548 17.557 24.131 1.00 95.19 320 GLU A C 1
ATOM 2588 O O . GLU A 1 320 ? -8.471 17.542 23.546 1.00 95.19 320 GLU A O 1
ATOM 2593 N N . ASN A 1 321 ? -10.035 16.472 24.741 1.00 93.44 321 ASN A N 1
ATOM 2594 C CA . ASN A 1 321 ? -9.282 15.224 24.834 1.00 93.44 321 ASN A CA 1
ATOM 2595 C C . ASN A 1 321 ? -9.062 14.573 23.461 1.00 93.44 321 ASN A C 1
ATOM 2597 O O . ASN A 1 321 ? -7.965 14.097 23.181 1.00 93.44 321 ASN A O 1
ATOM 2601 N N . LEU A 1 322 ? -10.090 14.556 22.603 1.00 94.81 322 LEU A N 1
ATOM 2602 C CA . LEU A 1 322 ? -9.970 14.019 21.247 1.00 94.81 322 LEU A CA 1
ATOM 2603 C C . LEU A 1 322 ? -9.054 14.885 20.378 1.00 94.81 322 LEU A C 1
ATOM 2605 O O . LEU A 1 322 ? -8.216 14.340 19.668 1.00 94.81 322 LEU A O 1
ATOM 2609 N N . ASP A 1 323 ? -9.181 16.211 20.457 1.00 95.75 323 ASP A N 1
ATOM 2610 C CA . ASP A 1 323 ? -8.329 17.130 19.698 1.00 95.75 323 ASP A CA 1
ATOM 2611 C C . ASP A 1 323 ? -6.860 16.992 20.118 1.00 95.75 323 ASP A C 1
ATOM 2613 O O . ASP A 1 323 ? -5.981 16.951 19.259 1.00 95.75 323 ASP A O 1
ATOM 2617 N N . ASN A 1 324 ? -6.583 16.845 21.417 1.00 94.75 324 ASN A N 1
ATOM 2618 C CA . ASN A 1 324 ? -5.230 16.595 21.916 1.00 94.75 324 ASN A CA 1
ATOM 2619 C C . ASN A 1 324 ? -4.664 15.273 21.382 1.00 94.75 324 ASN A C 1
ATOM 2621 O O . ASN A 1 324 ? -3.572 15.279 20.820 1.00 94.75 324 ASN A O 1
ATOM 2625 N N . LEU A 1 325 ? -5.424 14.175 21.472 1.00 93.44 325 LEU A N 1
ATOM 2626 C CA . LEU A 1 325 ? -4.998 12.862 20.972 1.00 93.44 325 LEU A CA 1
ATOM 2627 C C . LEU A 1 325 ? -4.702 12.890 19.464 1.00 93.44 325 LEU A C 1
ATOM 2629 O O . LEU A 1 325 ? -3.681 12.377 19.013 1.00 93.44 325 LEU A O 1
ATOM 2633 N N . ILE A 1 326 ? -5.574 13.523 18.676 1.00 96.31 326 ILE A N 1
ATOM 2634 C CA . ILE A 1 326 ? -5.392 13.674 17.225 1.00 96.31 326 ILE A CA 1
ATOM 2635 C C . ILE A 1 326 ? -4.138 14.502 16.925 1.00 96.31 326 ILE A C 1
ATOM 2637 O O . ILE A 1 326 ? -3.324 14.112 16.086 1.00 96.31 326 ILE A O 1
ATOM 2641 N N . ASN A 1 327 ? -3.958 15.626 17.621 1.00 95.62 327 ASN A N 1
ATOM 2642 C CA . ASN A 1 327 ? -2.808 16.502 17.422 1.00 95.62 327 ASN A CA 1
ATOM 2643 C C . ASN A 1 327 ? -1.492 15.817 17.798 1.00 95.62 327 ASN A C 1
ATOM 2645 O O . ASN A 1 327 ? -0.505 15.988 17.085 1.00 95.62 327 ASN A O 1
ATOM 2649 N N . GLU A 1 328 ? -1.453 15.030 18.873 1.00 95.00 328 GLU A N 1
ATOM 2650 C CA . GLU A 1 328 ? -0.269 14.251 19.250 1.00 95.00 328 GLU A CA 1
ATOM 2651 C C . GLU A 1 328 ? 0.152 13.306 18.121 1.00 95.00 328 GLU A C 1
ATOM 2653 O O . GLU A 1 328 ? 1.322 13.289 17.739 1.00 95.00 328 GLU A O 1
ATOM 2658 N N . VAL A 1 329 ? -0.802 12.595 17.519 1.00 95.00 329 VAL A N 1
ATOM 2659 C CA . VAL A 1 329 ? -0.529 11.654 16.423 1.00 95.00 329 VAL A CA 1
ATOM 2660 C C . VAL A 1 329 ? -0.080 12.380 15.154 1.00 95.00 329 VAL A C 1
ATOM 2662 O O . VAL A 1 329 ? 0.950 12.032 14.584 1.00 95.00 329 VAL A O 1
ATOM 2665 N N . ILE A 1 330 ? -0.799 13.425 14.730 1.00 92.44 330 ILE A N 1
ATOM 2666 C CA . ILE A 1 330 ? -0.474 14.179 13.504 1.00 92.44 330 ILE A CA 1
ATOM 2667 C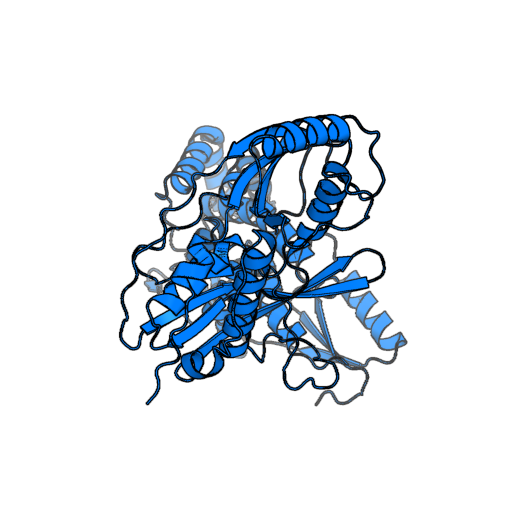 C . ILE A 1 330 ? 0.876 14.898 13.624 1.00 92.44 330 ILE A C 1
ATOM 2669 O O . ILE A 1 330 ? 1.605 15.011 12.640 1.00 92.44 330 ILE A O 1
ATOM 2673 N N . THR A 1 331 ? 1.224 15.390 14.816 1.00 92.62 331 THR A N 1
ATOM 2674 C CA . THR A 1 331 ? 2.497 16.095 15.051 1.00 92.62 331 THR A CA 1
ATOM 2675 C C . THR A 1 331 ? 3.665 15.162 15.378 1.00 92.62 331 THR A C 1
ATOM 2677 O O . THR A 1 331 ? 4.767 15.653 15.621 1.00 92.62 331 THR A O 1
ATOM 2680 N N . GLY A 1 332 ? 3.444 13.842 15.396 1.00 91.44 332 GLY A N 1
ATOM 2681 C CA . GLY A 1 332 ? 4.468 12.850 15.738 1.00 91.44 332 GLY A CA 1
ATOM 2682 C C . GLY A 1 332 ? 4.904 12.878 17.208 1.00 91.44 332 GLY A C 1
ATOM 2683 O O . GLY A 1 332 ? 5.973 12.377 17.536 1.00 91.44 332 GLY A O 1
ATOM 2684 N N . LYS A 1 333 ? 4.103 13.487 18.091 1.00 92.69 333 LYS A N 1
ATOM 2685 C CA . LYS A 1 333 ? 4.339 13.561 19.544 1.00 92.69 333 LYS A CA 1
ATOM 2686 C C . LYS A 1 333 ? 3.654 12.442 20.325 1.00 92.69 333 LYS A C 1
ATOM 2688 O O . LYS A 1 333 ? 3.806 12.376 21.539 1.00 92.69 333 LYS A O 1
ATOM 2693 N N . TYR A 1 334 ? 2.858 11.616 19.652 1.00 92.50 334 TYR A N 1
ATOM 2694 C CA . TYR A 1 334 ? 2.205 10.474 20.270 1.00 92.50 334 TYR A CA 1
ATOM 2695 C C . TYR A 1 334 ? 3.247 9.452 20.733 1.00 92.50 334 TYR A C 1
ATOM 2697 O O . TYR A 1 334 ? 4.016 8.924 19.932 1.00 92.50 334 TYR A O 1
ATOM 2705 N N . GLU A 1 335 ? 3.219 9.143 22.025 1.00 89.00 335 GLU A N 1
ATOM 2706 C CA . GLU A 1 335 ? 3.989 8.063 22.629 1.00 89.00 335 GLU A CA 1
ATOM 2707 C C . GLU A 1 335 ? 3.020 7.017 23.173 1.00 89.00 335 GLU A C 1
ATOM 2709 O O . GLU A 1 335 ? 2.175 7.311 24.023 1.00 89.00 335 GLU A O 1
ATOM 2714 N N . ALA A 1 336 ? 3.140 5.783 22.683 1.00 87.31 336 ALA A N 1
ATOM 2715 C CA . ALA A 1 336 ? 2.275 4.703 23.126 1.00 87.31 336 ALA A CA 1
ATOM 2716 C C . ALA A 1 336 ? 2.591 4.325 24.580 1.00 87.31 336 ALA A C 1
ATOM 2718 O O . ALA A 1 336 ? 3.706 3.907 24.906 1.00 87.31 336 ALA A O 1
ATOM 2719 N N . LYS A 1 337 ? 1.607 4.469 25.474 1.00 86.25 337 LYS A N 1
ATOM 2720 C CA . LYS A 1 337 ? 1.805 4.212 26.913 1.00 86.25 337 LYS A CA 1
ATOM 2721 C C . LYS A 1 337 ? 1.939 2.716 27.180 1.00 86.25 337 LYS A C 1
ATOM 2723 O O . LYS A 1 337 ? 1.087 1.988 26.688 1.00 86.25 337 LYS A O 1
ATOM 2728 N N . PRO A 1 338 ? 2.895 2.231 27.994 1.00 84.19 338 PRO A N 1
ATOM 2729 C CA . PRO A 1 338 ? 3.062 0.798 28.234 1.00 84.19 338 PRO A CA 1
ATOM 2730 C C . PRO A 1 338 ? 1.743 0.095 28.562 1.00 84.19 338 PRO A C 1
ATOM 2732 O O . PRO A 1 338 ? 0.925 0.610 29.332 1.00 84.19 338 PRO A O 1
ATOM 2735 N N . PHE A 1 339 ? 1.538 -1.080 27.979 1.00 82.19 339 PHE A N 1
ATOM 2736 C CA . PHE A 1 339 ? 0.395 -1.909 28.323 1.00 82.19 339 PHE A CA 1
ATOM 2737 C C . PHE A 1 339 ? 0.480 -2.355 29.777 1.00 82.19 339 PHE A C 1
ATOM 2739 O O . PHE A 1 339 ? 1.572 -2.539 30.305 1.00 82.19 339 PHE A O 1
ATOM 2746 N N . THR A 1 340 ? -0.660 -2.558 30.431 1.00 81.31 340 THR A N 1
ATOM 2747 C CA . THR A 1 340 ? -0.679 -3.254 31.724 1.00 81.31 340 THR A CA 1
ATOM 2748 C C . THR A 1 340 ? -0.969 -4.717 31.451 1.00 81.31 340 THR A C 1
ATOM 2750 O O . THR A 1 340 ? -2.016 -5.029 30.897 1.00 81.31 340 THR A O 1
ATOM 2753 N N . GLY A 1 341 ? -0.019 -5.592 31.752 1.00 78.38 341 GLY A N 1
ATOM 2754 C CA . GLY A 1 341 ? -0.064 -7.004 31.406 1.00 78.38 341 GLY A CA 1
ATOM 2755 C C . GLY A 1 341 ? -0.339 -7.901 32.605 1.00 78.38 341 GLY A C 1
ATOM 2756 O O . GLY A 1 341 ? 0.147 -7.644 33.705 1.00 78.38 341 GLY A O 1
ATOM 2757 N N . THR A 1 342 ? -1.049 -8.998 32.364 1.00 79.81 342 THR A N 1
ATOM 2758 C CA . THR A 1 342 ? -1.029 -10.185 33.232 1.00 79.81 342 THR A CA 1
ATOM 2759 C C . THR A 1 342 ? -0.468 -11.363 32.450 1.00 79.81 342 THR A C 1
ATOM 2761 O O . THR A 1 342 ? -0.683 -11.460 31.240 1.00 79.81 342 THR A O 1
ATOM 2764 N N . ILE A 1 343 ? 0.289 -12.216 33.136 1.00 78.62 343 ILE A N 1
ATOM 2765 C CA . ILE A 1 343 ? 0.799 -13.470 32.585 1.00 78.62 343 ILE A CA 1
ATOM 2766 C C . ILE A 1 343 ? -0.243 -14.550 32.846 1.00 78.62 343 ILE A C 1
ATOM 2768 O O . ILE A 1 343 ? -0.672 -14.734 33.985 1.00 78.62 343 ILE A O 1
ATOM 2772 N N . THR A 1 344 ? -0.626 -15.268 31.798 1.00 72.88 344 THR A N 1
ATOM 2773 C CA . THR A 1 344 ? -1.403 -16.503 31.911 1.00 72.88 344 THR A CA 1
ATOM 2774 C C . THR A 1 344 ? -0.594 -17.656 31.343 1.00 72.88 344 THR A C 1
ATOM 2776 O O . THR A 1 344 ? -0.072 -17.556 30.231 1.00 72.88 344 THR A O 1
ATOM 2779 N N . GLU A 1 345 ? -0.495 -18.739 32.110 1.00 67.69 345 GLU A N 1
ATOM 2780 C CA . GLU A 1 345 ? 0.073 -20.002 31.642 1.00 67.69 345 GLU A CA 1
ATOM 2781 C C . GLU A 1 345 ? -0.982 -20.747 30.813 1.00 67.69 345 GLU A C 1
ATOM 2783 O O . GLU A 1 345 ? -2.068 -21.060 31.307 1.00 67.69 345 GLU A O 1
ATOM 2788 N N . GLU A 1 346 ? -0.664 -21.008 29.549 1.00 62.69 346 GLU A N 1
ATOM 2789 C CA . GLU A 1 346 ? -1.375 -21.952 28.687 1.00 62.69 346 GLU A CA 1
ATOM 2790 C C . GLU A 1 346 ? -0.529 -23.216 28.501 1.00 62.69 346 GLU A C 1
ATOM 2792 O O . GLU A 1 346 ? 0.645 -23.239 28.872 1.00 62.69 346 GLU A O 1
ATOM 2797 N N . HIS A 1 347 ? -1.137 -24.275 27.951 1.00 46.16 347 HIS A N 1
ATOM 2798 C CA . HIS A 1 347 ? -0.611 -25.645 27.957 1.00 46.16 347 HIS A CA 1
ATOM 2799 C C . HIS A 1 347 ? 0.853 -25.798 27.499 1.00 46.16 347 HIS A C 1
ATOM 2801 O O . HIS A 1 347 ? 1.489 -26.730 27.976 1.00 46.16 347 HIS A O 1
ATOM 2807 N N . ASP A 1 348 ? 1.396 -24.868 26.700 1.00 52.06 348 ASP A N 1
ATOM 2808 C CA . ASP A 1 348 ? 2.807 -24.832 26.283 1.00 52.06 348 ASP A CA 1
ATOM 2809 C C . ASP A 1 348 ? 3.411 -23.403 26.179 1.00 52.06 348 ASP A C 1
ATOM 2811 O O . ASP A 1 348 ? 4.351 -23.170 25.416 1.00 52.06 348 ASP A O 1
ATOM 2815 N N . GLY A 1 349 ? 2.922 -22.411 26.943 1.00 58.09 349 GLY A N 1
ATOM 2816 C CA . GLY A 1 349 ? 3.542 -21.072 26.940 1.00 58.09 349 GLY A CA 1
ATOM 2817 C C . GLY A 1 349 ? 2.859 -19.985 27.776 1.00 58.09 349 GLY A C 1
ATOM 2818 O O . GLY A 1 349 ? 1.887 -20.220 28.490 1.00 58.09 349 GLY A O 1
ATOM 2819 N N . ILE A 1 350 ? 3.424 -18.773 27.725 1.00 62.47 350 ILE A N 1
ATOM 2820 C CA . ILE A 1 350 ? 2.959 -17.599 28.479 1.00 62.47 350 ILE A CA 1
ATOM 2821 C C . ILE A 1 350 ? 2.327 -16.600 27.517 1.00 62.47 350 ILE A C 1
ATOM 2823 O O . ILE A 1 350 ? 3.027 -16.052 26.662 1.00 62.47 350 ILE A O 1
ATOM 2827 N N . ASN A 1 351 ? 1.042 -16.301 27.707 1.00 68.06 351 ASN A N 1
ATOM 2828 C CA . ASN A 1 351 ? 0.377 -15.188 27.035 1.00 68.06 351 ASN A CA 1
ATOM 2829 C C . ASN A 1 351 ? 0.407 -13.937 27.920 1.00 68.06 351 ASN A C 1
ATOM 2831 O O . ASN A 1 351 ? 0.181 -13.990 29.131 1.00 68.06 351 ASN A O 1
ATOM 2835 N N . ILE A 1 352 ? 0.674 -12.789 27.295 1.00 67.81 352 ILE A N 1
ATOM 2836 C CA . ILE A 1 352 ? 0.631 -11.482 27.953 1.00 67.81 352 ILE A CA 1
ATOM 2837 C C . ILE A 1 352 ? -0.701 -10.818 27.601 1.00 67.81 352 ILE A C 1
ATOM 2839 O O . ILE A 1 352 ? -0.862 -10.279 26.503 1.00 67.81 352 ILE A O 1
ATOM 2843 N N . HIS A 1 353 ? -1.658 -10.834 28.530 1.00 67.44 353 HIS A N 1
ATOM 2844 C CA . HIS A 1 353 ? -2.945 -10.160 28.354 1.00 67.44 353 HIS A CA 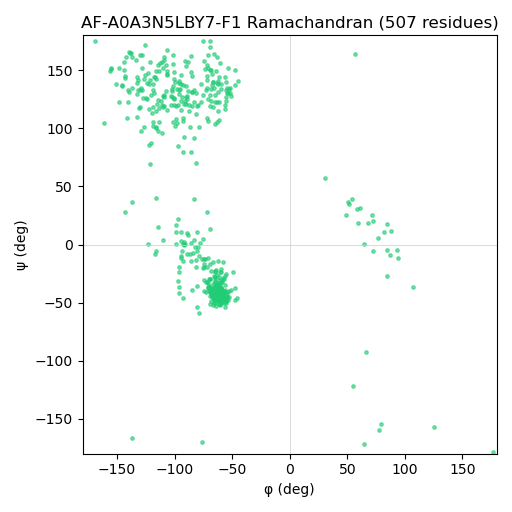1
ATOM 2845 C C . HIS A 1 353 ? -2.846 -8.700 28.749 1.00 67.44 353 HIS A C 1
ATOM 2847 O O . HIS A 1 353 ? -2.573 -8.393 29.908 1.00 67.44 353 HIS A O 1
ATOM 2853 N N . THR A 1 354 ? -3.106 -7.807 27.795 1.00 66.25 354 THR A N 1
ATOM 2854 C CA . THR A 1 354 ? -2.944 -6.370 28.014 1.00 66.25 354 THR A CA 1
ATOM 2855 C C . THR A 1 354 ? -4.255 -5.638 28.258 1.00 66.25 354 THR A C 1
ATOM 2857 O O . THR A 1 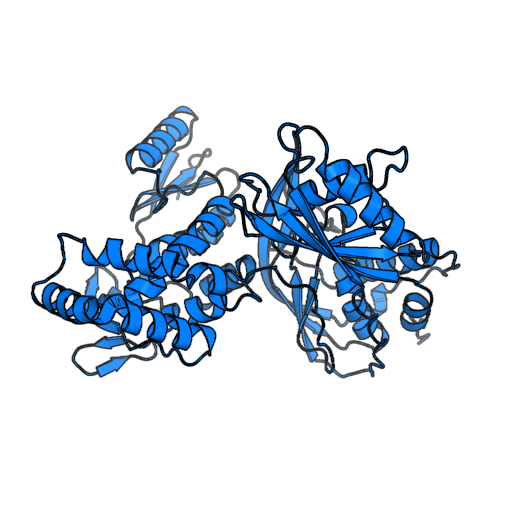354 ? -5.213 -5.769 27.494 1.00 66.25 354 THR A O 1
ATOM 2860 N N . GLU A 1 355 ? -4.268 -4.807 29.295 1.00 69.00 355 GLU A N 1
ATOM 2861 C CA . GLU A 1 355 ? -5.230 -3.736 29.493 1.00 69.00 355 GLU A CA 1
ATOM 2862 C C . GLU A 1 355 ? -4.691 -2.429 28.905 1.00 69.00 355 GLU A C 1
ATOM 2864 O O . GLU A 1 355 ? -3.523 -2.059 29.068 1.00 69.00 355 GLU A O 1
ATOM 2869 N N . PHE A 1 356 ? -5.582 -1.710 28.233 1.00 66.38 356 PHE A N 1
ATOM 2870 C CA . PHE A 1 356 ? -5.286 -0.464 27.542 1.00 66.38 356 PHE A CA 1
ATOM 2871 C C . PHE A 1 356 ? -6.005 0.681 28.238 1.00 66.38 356 PHE A C 1
ATOM 2873 O O . PHE A 1 356 ? -7.127 0.526 28.732 1.00 66.38 356 PHE A O 1
ATOM 2880 N N . ASN A 1 357 ? -5.413 1.869 28.195 1.00 77.69 357 ASN A N 1
ATOM 2881 C CA . ASN A 1 357 ? -6.179 3.065 28.504 1.00 77.69 357 ASN A CA 1
ATOM 2882 C C . ASN A 1 357 ? -7.189 3.367 27.369 1.00 77.69 357 ASN A C 1
ATOM 2884 O O . ASN A 1 357 ? -7.121 2.814 26.266 1.00 77.69 357 ASN A O 1
ATOM 2888 N N . LEU A 1 358 ? -8.177 4.206 27.672 1.00 84.50 358 LEU A N 1
ATOM 2889 C CA . LEU A 1 358 ? -9.302 4.475 26.777 1.00 84.50 358 LEU A CA 1
ATOM 2890 C C . LEU A 1 358 ? -8.856 5.206 25.504 1.00 84.50 358 LEU A C 1
ATOM 2892 O O . LEU A 1 358 ? -9.406 4.965 24.430 1.00 84.50 358 LEU A O 1
ATOM 2896 N N . GLU A 1 359 ? -7.857 6.072 25.625 1.00 87.50 359 GLU A N 1
ATOM 2897 C CA . GLU A 1 359 ? -7.269 6.859 24.546 1.00 87.50 359 GLU A CA 1
ATOM 2898 C C . GLU A 1 359 ? -6.557 5.966 23.520 1.00 87.50 359 GLU A C 1
ATOM 2900 O O . GLU A 1 359 ? -6.882 6.017 22.333 1.00 87.50 359 GLU A O 1
ATOM 2905 N N . GLU A 1 360 ? -5.692 5.061 23.982 1.00 88.19 360 GLU A N 1
ATOM 2906 C CA . GLU A 1 360 ? -5.025 4.040 23.171 1.00 88.19 360 GLU A CA 1
ATOM 2907 C C . GLU A 1 360 ? -6.042 3.171 22.424 1.00 88.19 360 GLU A C 1
ATOM 2909 O O . GLU A 1 360 ? -5.940 3.010 21.209 1.00 88.19 360 GLU A O 1
ATOM 2914 N N . ARG A 1 361 ? -7.073 2.654 23.112 1.00 88.56 361 ARG A N 1
ATOM 2915 C CA . ARG A 1 361 ? -8.120 1.843 22.454 1.00 88.56 361 ARG A CA 1
ATOM 2916 C C . ARG A 1 361 ? -8.873 2.640 21.401 1.00 88.56 361 ARG A C 1
ATOM 2918 O O . ARG A 1 361 ? -9.212 2.091 20.356 1.00 88.56 361 ARG A O 1
ATOM 2925 N N . THR A 1 362 ? -9.146 3.911 21.687 1.00 91.88 362 THR A N 1
ATOM 2926 C CA . THR A 1 362 ? -9.843 4.807 20.763 1.00 91.88 362 THR A CA 1
ATOM 2927 C C . THR A 1 362 ? -9.029 4.983 19.487 1.00 91.88 362 THR A C 1
ATOM 2929 O O . THR A 1 362 ? -9.570 4.804 18.397 1.00 91.88 362 THR A O 1
ATOM 2932 N N . LEU A 1 363 ? -7.728 5.256 19.608 1.00 93.88 363 LEU A N 1
ATOM 2933 C CA . LEU A 1 363 ? -6.848 5.432 18.455 1.00 93.88 363 LEU A CA 1
ATOM 2934 C C . LEU A 1 363 ? -6.654 4.126 17.669 1.00 93.88 363 LEU A C 1
ATOM 2936 O O . LEU A 1 363 ? -6.756 4.125 16.443 1.00 93.88 363 LEU A O 1
ATOM 2940 N N . GLN A 1 364 ? -6.452 3.001 18.359 1.00 93.44 364 GLN A N 1
ATOM 2941 C CA . GLN A 1 364 ? -6.328 1.688 17.722 1.00 93.44 364 GLN A CA 1
ATOM 2942 C C . GLN A 1 364 ? -7.598 1.284 16.972 1.00 93.44 364 GLN A C 1
ATOM 2944 O O . GLN A 1 364 ? -7.516 0.776 15.855 1.00 93.44 364 GLN A O 1
ATOM 2949 N N . LEU A 1 365 ? -8.778 1.537 17.546 1.00 94.62 365 LEU A N 1
ATOM 2950 C CA . LEU A 1 365 ? -10.046 1.278 16.866 1.00 94.62 365 LEU A CA 1
ATOM 2951 C C . LEU A 1 365 ? -10.238 2.197 15.658 1.00 94.62 365 LEU A C 1
ATOM 2953 O O . LEU A 1 365 ? -10.685 1.729 14.614 1.00 94.62 365 LEU A O 1
ATOM 2957 N N . ALA A 1 366 ? -9.867 3.472 15.778 1.00 96.06 366 ALA A N 1
ATOM 2958 C CA . ALA A 1 366 ? -9.937 4.422 14.676 1.00 96.06 366 ALA A CA 1
ATOM 2959 C C . ALA A 1 366 ? -9.041 3.992 13.498 1.00 96.06 366 ALA A C 1
ATOM 2961 O O . ALA A 1 366 ? -9.479 4.035 12.347 1.00 96.06 366 ALA A O 1
ATOM 2962 N N . VAL A 1 367 ? -7.825 3.502 13.775 1.00 96.00 367 VAL A N 1
ATOM 2963 C CA . VAL A 1 367 ? -6.936 2.915 12.756 1.00 96.00 367 VAL A CA 1
ATOM 2964 C C . VAL A 1 367 ? -7.518 1.626 12.184 1.00 96.00 367 VAL A C 1
ATOM 2966 O O . VAL A 1 367 ? -7.579 1.481 10.963 1.00 96.00 367 VAL A O 1
ATOM 2969 N N . LYS A 1 368 ? -8.011 0.718 13.033 1.00 94.94 368 LYS A N 1
ATOM 2970 C CA . LYS A 1 368 ? -8.639 -0.538 12.599 1.00 94.94 368 LYS A CA 1
ATOM 2971 C C . LYS A 1 368 ? -9.784 -0.295 11.616 1.00 94.94 368 LYS A C 1
ATOM 2973 O O . LYS A 1 368 ? -9.833 -0.949 10.582 1.00 94.94 368 LYS A O 1
ATOM 2978 N N . GLN A 1 369 ? -10.663 0.668 11.896 1.00 93.00 369 GLN A N 1
ATOM 2979 C CA . GLN A 1 369 ? -11.803 1.015 11.035 1.00 93.00 369 GLN A CA 1
ATOM 2980 C C . GLN A 1 369 ? -11.388 1.383 9.602 1.00 93.00 369 GLN A C 1
ATOM 2982 O O . GLN A 1 369 ? -12.167 1.187 8.670 1.00 93.00 369 GLN A O 1
ATOM 2987 N N . ILE A 1 370 ? -10.166 1.891 9.419 1.00 93.06 370 ILE A N 1
ATOM 2988 C CA . ILE A 1 370 ? -9.623 2.280 8.116 1.00 93.06 370 ILE A CA 1
ATOM 2989 C C . ILE A 1 370 ? -8.756 1.177 7.492 1.00 93.06 370 ILE A C 1
ATOM 2991 O O . ILE A 1 370 ? -8.865 0.936 6.290 1.00 93.06 370 ILE A O 1
ATOM 2995 N N . ALA A 1 371 ? -7.919 0.499 8.281 1.00 92.75 371 ALA A N 1
ATOM 2996 C CA . ALA A 1 371 ? -6.969 -0.505 7.796 1.00 92.75 371 ALA A CA 1
ATOM 2997 C C . ALA A 1 371 ? -7.608 -1.886 7.549 1.00 92.75 371 ALA A C 1
ATOM 2999 O O . ALA A 1 371 ? -7.253 -2.575 6.591 1.00 92.75 371 ALA A O 1
ATOM 3000 N N . GLU A 1 372 ? -8.581 -2.295 8.366 1.00 89.62 372 GLU A N 1
ATOM 3001 C CA . GLU A 1 372 ? -9.200 -3.625 8.288 1.00 89.62 372 GLU A CA 1
ATOM 3002 C C . GLU A 1 372 ? -9.917 -3.876 6.950 1.00 89.62 372 GLU A C 1
ATOM 3004 O O . GLU A 1 372 ? -9.709 -4.942 6.366 1.00 89.62 372 GLU A O 1
ATOM 3009 N N . PRO A 1 373 ? -10.683 -2.923 6.374 1.00 86.62 373 PRO A N 1
ATOM 3010 C CA . PRO A 1 373 ? -11.264 -3.101 5.043 1.00 86.62 373 PRO A CA 1
ATOM 3011 C C . PRO A 1 373 ? -10.222 -3.337 3.941 1.00 86.62 373 PRO A C 1
ATOM 3013 O O . PRO A 1 373 ? -10.499 -4.059 2.983 1.00 86.62 373 PRO A O 1
ATOM 3016 N N . VAL A 1 374 ? -9.032 -2.741 4.064 1.00 87.19 374 VAL A N 1
ATOM 3017 C CA . VAL A 1 374 ? -7.930 -2.909 3.105 1.00 87.19 374 VAL A CA 1
ATOM 3018 C C . VAL A 1 374 ? -7.372 -4.325 3.185 1.00 87.19 374 VAL A C 1
ATOM 3020 O O . VAL A 1 374 ? -7.323 -5.017 2.169 1.00 87.19 374 VAL A O 1
ATOM 3023 N N . ILE A 1 375 ? -7.041 -4.777 4.399 1.00 86.81 375 ILE A N 1
ATOM 3024 C CA . ILE A 1 375 ? -6.554 -6.139 4.658 1.00 86.81 375 ILE A CA 1
ATOM 3025 C C . ILE A 1 375 ? -7.587 -7.170 4.194 1.00 86.81 375 ILE A C 1
ATOM 3027 O O . ILE A 1 375 ? -7.242 -8.104 3.477 1.00 86.81 375 ILE A O 1
ATOM 3031 N N . ASN A 1 376 ? -8.866 -6.962 4.508 1.00 80.94 376 ASN A N 1
ATOM 3032 C CA . ASN A 1 376 ? -9.941 -7.883 4.142 1.00 80.94 376 ASN A CA 1
ATOM 3033 C C . ASN A 1 376 ? -10.142 -8.021 2.629 1.00 80.94 376 ASN A C 1
ATOM 3035 O O . ASN A 1 376 ? -10.496 -9.102 2.162 1.00 80.94 376 ASN A O 1
ATOM 3039 N N . LYS A 1 377 ? -9.960 -6.944 1.853 1.00 78.44 377 LYS A N 1
ATOM 3040 C CA . LYS A 1 377 ? -10.009 -7.035 0.384 1.00 78.44 377 LYS A CA 1
ATOM 3041 C C . LYS A 1 377 ? -8.753 -7.668 -0.210 1.00 78.44 377 LYS A C 1
ATOM 3043 O O . LYS A 1 377 ? -8.811 -8.124 -1.347 1.00 78.44 377 LYS A O 1
ATOM 3048 N N . TYR A 1 378 ? -7.650 -7.669 0.531 1.00 77.38 378 TYR A N 1
ATOM 3049 C CA . TYR A 1 378 ? -6.405 -8.293 0.114 1.00 77.38 378 TYR A CA 1
ATOM 3050 C C . TYR A 1 378 ? -6.416 -9.819 0.341 1.00 77.38 378 TYR A C 1
ATOM 3052 O O . TYR A 1 378 ? -6.255 -10.553 -0.627 1.00 77.38 378 TYR A O 1
ATOM 3060 N N . ILE A 1 379 ? -6.706 -10.300 1.557 1.00 73.06 379 ILE A N 1
ATOM 3061 C CA . ILE A 1 379 ? -6.613 -11.728 1.962 1.00 73.06 379 ILE A CA 1
ATOM 3062 C C . ILE A 1 379 ? -7.662 -12.678 1.327 1.00 73.06 379 ILE A C 1
ATOM 3064 O O . ILE A 1 379 ? -7.865 -13.795 1.795 1.00 73.06 379 ILE A O 1
ATOM 3068 N N . GLY A 1 380 ? -8.381 -12.241 0.286 1.00 60.88 380 GLY A N 1
ATOM 3069 C CA . GLY A 1 380 ? -9.352 -13.065 -0.444 1.00 60.88 380 GLY A CA 1
ATOM 3070 C C . GLY A 1 380 ? -10.575 -13.521 0.370 1.00 60.88 380 GLY A C 1
ATOM 3071 O O . GLY A 1 380 ? -10.838 -13.043 1.472 1.00 60.88 380 GLY A O 1
ATOM 3072 N N . GLU A 1 381 ? -11.385 -14.417 -0.203 1.00 51.03 381 GLU A N 1
ATOM 3073 C CA . GLU A 1 381 ? -12.635 -14.911 0.405 1.00 51.03 381 GLU A CA 1
ATOM 3074 C C . GLU A 1 381 ? -12.439 -16.100 1.361 1.00 51.03 381 GLU A C 1
ATOM 3076 O O . GLU A 1 381 ? -13.352 -16.368 2.125 1.00 51.03 381 GLU A O 1
ATOM 3081 N N . SER A 1 382 ? -11.287 -16.790 1.375 1.00 42.22 382 SER A N 1
ATOM 3082 C CA . SER A 1 382 ? -11.028 -17.989 2.209 1.00 42.22 382 SER A CA 1
ATOM 3083 C C . SER A 1 382 ? -10.749 -17.698 3.691 1.00 42.22 382 SER A C 1
ATOM 3085 O O . SER A 1 382 ? -10.788 -18.605 4.520 1.00 42.22 382 SER A O 1
ATOM 3087 N N . SER A 1 383 ? -10.505 -16.440 4.061 1.00 52.06 383 SER A N 1
ATOM 3088 C CA . SER A 1 383 ? -10.247 -16.033 5.446 1.00 52.06 383 SER A CA 1
ATOM 3089 C C . SER A 1 383 ? -11.532 -15.494 6.088 1.00 52.06 383 SER A C 1
ATOM 3091 O O . SER A 1 383 ? -11.922 -14.369 5.780 1.00 52.06 383 SER A O 1
ATOM 3093 N N . PHE A 1 384 ? -12.180 -16.272 6.968 1.00 50.78 384 PHE A N 1
ATOM 3094 C CA . PHE A 1 384 ? -13.453 -15.931 7.654 1.00 50.78 384 PHE A CA 1
ATOM 3095 C C . PHE A 1 384 ? -13.239 -15.350 9.058 1.00 50.78 384 PHE A C 1
ATOM 3097 O O . PHE A 1 384 ? -14.077 -14.622 9.587 1.00 50.78 384 PHE A O 1
ATOM 3104 N N . PHE A 1 385 ? -12.093 -15.661 9.646 1.00 44.28 385 PHE A N 1
ATOM 3105 C CA . PHE A 1 385 ? -11.645 -15.262 10.975 1.00 44.28 385 PHE A CA 1
ATOM 3106 C C . PHE A 1 385 ? -11.700 -13.751 11.156 1.00 44.28 385 PHE A C 1
ATOM 3108 O O . PHE A 1 385 ? -11.247 -13.001 10.298 1.00 44.28 385 PHE A O 1
ATOM 3115 N N . TYR A 1 386 ? -12.309 -13.300 12.252 1.00 41.97 386 TYR A N 1
ATOM 3116 C CA . TYR A 1 386 ? -12.395 -11.896 12.667 1.00 41.97 386 TYR A CA 1
ATOM 3117 C C . TYR A 1 386 ? -12.837 -10.860 11.616 1.00 41.97 386 TYR A C 1
ATOM 3119 O O . TYR A 1 386 ? -12.539 -9.674 11.756 1.00 41.97 386 TYR A O 1
ATOM 3127 N N . ARG A 1 387 ? -13.585 -11.261 10.583 1.00 46.44 387 ARG A N 1
ATOM 3128 C CA . ARG A 1 387 ? -14.155 -10.317 9.614 1.00 46.44 387 ARG A CA 1
ATOM 3129 C C . ARG A 1 387 ? -15.587 -9.970 9.978 1.00 46.44 387 ARG A C 1
ATOM 3131 O O . ARG A 1 387 ? -16.434 -10.844 10.136 1.00 46.44 387 ARG A O 1
ATOM 3138 N N . ASN A 1 388 ? -15.886 -8.675 10.024 1.00 39.47 388 ASN A N 1
ATOM 3139 C CA . ASN A 1 388 ? -17.265 -8.208 10.140 1.00 39.47 388 ASN A CA 1
ATOM 3140 C C . ASN A 1 388 ? -18.120 -8.793 9.001 1.00 39.47 388 ASN A C 1
ATOM 3142 O O . ASN A 1 388 ? -17.796 -8.617 7.827 1.00 39.47 388 ASN A O 1
ATOM 3146 N N . GLY A 1 389 ? -19.203 -9.489 9.357 1.00 38.09 389 GLY A N 1
ATOM 3147 C CA . GLY A 1 389 ? -20.108 -10.149 8.407 1.00 38.09 389 GLY A CA 1
ATOM 3148 C C . GLY A 1 389 ? -19.797 -11.621 8.112 1.00 38.09 389 GLY A C 1
ATOM 3149 O O . GLY A 1 389 ? -20.596 -12.266 7.440 1.00 38.09 389 GLY A O 1
ATOM 3150 N N . PHE A 1 390 ? -18.704 -12.170 8.646 1.00 50.16 390 PHE A N 1
ATOM 3151 C CA . PHE A 1 390 ? -18.382 -13.594 8.560 1.00 50.16 390 PHE A CA 1
ATOM 3152 C C . PHE A 1 390 ? -18.532 -14.221 9.948 1.00 50.16 390 PHE A C 1
ATOM 3154 O O . PHE A 1 390 ? -17.902 -13.794 10.913 1.00 50.16 390 PHE A O 1
ATOM 3161 N N . SER A 1 391 ? -19.446 -15.183 10.069 1.00 56.66 391 SER A N 1
ATOM 3162 C CA . SER A 1 391 ? -19.748 -15.863 11.329 1.00 56.66 391 SER A CA 1
ATOM 3163 C C . SER A 1 391 ? -19.077 -17.231 11.388 1.00 56.66 391 SER A C 1
ATOM 3165 O O . SER A 1 391 ? -18.737 -17.813 10.356 1.00 56.66 391 SER A O 1
ATOM 3167 N N . LYS A 1 392 ? -18.985 -17.784 12.602 1.00 62.53 392 LYS A N 1
ATOM 3168 C CA . LYS A 1 392 ? -18.659 -19.196 12.841 1.00 62.53 392 LYS A CA 1
ATOM 3169 C C . LYS A 1 392 ? -19.478 -20.141 11.955 1.00 62.53 392 LYS A C 1
ATOM 3171 O O . LYS A 1 392 ? -18.970 -21.104 11.396 1.00 62.53 392 LYS A O 1
ATOM 3176 N N . GLU A 1 393 ? -20.746 -19.805 11.730 1.00 65.19 393 GLU A N 1
ATOM 3177 C CA . GLU A 1 393 ? -21.627 -20.544 10.820 1.00 65.19 393 GLU A CA 1
ATOM 3178 C C . GLU A 1 393 ? -21.165 -20.483 9.354 1.00 65.19 393 GLU A C 1
ATOM 3180 O O . GLU A 1 393 ? -21.372 -21.438 8.613 1.00 65.19 393 GLU A O 1
ATOM 3185 N N . GLY A 1 394 ? -20.546 -19.382 8.919 1.00 69.44 394 GLY A N 1
ATOM 3186 C CA . GLY A 1 394 ? -19.958 -19.249 7.585 1.00 69.44 394 GLY A CA 1
ATOM 3187 C C . GLY A 1 394 ? -18.751 -20.165 7.386 1.00 69.44 394 GLY A C 1
ATOM 3188 O O . GLY A 1 394 ? -18.677 -20.854 6.371 1.00 69.44 394 GLY A O 1
ATOM 3189 N N . ALA A 1 395 ? -17.858 -20.237 8.377 1.00 69.75 395 ALA A N 1
ATOM 3190 C CA . ALA A 1 395 ? -16.718 -21.152 8.340 1.00 69.75 395 ALA A CA 1
ATOM 3191 C C . ALA A 1 395 ? -17.171 -22.625 8.348 1.00 69.75 395 ALA A C 1
ATOM 3193 O O . ALA A 1 395 ? -16.692 -23.425 7.547 1.00 69.75 395 ALA A O 1
ATOM 3194 N N . LEU A 1 396 ? -18.168 -22.970 9.171 1.00 75.88 396 LEU A N 1
ATOM 3195 C CA . LEU A 1 396 ? -18.756 -24.315 9.192 1.00 75.88 396 LEU A CA 1
ATOM 3196 C C . LEU A 1 396 ? -19.441 -24.683 7.868 1.00 75.88 396 LEU A C 1
ATOM 3198 O O . LEU A 1 396 ? -19.297 -25.811 7.405 1.00 75.88 396 LEU A O 1
ATOM 3202 N N . LYS A 1 397 ? -20.147 -23.743 7.225 1.00 78.75 397 LYS A N 1
ATOM 3203 C CA . LYS A 1 397 ? -20.731 -23.963 5.890 1.00 78.75 397 LYS A CA 1
ATOM 3204 C C . LYS A 1 397 ? -19.667 -24.236 4.838 1.00 78.75 397 LYS A C 1
ATOM 3206 O O . LYS A 1 397 ? -19.863 -25.116 4.011 1.00 78.75 397 LYS A O 1
ATOM 3211 N N . MET A 1 398 ? -18.544 -23.522 4.876 1.00 75.06 398 MET A N 1
ATOM 3212 C CA . MET A 1 398 ? -17.435 -23.820 3.976 1.00 75.06 398 MET A CA 1
ATOM 3213 C C . MET A 1 398 ? -16.825 -25.192 4.218 1.00 75.06 398 MET A C 1
ATOM 3215 O O . MET A 1 398 ? -16.471 -25.854 3.250 1.00 75.06 398 MET A O 1
ATOM 3219 N N . LEU A 1 399 ? -16.674 -25.607 5.478 1.00 80.38 399 LEU A N 1
ATOM 3220 C CA . LEU A 1 399 ? -16.174 -26.943 5.803 1.00 80.38 399 LEU A CA 1
ATOM 3221 C C . LEU A 1 399 ? -17.131 -28.020 5.272 1.00 80.38 399 LEU A C 1
ATOM 3223 O O . LEU A 1 399 ? -16.682 -28.945 4.605 1.00 80.38 399 LEU A O 1
ATOM 3227 N N . ASP A 1 400 ? -18.442 -27.843 5.461 1.00 83.56 400 ASP A N 1
ATOM 3228 C CA . ASP A 1 400 ? -19.484 -28.731 4.918 1.00 83.56 400 ASP A CA 1
ATOM 3229 C C . ASP A 1 400 ? -19.486 -28.751 3.374 1.00 83.56 400 ASP A C 1
ATOM 3231 O O . ASP A 1 400 ? -19.562 -29.808 2.746 1.00 83.56 400 ASP A O 1
ATOM 3235 N N . GLU A 1 401 ? -19.344 -27.595 2.720 1.00 82.12 401 GLU A N 1
ATOM 3236 C CA . GLU A 1 401 ? -19.191 -27.517 1.262 1.00 82.12 401 GLU A CA 1
ATOM 3237 C C . GLU A 1 401 ? -17.884 -28.153 0.774 1.00 82.12 401 GLU A C 1
ATOM 3239 O O . GLU A 1 401 ? -17.871 -28.805 -0.273 1.00 82.12 401 GLU A O 1
ATOM 3244 N N . ALA A 1 402 ? -16.783 -27.987 1.504 1.00 79.75 402 ALA A N 1
ATOM 3245 C CA . ALA A 1 402 ? -15.503 -28.604 1.187 1.00 79.75 402 ALA A CA 1
ATOM 3246 C C . ALA A 1 402 ? -15.613 -30.133 1.282 1.00 79.75 402 ALA A C 1
ATOM 3248 O O . ALA A 1 402 ? -15.248 -30.825 0.328 1.00 79.75 402 ALA A O 1
ATOM 3249 N N . GLU A 1 403 ? -16.208 -30.653 2.355 1.00 83.44 403 GLU A N 1
ATOM 3250 C CA . GLU A 1 403 ? -16.454 -32.084 2.547 1.00 83.44 403 GLU A CA 1
ATOM 3251 C C . GLU A 1 403 ? -17.324 -32.663 1.422 1.00 83.44 403 GLU A C 1
ATOM 3253 O O . GLU A 1 403 ? -16.957 -33.657 0.786 1.00 83.44 403 GLU A O 1
ATOM 3258 N N . LYS A 1 404 ? -18.414 -31.974 1.057 1.00 85.75 404 LYS A N 1
ATOM 3259 C CA . LYS A 1 404 ? -19.263 -32.337 -0.097 1.00 85.75 404 LYS A CA 1
ATOM 3260 C C . LYS A 1 404 ? -18.507 -32.357 -1.426 1.00 85.75 404 LYS A C 1
ATOM 3262 O O . LYS A 1 404 ? -18.852 -33.135 -2.315 1.00 85.75 404 LYS A O 1
ATOM 3267 N N . ASN A 1 405 ? -17.480 -31.523 -1.569 1.00 82.44 405 ASN A N 1
ATOM 3268 C CA . ASN A 1 405 ? -16.607 -31.472 -2.743 1.00 82.44 405 ASN A CA 1
ATOM 3269 C C . ASN A 1 405 ? -15.405 -32.436 -2.659 1.00 82.44 405 ASN A C 1
ATOM 3271 O O . ASN A 1 405 ? -14.526 -32.398 -3.530 1.00 82.44 405 ASN A O 1
ATOM 3275 N N . GLY A 1 406 ? -15.378 -33.316 -1.652 1.00 83.38 406 GLY A N 1
ATOM 3276 C CA . GLY A 1 406 ? -14.380 -34.370 -1.481 1.00 83.38 406 GLY A CA 1
ATOM 3277 C C . GLY A 1 406 ? -13.096 -33.930 -0.780 1.00 83.38 406 GLY A C 1
ATOM 3278 O O . GLY A 1 406 ? -12.091 -34.625 -0.911 1.00 83.38 406 GLY A O 1
ATOM 3279 N N . TYR A 1 407 ? -13.107 -32.793 -0.082 1.00 82.00 407 TYR A N 1
ATOM 3280 C CA . TYR A 1 407 ? -12.010 -32.383 0.792 1.00 82.00 407 TYR A CA 1
ATOM 3281 C C . TYR A 1 407 ? -12.165 -33.021 2.178 1.00 82.00 407 TYR A C 1
ATOM 3283 O O . TYR A 1 407 ? -13.273 -33.149 2.685 1.00 82.00 407 TYR A O 1
ATOM 3291 N N . GLU A 1 408 ? -11.055 -33.374 2.811 1.00 84.75 408 GLU A N 1
ATOM 3292 C CA . GLU A 1 408 ? -10.991 -33.658 4.248 1.00 84.75 408 GLU A CA 1
ATOM 3293 C C . GLU A 1 408 ? -10.401 -32.447 4.962 1.00 84.75 408 GLU A C 1
ATOM 3295 O O . GLU A 1 408 ? -9.686 -31.661 4.341 1.00 84.75 408 GLU A O 1
ATOM 3300 N N . TYR A 1 409 ? -10.694 -32.275 6.249 1.00 82.88 409 TYR A N 1
ATOM 3301 C CA . TYR A 1 409 ? -10.147 -31.167 7.021 1.00 82.88 409 TYR A CA 1
ATOM 3302 C C . TYR A 1 409 ? -9.595 -31.623 8.366 1.00 82.88 409 TYR A C 1
ATOM 3304 O O . TYR A 1 409 ? -10.160 -32.500 9.013 1.00 82.88 409 TYR A O 1
ATOM 3312 N N . ASN A 1 410 ? -8.510 -30.985 8.801 1.00 83.06 410 ASN A N 1
ATOM 3313 C CA . ASN A 1 410 ? -7.956 -31.142 10.142 1.00 83.06 410 ASN A CA 1
ATOM 3314 C C . ASN A 1 410 ? -7.904 -29.791 10.841 1.00 83.06 410 ASN A C 1
ATOM 3316 O O . ASN A 1 410 ? -7.533 -28.783 10.234 1.00 83.06 410 ASN A O 1
ATOM 3320 N N . LYS A 1 411 ? -8.275 -29.786 12.122 1.00 83.62 411 LYS A N 1
ATOM 3321 C CA . LYS A 1 411 ? -8.090 -28.627 12.988 1.00 83.62 411 LYS A CA 1
ATOM 3322 C C . LYS A 1 411 ? -6.604 -28.491 13.319 1.00 83.62 411 LYS A C 1
ATOM 3324 O O . LYS A 1 411 ? -5.963 -29.479 13.670 1.00 83.62 411 LYS A O 1
ATOM 3329 N N . ILE A 1 412 ? -6.078 -27.281 13.206 1.00 80.00 412 ILE A N 1
ATOM 3330 C CA . ILE A 1 412 ? -4.786 -26.903 13.760 1.00 80.00 412 ILE A CA 1
ATOM 3331 C C . ILE A 1 412 ? -5.059 -26.197 15.081 1.00 80.00 412 ILE A C 1
ATOM 3333 O O . ILE A 1 412 ? -5.691 -25.139 15.103 1.00 80.00 412 ILE A O 1
ATOM 3337 N N . ASP A 1 413 ? -4.545 -26.770 16.157 1.00 72.88 413 ASP A N 1
ATOM 3338 C CA . ASP A 1 413 ? -4.409 -26.075 17.427 1.00 72.88 413 ASP A CA 1
ATOM 3339 C C . ASP A 1 413 ? -2.987 -25.497 17.474 1.00 72.88 413 ASP A C 1
ATOM 3341 O O . ASP A 1 413 ? -2.012 -26.218 17.249 1.00 72.88 413 ASP A O 1
ATOM 3345 N N . ILE A 1 414 ? -2.864 -24.178 17.666 1.00 70.38 414 ILE A N 1
ATOM 3346 C CA . ILE A 1 414 ? -1.563 -23.522 17.849 1.00 70.38 414 ILE A CA 1
ATOM 3347 C C . ILE A 1 414 ? -1.513 -22.972 19.268 1.00 70.38 414 ILE A C 1
ATOM 3349 O O . ILE A 1 414 ? -2.032 -21.888 19.544 1.00 70.38 414 ILE A O 1
ATOM 3353 N N . ASP A 1 415 ? -0.879 -23.728 20.157 1.00 68.94 415 ASP A N 1
ATOM 3354 C CA . ASP A 1 415 ? -0.674 -23.316 21.539 1.00 68.94 415 ASP A CA 1
ATOM 3355 C C . ASP A 1 415 ? 0.190 -22.054 21.604 1.00 68.94 415 ASP A C 1
ATOM 3357 O O . ASP A 1 415 ? 1.172 -21.910 20.870 1.00 68.94 415 ASP A O 1
ATOM 3361 N N . SER A 1 416 ? -0.180 -21.114 22.483 1.00 70.75 416 SER A N 1
ATOM 3362 C CA . SER A 1 416 ? 0.570 -19.864 22.691 1.00 70.75 416 SER A CA 1
ATOM 3363 C C . SER A 1 416 ? 0.874 -19.107 21.391 1.00 70.75 416 SER A C 1
ATOM 3365 O O . SER A 1 416 ? 1.935 -18.501 21.234 1.00 70.75 416 SER A O 1
ATOM 3367 N N . PHE A 1 417 ? -0.074 -19.130 20.445 1.00 77.25 417 PHE A N 1
ATOM 3368 C CA . PHE A 1 417 ? 0.069 -18.553 19.107 1.00 77.25 417 PHE A CA 1
ATOM 3369 C C . PHE A 1 417 ? 0.674 -17.143 19.125 1.00 77.25 417 PHE A C 1
ATOM 3371 O O . PHE A 1 417 ? 1.608 -16.853 18.380 1.00 77.25 417 PHE A O 1
ATOM 3378 N N . TYR A 1 418 ? 0.181 -16.278 20.016 1.00 78.75 418 TYR A N 1
ATOM 3379 C CA . TYR A 1 418 ? 0.640 -14.896 20.142 1.00 78.75 418 TYR A CA 1
ATOM 3380 C C . TYR A 1 418 ? 2.114 -14.784 20.521 1.00 78.75 418 TYR A C 1
ATOM 3382 O O . TYR A 1 418 ? 2.798 -13.912 19.985 1.00 78.75 418 TYR A O 1
ATOM 3390 N N . SER A 1 419 ? 2.605 -15.674 21.381 1.00 78.81 419 SER A N 1
ATOM 3391 C CA . SER A 1 419 ? 3.973 -15.692 21.910 1.00 78.81 419 SER A CA 1
ATOM 3392 C C . SER A 1 419 ? 5.011 -16.112 20.872 1.00 78.81 419 SER A C 1
ATOM 3394 O O . SER A 1 419 ? 6.182 -15.772 21.009 1.00 78.81 419 SER A O 1
ATOM 3396 N N . TYR A 1 420 ? 4.583 -16.768 19.790 1.00 83.50 420 TYR A N 1
ATOM 3397 C CA . TYR A 1 420 ? 5.463 -17.242 18.718 1.00 83.50 420 TYR A CA 1
ATOM 3398 C C . TYR A 1 420 ? 5.310 -16.484 17.392 1.00 83.50 420 TYR A C 1
ATOM 3400 O O . TYR A 1 420 ? 5.971 -16.820 16.406 1.00 83.50 420 TYR A O 1
ATOM 3408 N N . ILE A 1 421 ? 4.476 -15.436 17.334 1.00 86.12 421 ILE A N 1
ATOM 3409 C CA . ILE A 1 421 ? 4.368 -14.601 16.129 1.00 86.12 421 ILE A CA 1
ATOM 3410 C C . ILE A 1 421 ? 5.714 -13.932 15.830 1.00 86.12 421 ILE A C 1
ATOM 3412 O O . ILE A 1 421 ? 6.244 -13.144 16.618 1.00 86.12 421 ILE A O 1
ATOM 3416 N N . ASN A 1 422 ? 6.242 -14.175 14.632 1.00 87.81 422 ASN A N 1
ATOM 3417 C CA . ASN A 1 422 ? 7.407 -13.446 14.158 1.00 87.81 422 ASN A CA 1
ATOM 3418 C C . ASN A 1 422 ? 7.002 -11.999 13.812 1.00 87.81 422 ASN A C 1
ATOM 3420 O O . ASN A 1 422 ? 6.299 -11.748 12.828 1.00 87.81 422 ASN A O 1
ATOM 3424 N N . LYS A 1 423 ? 7.450 -11.044 14.637 1.00 89.38 423 LYS A N 1
ATOM 3425 C CA . LYS A 1 423 ? 7.115 -9.618 14.493 1.00 89.38 423 LYS A CA 1
ATOM 3426 C C . LYS A 1 423 ? 7.619 -9.022 13.183 1.00 89.38 423 LYS A C 1
ATOM 3428 O O . LYS A 1 423 ? 6.924 -8.182 12.617 1.00 89.38 423 LYS A O 1
ATOM 3433 N N . ASP A 1 424 ? 8.776 -9.464 12.696 1.00 86.44 424 ASP A N 1
ATOM 3434 C CA . ASP A 1 424 ? 9.357 -8.962 11.449 1.00 86.44 424 ASP A CA 1
ATOM 3435 C C . ASP A 1 424 ? 8.494 -9.373 10.257 1.00 86.44 424 ASP A C 1
ATOM 3437 O O . ASP A 1 424 ? 8.127 -8.524 9.451 1.00 86.44 424 ASP A O 1
ATOM 3441 N N . VAL A 1 425 ? 8.048 -10.634 10.217 1.00 85.81 425 VAL A N 1
ATOM 3442 C CA . VAL A 1 425 ? 7.125 -11.133 9.182 1.00 85.81 425 VAL A CA 1
ATOM 3443 C C . VAL A 1 425 ? 5.791 -10.382 9.196 1.00 85.81 425 VAL A C 1
ATOM 3445 O O . VAL A 1 425 ? 5.250 -10.050 8.139 1.00 85.81 425 VAL A O 1
ATOM 3448 N N . LEU A 1 426 ? 5.237 -10.105 10.380 1.00 89.62 426 LEU A N 1
ATOM 3449 C CA . LEU A 1 426 ? 4.001 -9.328 10.493 1.00 89.62 426 LEU A CA 1
ATOM 3450 C C . LEU A 1 426 ? 4.207 -7.882 10.018 1.00 89.62 426 LEU A C 1
ATOM 3452 O O . LEU A 1 426 ? 3.411 -7.373 9.224 1.00 89.62 426 LEU A O 1
ATOM 3456 N N . TYR A 1 427 ? 5.280 -7.233 10.475 1.00 88.94 427 TYR A N 1
ATOM 3457 C CA . TYR A 1 427 ? 5.616 -5.866 10.086 1.00 88.94 427 TYR A CA 1
ATOM 3458 C C . TYR A 1 427 ? 5.823 -5.741 8.577 1.00 88.94 427 TYR A C 1
ATOM 3460 O O . TYR A 1 427 ? 5.331 -4.814 7.947 1.00 88.94 427 TYR A O 1
ATOM 3468 N N . GLU A 1 428 ? 6.464 -6.724 7.971 1.00 85.94 428 GLU A N 1
ATOM 3469 C CA . GLU A 1 428 ? 6.678 -6.821 6.536 1.00 85.94 428 GLU A CA 1
ATOM 3470 C C . GLU A 1 428 ? 5.403 -6.888 5.699 1.00 85.94 428 GLU A C 1
ATOM 3472 O O . GLU A 1 428 ? 5.321 -6.277 4.624 1.00 85.94 428 GLU A O 1
ATOM 3477 N N . ARG A 1 429 ? 4.394 -7.614 6.183 1.00 87.50 429 ARG A N 1
ATOM 3478 C CA . ARG A 1 429 ? 3.083 -7.669 5.530 1.00 87.50 429 ARG A CA 1
ATOM 3479 C C . ARG A 1 429 ? 2.351 -6.335 5.664 1.00 87.50 429 ARG A C 1
ATOM 3481 O O . ARG A 1 429 ? 1.780 -5.860 4.684 1.00 87.50 429 ARG A O 1
ATOM 3488 N N . ILE A 1 430 ? 2.432 -5.689 6.830 1.00 91.44 430 ILE A N 1
ATOM 3489 C CA . ILE A 1 430 ? 1.888 -4.337 7.048 1.00 91.44 430 ILE A CA 1
ATOM 3490 C C . ILE A 1 430 ? 2.571 -3.336 6.113 1.00 91.44 430 ILE A C 1
ATOM 3492 O O . ILE A 1 430 ? 1.892 -2.584 5.421 1.00 91.44 430 ILE A O 1
ATOM 3496 N N . GLU A 1 431 ? 3.899 -3.366 6.038 1.00 87.25 431 GLU A N 1
ATOM 3497 C CA . GLU A 1 431 ? 4.701 -2.507 5.168 1.00 87.25 431 GLU A CA 1
ATOM 3498 C C . GLU A 1 431 ? 4.375 -2.713 3.693 1.00 87.25 431 GLU A C 1
ATOM 3500 O O . GLU A 1 431 ? 4.399 -1.766 2.917 1.00 87.25 431 GLU A O 1
ATOM 3505 N N . THR A 1 432 ? 4.030 -3.922 3.264 1.00 84.75 432 THR A N 1
ATOM 3506 C CA . THR A 1 432 ? 3.693 -4.105 1.851 1.00 84.75 432 THR A CA 1
ATOM 3507 C C . THR A 1 432 ? 2.319 -3.529 1.495 1.00 84.75 432 THR A C 1
ATOM 3509 O O . THR A 1 432 ? 2.138 -3.046 0.377 1.00 84.75 432 THR A O 1
ATOM 3512 N N . LEU A 1 433 ? 1.370 -3.518 2.437 1.00 87.00 433 LEU A N 1
ATOM 3513 C CA . LEU A 1 433 ? 0.034 -2.946 2.230 1.00 87.00 433 LEU A CA 1
ATOM 3514 C C . LEU A 1 433 ? -0.028 -1.433 2.474 1.00 87.00 433 LEU A C 1
ATOM 3516 O O . LEU A 1 433 ? -0.727 -0.725 1.752 1.00 87.00 433 LEU A O 1
ATOM 3520 N N . PHE A 1 434 ? 0.676 -0.949 3.494 1.00 89.56 434 PHE A N 1
ATOM 3521 C CA . PHE A 1 434 ? 0.574 0.421 4.002 1.00 89.56 434 PHE A CA 1
ATOM 3522 C C . PHE A 1 434 ? 1.907 1.169 4.002 1.00 89.56 434 PHE A C 1
ATOM 3524 O O . PHE A 1 434 ? 1.963 2.310 4.441 1.00 89.56 434 PHE A O 1
ATOM 3531 N N . GLY A 1 435 ? 3.003 0.563 3.557 1.00 83.38 435 GLY A N 1
ATOM 3532 C CA . GLY A 1 435 ? 4.313 1.179 3.714 1.00 83.38 435 GLY A CA 1
ATOM 3533 C C . GLY A 1 435 ? 4.470 2.452 2.881 1.00 83.38 435 GLY A C 1
ATOM 3534 O O . GLY A 1 435 ? 4.046 2.546 1.726 1.00 83.38 435 GLY A O 1
ATOM 3535 N N . GLY A 1 436 ? 5.124 3.447 3.477 1.00 81.81 436 GLY A N 1
ATOM 3536 C CA . GLY A 1 436 ? 5.125 4.833 2.997 1.00 81.81 436 GLY A CA 1
ATOM 3537 C C . GLY A 1 436 ? 3.950 5.664 3.526 1.00 81.81 436 GLY A C 1
ATOM 3538 O O . GLY A 1 436 ? 3.957 6.880 3.347 1.00 81.81 436 GLY A O 1
ATOM 3539 N N . ASP A 1 437 ? 2.977 5.039 4.194 1.00 91.25 437 ASP A N 1
ATOM 3540 C CA . ASP A 1 437 ? 1.964 5.713 4.998 1.00 91.25 437 ASP A CA 1
ATOM 3541 C C . ASP A 1 437 ? 2.364 5.693 6.483 1.00 91.25 437 ASP A C 1
ATOM 3543 O O . ASP A 1 437 ? 2.692 4.624 6.997 1.00 91.25 437 ASP A O 1
ATOM 3547 N N . PRO A 1 438 ? 2.268 6.817 7.216 1.00 92.88 438 PRO A N 1
ATOM 3548 C CA . PRO A 1 438 ? 2.582 6.856 8.648 1.00 92.88 438 PRO A CA 1
ATOM 3549 C C . PRO A 1 438 ? 1.760 5.893 9.526 1.00 92.88 438 PRO A C 1
ATOM 3551 O O . PRO A 1 438 ? 2.101 5.664 10.687 1.00 92.88 438 PRO A O 1
ATOM 3554 N N . VAL A 1 439 ? 0.656 5.332 9.012 1.00 94.75 439 VAL A N 1
ATOM 3555 C CA . VAL A 1 439 ? -0.117 4.320 9.742 1.00 94.75 439 VAL A CA 1
ATOM 3556 C C . VAL A 1 439 ? 0.683 3.033 9.972 1.00 94.75 439 VAL A C 1
ATOM 3558 O O . VAL A 1 439 ? 0.464 2.383 10.995 1.00 94.75 439 VAL A O 1
ATOM 3561 N N . SER A 1 440 ? 1.605 2.657 9.071 1.00 93.50 440 SER A N 1
ATOM 3562 C CA . SER A 1 440 ? 2.405 1.434 9.241 1.00 93.50 440 SER A CA 1
ATOM 3563 C C . SER A 1 440 ? 3.341 1.554 10.444 1.00 93.50 440 SER A C 1
ATOM 3565 O O . SER A 1 440 ? 3.394 0.641 11.273 1.00 93.50 440 SER A O 1
ATOM 3567 N N . ASP A 1 441 ? 3.972 2.719 10.608 1.00 92.31 441 ASP A N 1
ATOM 3568 C CA . ASP A 1 441 ? 4.811 3.052 11.760 1.00 92.31 441 ASP A CA 1
ATOM 3569 C C . ASP A 1 441 ? 4.006 3.052 13.065 1.00 92.31 441 ASP A C 1
ATOM 3571 O O . ASP A 1 441 ? 4.433 2.466 14.062 1.00 92.31 441 ASP A O 1
ATOM 3575 N N . LEU A 1 442 ? 2.807 3.647 13.066 1.00 94.31 442 LEU A N 1
ATOM 3576 C CA . LEU A 1 442 ? 1.944 3.666 14.251 1.00 94.31 442 LEU A CA 1
ATOM 3577 C C . LEU A 1 442 ? 1.509 2.251 14.668 1.00 94.31 442 LEU A C 1
ATOM 3579 O O . LEU A 1 442 ? 1.528 1.917 15.853 1.00 94.31 442 LEU A O 1
ATOM 3583 N N . ILE A 1 443 ? 1.164 1.391 13.704 1.00 93.94 443 ILE A N 1
ATOM 3584 C CA . ILE A 1 443 ? 0.844 -0.015 13.983 1.00 93.94 443 ILE A CA 1
ATOM 3585 C C . ILE A 1 443 ? 2.072 -0.746 14.537 1.00 93.94 443 ILE A C 1
ATOM 3587 O O . ILE A 1 443 ? 1.944 -1.510 15.496 1.00 93.94 443 ILE A O 1
ATOM 3591 N N . ARG A 1 444 ? 3.264 -0.488 13.985 1.00 91.69 444 ARG A N 1
ATOM 3592 C CA . ARG A 1 444 ? 4.520 -1.064 14.481 1.00 91.69 444 ARG A CA 1
ATOM 3593 C C . ARG A 1 444 ? 4.766 -0.703 15.943 1.00 91.69 444 ARG A C 1
ATOM 3595 O O . ARG A 1 444 ? 5.082 -1.595 16.725 1.00 91.69 444 ARG A O 1
ATOM 3602 N N . VAL A 1 445 ? 4.559 0.563 16.314 1.00 90.62 445 VAL A N 1
ATOM 3603 C CA . VAL A 1 445 ? 4.683 1.033 17.703 1.00 90.62 445 VAL A CA 1
ATOM 3604 C C . VAL A 1 445 ? 3.805 0.205 18.644 1.00 90.62 445 VAL A C 1
ATOM 3606 O O . VAL A 1 445 ? 4.277 -0.196 19.705 1.00 90.62 445 VAL A O 1
ATOM 3609 N N . TRP A 1 446 ? 2.567 -0.113 18.249 1.00 89.56 446 TRP A N 1
ATOM 3610 C CA . TRP A 1 446 ? 1.662 -0.940 19.056 1.00 89.56 446 TRP A CA 1
ATOM 3611 C C . TRP A 1 446 ? 2.046 -2.424 19.108 1.00 89.56 446 TRP A C 1
ATOM 3613 O O . TRP A 1 446 ? 1.820 -3.074 20.128 1.00 89.56 446 TRP A O 1
ATOM 3623 N N . ILE A 1 447 ? 2.636 -2.969 18.040 1.00 88.69 447 ILE A N 1
ATOM 3624 C CA . ILE A 1 447 ? 3.126 -4.360 17.994 1.00 88.69 447 ILE A CA 1
ATOM 3625 C C . ILE A 1 447 ? 4.331 -4.556 18.922 1.00 88.69 447 ILE A C 1
ATOM 3627 O O . ILE A 1 447 ? 4.463 -5.600 19.560 1.00 88.69 447 ILE A O 1
ATOM 3631 N N . THR A 1 448 ? 5.220 -3.565 18.994 1.00 86.94 448 THR A N 1
ATOM 3632 C CA . THR A 1 448 ? 6.454 -3.621 19.795 1.00 86.94 448 THR A CA 1
ATOM 3633 C C . THR A 1 448 ? 6.317 -2.916 21.142 1.00 86.94 448 THR A C 1
ATOM 3635 O O . THR A 1 448 ? 7.319 -2.560 21.762 1.00 86.94 448 THR A O 1
ATOM 3638 N N . GLN A 1 449 ? 5.088 -2.654 21.578 1.00 86.44 449 GLN A N 1
ATOM 3639 C CA . GLN A 1 449 ? 4.830 -1.811 22.731 1.00 86.44 449 GLN A CA 1
ATOM 3640 C C . GLN A 1 449 ? 5.307 -2.480 24.037 1.00 86.44 449 GLN A C 1
ATOM 3642 O O . GLN A 1 449 ? 5.018 -3.659 24.271 1.00 86.44 449 GLN A O 1
ATOM 3647 N N . PRO A 1 450 ? 6.013 -1.733 24.903 1.00 87.38 450 PRO A N 1
ATOM 3648 C CA . PRO A 1 450 ? 6.310 -2.096 26.287 1.00 87.38 450 PRO A CA 1
ATOM 3649 C C . PRO A 1 450 ? 5.107 -2.650 27.069 1.00 87.38 450 PRO A C 1
ATOM 3651 O O . PRO A 1 450 ? 4.010 -2.095 26.965 1.00 87.38 450 PRO A O 1
ATOM 3654 N N . VAL A 1 451 ? 5.312 -3.670 27.914 1.00 86.81 451 VAL A N 1
ATOM 3655 C CA . VAL A 1 451 ? 4.277 -4.183 28.833 1.00 86.81 451 VAL A CA 1
ATOM 3656 C C . VAL A 1 451 ? 4.747 -4.158 30.286 1.00 86.81 451 VAL A C 1
ATOM 3658 O O . VAL A 1 451 ? 5.771 -4.734 30.629 1.00 86.81 451 VAL A O 1
ATOM 3661 N N . CYS A 1 452 ? 3.979 -3.516 31.160 1.00 87.94 452 CYS A N 1
ATOM 3662 C CA . CYS A 1 452 ? 4.174 -3.508 32.603 1.00 87.94 452 CYS A CA 1
ATOM 3663 C C . CYS A 1 452 ? 3.450 -4.700 33.242 1.00 87.94 452 CYS A C 1
ATOM 3665 O O . CYS A 1 452 ? 2.221 -4.756 33.216 1.00 87.94 452 CYS A O 1
ATOM 3667 N N . ILE A 1 453 ? 4.202 -5.629 33.828 1.00 85.75 453 ILE A N 1
ATOM 3668 C CA . ILE A 1 453 ? 3.703 -6.842 34.484 1.00 85.75 453 ILE A CA 1
ATOM 3669 C C . ILE A 1 453 ? 4.124 -6.782 35.950 1.00 85.75 453 ILE A C 1
ATOM 3671 O O . ILE A 1 453 ? 5.313 -6.710 36.253 1.00 85.75 453 ILE A O 1
ATOM 3675 N N . GLU A 1 454 ? 3.151 -6.754 36.864 1.00 85.19 454 GLU A N 1
ATOM 3676 C CA . GLU A 1 454 ? 3.397 -6.683 38.318 1.00 85.19 454 GLU A CA 1
ATOM 3677 C C . GLU A 1 454 ? 4.356 -5.542 38.734 1.00 85.19 454 GLU A C 1
ATOM 3679 O O . GLU A 1 454 ? 5.158 -5.670 39.656 1.00 85.19 454 GLU A O 1
ATOM 3684 N N . GLY A 1 455 ? 4.292 -4.404 38.034 1.00 85.06 455 GLY A N 1
ATOM 3685 C CA . GLY A 1 455 ? 5.158 -3.242 38.275 1.00 85.06 455 GLY A CA 1
ATOM 3686 C C . GLY A 1 455 ? 6.526 -3.297 37.584 1.00 85.06 455 GLY A C 1
ATOM 3687 O O . GLY A 1 455 ? 7.256 -2.307 37.622 1.00 85.06 455 GLY A O 1
ATOM 3688 N N . ASN A 1 456 ? 6.860 -4.402 36.915 1.00 87.31 456 ASN A N 1
ATOM 3689 C CA . ASN A 1 456 ? 8.085 -4.553 36.135 1.00 87.31 456 ASN A CA 1
ATOM 3690 C C . ASN A 1 456 ? 7.825 -4.271 34.662 1.00 87.31 456 ASN A C 1
ATOM 3692 O O . ASN A 1 456 ? 6.881 -4.791 34.070 1.00 87.31 456 ASN A O 1
ATOM 3696 N N . MET A 1 457 ? 8.690 -3.470 34.049 1.00 89.12 457 MET A N 1
ATOM 3697 C CA . MET A 1 457 ? 8.561 -3.145 32.637 1.00 89.12 457 MET A CA 1
ATOM 3698 C C . MET A 1 457 ? 9.272 -4.190 31.765 1.00 89.12 457 MET A C 1
ATOM 3700 O O . MET A 1 457 ? 10.492 -4.323 31.827 1.00 89.12 457 MET A O 1
ATOM 3704 N N . VAL A 1 458 ? 8.525 -4.863 30.888 1.00 86.50 458 VAL A N 1
ATOM 3705 C CA . VAL A 1 458 ? 9.019 -5.804 29.872 1.00 86.50 458 VAL A CA 1
ATOM 3706 C C . VAL A 1 458 ? 9.057 -5.128 28.497 1.00 86.50 458 VAL A C 1
ATOM 3708 O O . VAL A 1 458 ? 8.023 -4.886 27.871 1.00 86.50 458 VAL A O 1
ATOM 3711 N N . THR A 1 459 ? 10.257 -4.776 28.027 1.00 84.00 459 THR A N 1
ATOM 3712 C CA . THR A 1 459 ? 10.486 -4.096 26.731 1.00 84.00 459 THR A CA 1
ATOM 3713 C C . THR A 1 459 ? 10.773 -5.051 25.576 1.00 84.00 459 THR A C 1
ATOM 3715 O O . THR A 1 459 ? 10.741 -4.636 24.422 1.00 84.00 459 THR A O 1
ATOM 3718 N N . SER A 1 460 ? 11.073 -6.315 25.875 1.00 80.25 460 SER A N 1
ATOM 3719 C CA . SER A 1 460 ? 11.378 -7.343 24.886 1.00 80.25 460 SER A CA 1
ATOM 3720 C C . SER A 1 460 ? 10.724 -8.653 25.297 1.00 80.25 460 SER A C 1
ATOM 3722 O O . SER A 1 460 ? 10.831 -9.073 26.447 1.00 80.25 460 SER A O 1
ATOM 3724 N N . TYR A 1 461 ? 10.028 -9.265 24.351 1.00 79.25 461 TYR A N 1
ATOM 3725 C CA . TYR A 1 461 ? 9.353 -10.550 24.477 1.00 79.25 461 TYR A CA 1
ATOM 3726 C C . TYR A 1 461 ? 9.227 -11.149 23.077 1.00 79.25 461 TYR A C 1
ATOM 3728 O O . TYR A 1 461 ? 9.160 -10.405 22.091 1.00 79.25 461 TYR A O 1
ATOM 3736 N N . GLU A 1 462 ? 9.214 -12.473 22.976 1.00 82.38 462 GLU A N 1
ATOM 3737 C CA . GLU A 1 462 ? 8.874 -13.156 21.727 1.00 82.38 462 GLU A CA 1
ATOM 3738 C C . GLU A 1 462 ? 7.384 -12.948 21.418 1.00 82.38 462 GLU A C 1
ATOM 3740 O O . GLU A 1 462 ? 6.581 -12.721 22.325 1.00 82.38 462 GLU A O 1
ATOM 3745 N N . GLY A 1 463 ? 7.013 -12.931 20.136 1.00 85.81 463 GLY A N 1
ATOM 3746 C CA . GLY A 1 463 ? 5.609 -12.765 19.772 1.00 85.81 463 GLY A CA 1
ATOM 3747 C C . GLY A 1 463 ? 5.069 -11.337 19.868 1.00 85.81 463 GLY A C 1
ATOM 3748 O O . GLY A 1 463 ? 5.808 -10.349 19.864 1.00 85.81 463 GLY A O 1
ATOM 3749 N N . ILE A 1 464 ? 3.749 -11.216 19.958 1.00 86.31 464 ILE A N 1
ATOM 3750 C CA . ILE A 1 464 ? 3.025 -9.952 20.159 1.00 86.31 464 ILE A CA 1
ATOM 3751 C C . ILE A 1 464 ? 2.150 -10.068 21.413 1.00 86.31 464 ILE A C 1
ATOM 3753 O O . ILE A 1 464 ? 1.645 -11.153 21.698 1.00 86.31 464 ILE A O 1
ATOM 3757 N N . PRO A 1 465 ? 1.925 -8.982 22.172 1.00 79.69 465 PRO A N 1
ATOM 3758 C CA . PRO A 1 465 ? 1.064 -9.060 23.341 1.00 79.69 465 PRO A CA 1
ATOM 3759 C C . PRO A 1 465 ? -0.390 -9.237 22.885 1.00 79.69 465 PRO A C 1
ATOM 3761 O O . PRO A 1 465 ? -0.777 -8.782 21.801 1.00 79.69 465 PRO A O 1
ATOM 3764 N N . TYR A 1 466 ? -1.223 -9.883 23.699 1.00 77.88 466 TYR A N 1
ATOM 3765 C CA . TYR A 1 466 ? -2.621 -10.094 23.345 1.00 77.88 466 TYR A CA 1
ATOM 3766 C C . TYR A 1 466 ? -3.412 -8.778 23.400 1.00 77.88 466 TYR A C 1
ATOM 3768 O O . TYR A 1 466 ? -3.764 -8.271 24.470 1.00 77.88 466 TYR A O 1
ATOM 3776 N N . ASN A 1 467 ? -3.741 -8.258 22.216 1.00 78.12 467 ASN A N 1
ATOM 3777 C CA . ASN A 1 467 ? -4.494 -7.034 21.987 1.00 78.12 467 ASN A CA 1
ATOM 3778 C C . ASN A 1 467 ? -5.801 -7.329 21.235 1.00 78.12 467 ASN A C 1
ATOM 3780 O O . ASN A 1 467 ? -5.807 -7.502 20.015 1.00 78.12 467 ASN A O 1
ATOM 3784 N N . ARG A 1 468 ? -6.935 -7.287 21.944 1.00 76.44 468 ARG A N 1
ATOM 3785 C CA . ARG A 1 468 ? -8.274 -7.526 21.363 1.00 76.44 468 ARG A CA 1
ATOM 3786 C C . ARG A 1 468 ? -8.660 -6.559 20.243 1.00 76.44 468 ARG A C 1
ATOM 3788 O O . ARG A 1 468 ? -9.540 -6.873 19.446 1.00 76.44 468 ARG A O 1
ATOM 3795 N N . MET A 1 469 ? -8.061 -5.372 20.194 1.00 83.06 469 MET A N 1
ATOM 3796 C CA . MET A 1 469 ? -8.430 -4.349 19.222 1.00 83.06 469 MET A CA 1
ATOM 3797 C C . MET A 1 469 ? -7.816 -4.671 17.860 1.00 83.06 469 MET A C 1
ATOM 3799 O O . MET A 1 469 ? -8.554 -4.869 16.893 1.00 83.06 469 MET A O 1
ATOM 3803 N N . LEU A 1 470 ? -6.486 -4.769 17.797 1.00 85.88 470 LEU A N 1
ATOM 3804 C CA . LEU A 1 470 ? -5.745 -4.898 16.539 1.00 85.88 470 LEU A CA 1
ATOM 3805 C C . LEU A 1 470 ? -5.401 -6.331 16.162 1.00 85.88 470 LEU A C 1
ATOM 3807 O O . LEU A 1 470 ? -5.455 -6.649 14.973 1.00 85.88 470 LEU A O 1
ATOM 3811 N N . ASN A 1 471 ? -5.072 -7.193 17.130 1.00 85.31 471 ASN A N 1
ATOM 3812 C CA . ASN A 1 471 ? -4.582 -8.531 16.812 1.00 85.31 471 ASN A CA 1
ATOM 3813 C C . ASN A 1 471 ? -5.529 -9.315 15.900 1.00 85.31 471 ASN A C 1
ATOM 3815 O O . ASN A 1 471 ? -5.021 -9.899 14.954 1.00 85.31 471 ASN A O 1
ATOM 3819 N N . PRO A 1 472 ? -6.867 -9.273 16.058 1.00 82.19 472 PRO A N 1
ATOM 3820 C CA . PRO A 1 472 ? -7.778 -9.930 15.121 1.00 82.19 472 PRO A CA 1
ATOM 3821 C C . PRO A 1 472 ? -7.475 -9.654 13.633 1.00 82.19 472 PRO A C 1
ATOM 3823 O O . PRO A 1 472 ? -7.353 -10.573 12.824 1.00 82.19 472 PRO A O 1
ATOM 3826 N N . MET A 1 473 ? -7.269 -8.381 13.286 1.00 87.44 473 MET A N 1
ATOM 3827 C CA . MET A 1 473 ? -6.940 -7.933 11.930 1.00 87.44 473 MET A CA 1
ATOM 3828 C C . MET A 1 473 ? -5.500 -8.303 11.537 1.00 87.44 473 MET A C 1
ATOM 3830 O O . MET A 1 473 ? -5.246 -8.713 10.405 1.00 87.44 473 MET A O 1
ATOM 3834 N N . LEU A 1 474 ? -4.551 -8.166 12.467 1.00 88.50 474 LEU A N 1
ATOM 3835 C CA . LEU A 1 474 ? -3.130 -8.431 12.221 1.00 88.50 474 LEU A CA 1
ATOM 3836 C C . LEU A 1 474 ? -2.827 -9.925 12.055 1.00 88.50 474 LEU A C 1
ATOM 3838 O O . LEU A 1 474 ? -2.024 -10.299 11.207 1.00 88.50 474 LEU A O 1
ATOM 3842 N N . ILE A 1 475 ? -3.506 -10.785 12.811 1.00 85.44 475 ILE A N 1
ATOM 3843 C CA . ILE A 1 475 ? -3.387 -12.241 12.705 1.00 85.44 475 ILE A CA 1
ATOM 3844 C C . ILE A 1 475 ? -3.906 -12.717 11.356 1.00 85.44 475 ILE A C 1
ATOM 3846 O O . ILE A 1 475 ? -3.273 -13.553 10.718 1.00 85.44 475 ILE A O 1
ATOM 3850 N N . ASN A 1 476 ? -5.026 -12.165 10.887 1.00 82.38 476 ASN A N 1
ATOM 3851 C CA . ASN A 1 476 ? -5.535 -12.478 9.556 1.00 82.38 476 ASN A CA 1
ATOM 3852 C C . ASN A 1 476 ? -4.492 -12.231 8.472 1.00 82.38 476 ASN A C 1
ATOM 3854 O O . ASN A 1 476 ? -4.295 -13.094 7.616 1.00 82.38 476 ASN A O 1
ATOM 3858 N N . LEU A 1 477 ? -3.819 -11.082 8.558 1.00 85.88 477 LEU A N 1
ATOM 3859 C CA . LEU A 1 477 ? -2.741 -10.700 7.659 1.00 85.88 477 LEU A CA 1
ATOM 3860 C C . LEU A 1 477 ? -1.498 -11.591 7.825 1.00 85.88 477 LEU A C 1
ATOM 3862 O O . LEU A 1 477 ? -0.873 -11.951 6.834 1.00 85.88 477 LEU A O 1
ATOM 3866 N N . TYR A 1 478 ? -1.146 -11.978 9.052 1.00 86.00 478 TYR A N 1
ATOM 3867 C CA . TYR A 1 478 ? -0.029 -12.893 9.314 1.00 86.00 478 TYR A CA 1
ATOM 3868 C C . TYR A 1 478 ? -0.278 -14.285 8.718 1.00 86.00 478 TYR A C 1
ATOM 3870 O O . TYR A 1 478 ? 0.571 -14.836 8.019 1.00 86.00 478 TYR A O 1
ATOM 3878 N N . LEU A 1 479 ? -1.471 -14.835 8.952 1.00 82.19 479 LEU A N 1
ATOM 3879 C CA . LEU A 1 479 ? -1.871 -16.168 8.503 1.00 82.19 479 LEU A CA 1
ATOM 3880 C C . LEU A 1 479 ? -2.157 -16.246 6.999 1.00 82.19 479 LEU A C 1
ATOM 3882 O O . LEU A 1 479 ? -2.271 -17.343 6.465 1.00 82.19 479 LEU A O 1
ATOM 3886 N N . ASP A 1 480 ? -2.275 -15.115 6.304 1.00 80.06 480 ASP A N 1
ATOM 3887 C CA . ASP A 1 480 ? -2.294 -15.080 4.835 1.00 80.06 480 ASP A CA 1
ATOM 3888 C C . ASP A 1 480 ? -1.028 -15.724 4.247 1.00 80.06 480 ASP A C 1
ATOM 3890 O O . ASP A 1 480 ? -1.105 -16.544 3.338 1.00 80.06 480 ASP A O 1
ATOM 3894 N N . ARG A 1 481 ? 0.140 -15.475 4.861 1.00 77.69 481 ARG A N 1
ATOM 3895 C CA . ARG A 1 481 ? 1.402 -16.121 4.465 1.00 77.69 481 ARG A CA 1
ATOM 3896 C C . ARG A 1 481 ? 1.332 -17.643 4.588 1.00 77.69 481 ARG A C 1
ATOM 3898 O O . ARG A 1 481 ? 1.910 -18.336 3.753 1.00 77.69 481 ARG A O 1
ATOM 3905 N N . LEU A 1 482 ? 0.658 -18.149 5.624 1.00 77.81 482 LEU A N 1
ATOM 3906 C CA . LEU A 1 482 ? 0.464 -19.584 5.816 1.00 77.81 482 LEU A CA 1
ATOM 3907 C C . LEU A 1 482 ? -0.435 -20.160 4.717 1.00 77.81 482 LEU A C 1
ATOM 3909 O O . LEU A 1 482 ? -0.062 -21.171 4.135 1.00 77.81 482 LEU A O 1
ATOM 3913 N N . ASP A 1 483 ? -1.554 -19.501 4.394 1.00 74.44 483 ASP A N 1
ATOM 3914 C CA . ASP A 1 483 ? -2.451 -19.932 3.308 1.00 74.44 483 ASP A CA 1
ATOM 3915 C C . ASP A 1 483 ? -1.706 -19.995 1.965 1.00 74.44 483 ASP A C 1
ATOM 3917 O O . ASP A 1 483 ? -1.761 -21.000 1.263 1.00 74.44 483 ASP A O 1
ATOM 3921 N N . GLU A 1 484 ? -0.884 -18.987 1.662 1.00 71.94 484 GLU A N 1
ATOM 3922 C CA . GLU A 1 484 ? -0.030 -18.993 0.471 1.00 71.94 484 GLU A CA 1
ATOM 3923 C C . GLU A 1 484 ? 1.024 -20.131 0.474 1.00 71.94 484 GLU A C 1
ATOM 3925 O O . GLU A 1 484 ? 1.517 -20.503 -0.590 1.00 71.94 484 GLU A O 1
ATOM 3930 N N . MET A 1 485 ? 1.451 -20.636 1.646 1.00 74.00 485 MET A N 1
ATOM 3931 C CA . MET A 1 485 ? 2.410 -21.753 1.792 1.00 74.00 485 MET A CA 1
ATOM 3932 C C . MET A 1 485 ? 1.796 -23.132 1.633 1.00 74.00 485 MET A C 1
ATOM 3934 O O . MET A 1 485 ? 2.541 -24.101 1.464 1.00 74.00 485 MET A O 1
ATOM 3938 N N . LEU A 1 486 ? 0.474 -23.236 1.658 1.00 75.06 486 LEU A N 1
ATOM 3939 C CA . LEU A 1 486 ? -0.182 -24.510 1.459 1.00 75.06 486 LEU A CA 1
ATOM 3940 C C . LEU A 1 486 ? -0.071 -24.956 -0.012 1.00 75.06 486 LEU A C 1
ATOM 3942 O O . LEU A 1 486 ? -0.120 -24.132 -0.929 1.00 75.06 486 LEU A O 1
ATOM 3946 N N . PRO A 1 487 ? 0.061 -26.270 -0.271 1.00 73.75 487 PRO A N 1
ATOM 3947 C CA . PRO A 1 487 ? -0.047 -26.816 -1.619 1.00 73.75 487 PRO A CA 1
ATOM 3948 C C . PRO A 1 487 ? -1.360 -26.396 -2.290 1.00 73.75 487 PRO A C 1
ATOM 3950 O O . PRO A 1 487 ? -2.368 -26.230 -1.616 1.00 73.75 487 PRO A O 1
ATOM 3953 N N . GLY A 1 488 ? -1.409 -26.301 -3.623 1.00 69.69 488 GLY A N 1
ATOM 3954 C CA . GLY A 1 488 ? -2.611 -25.822 -4.332 1.00 69.69 488 GLY A CA 1
ATOM 3955 C C . GLY A 1 488 ? -3.880 -26.683 -4.164 1.00 69.69 488 GLY A C 1
ATOM 3956 O O . GLY A 1 488 ? -4.976 -26.247 -4.516 1.00 69.69 488 GLY A O 1
ATOM 3957 N N . ASN A 1 489 ? -3.751 -27.908 -3.649 1.00 74.62 489 ASN A N 1
ATOM 3958 C CA . ASN A 1 489 ? -4.858 -28.785 -3.243 1.00 74.62 489 ASN A CA 1
ATOM 3959 C C . ASN A 1 489 ? -5.335 -28.549 -1.802 1.00 74.62 489 ASN A C 1
ATOM 3961 O O . ASN A 1 489 ? -6.356 -29.123 -1.420 1.00 74.62 489 ASN A O 1
ATOM 3965 N N . CYS A 1 490 ? -4.622 -27.723 -1.043 1.00 78.31 490 CYS A N 1
ATOM 3966 C CA . CYS A 1 490 ? -4.911 -27.379 0.334 1.00 78.31 490 CYS A CA 1
ATOM 3967 C C . CYS A 1 490 ? -5.374 -25.922 0.447 1.00 78.31 490 CYS A C 1
ATOM 3969 O O . CYS A 1 490 ? -5.001 -25.079 -0.368 1.00 78.31 490 CYS A O 1
ATOM 3971 N N . LYS A 1 491 ? -6.198 -25.619 1.453 1.00 75.38 491 LYS A N 1
ATOM 3972 C CA . LYS A 1 491 ? -6.558 -24.237 1.812 1.00 75.38 491 LYS A CA 1
ATOM 3973 C C . LYS A 1 491 ? -6.692 -24.089 3.316 1.00 75.38 491 LYS A C 1
ATOM 3975 O O . LYS A 1 491 ? -7.098 -25.037 3.992 1.00 75.38 491 LYS A O 1
ATOM 3980 N N . LEU A 1 492 ? -6.412 -22.893 3.814 1.00 78.69 492 LEU A N 1
ATOM 3981 C CA . LEU A 1 492 ? -6.640 -22.537 5.203 1.00 78.69 492 LEU A CA 1
ATOM 3982 C C . LEU A 1 492 ? -8.050 -21.948 5.361 1.00 78.69 492 LEU A C 1
ATOM 3984 O O . LEU A 1 492 ? -8.380 -20.928 4.758 1.00 78.69 492 LEU A O 1
ATOM 3988 N N . ILE A 1 493 ? -8.876 -22.570 6.199 1.00 76.25 493 ILE A N 1
ATOM 3989 C CA . ILE A 1 493 ? -10.128 -21.998 6.700 1.00 76.25 493 ILE A CA 1
ATOM 3990 C C . ILE A 1 493 ? -9.875 -21.541 8.131 1.00 76.25 493 ILE A C 1
ATOM 3992 O O . ILE A 1 493 ? -9.390 -22.296 8.967 1.00 76.25 493 ILE A O 1
ATOM 3996 N N . LYS A 1 494 ? -10.205 -20.288 8.421 1.00 74.56 494 LYS A N 1
ATOM 3997 C CA . LYS A 1 494 ? -9.963 -19.678 9.729 1.00 74.56 494 LYS A CA 1
ATOM 3998 C C . LYS A 1 494 ? -11.314 -19.360 10.391 1.00 74.56 494 LYS A C 1
ATOM 4000 O O . LYS A 1 494 ? -12.096 -18.624 9.790 1.00 74.56 494 LYS A O 1
ATOM 4005 N N . ASP A 1 495 ? -11.585 -19.858 11.599 1.00 67.19 495 ASP A N 1
ATOM 4006 C CA . ASP A 1 495 ? -12.836 -19.656 12.358 1.00 67.19 495 ASP A CA 1
ATOM 4007 C C . ASP A 1 495 ? -12.574 -19.119 13.775 1.00 67.19 495 ASP A C 1
ATOM 4009 O O . ASP A 1 495 ? -12.250 -19.874 14.683 1.00 67.19 495 ASP A O 1
ATOM 4013 N N . GLY A 1 496 ? -12.761 -17.817 14.005 1.00 64.62 496 GLY A N 1
ATOM 4014 C CA . GLY A 1 496 ? -12.676 -17.255 15.361 1.00 64.62 496 GLY A CA 1
ATOM 4015 C C . GLY A 1 496 ? -11.279 -17.317 15.988 1.00 64.62 496 GLY A C 1
ATOM 4016 O O . GLY A 1 496 ? -10.525 -16.376 15.820 1.00 64.62 496 GLY A O 1
ATOM 4017 N N . GLU A 1 497 ? -10.968 -18.369 16.747 1.00 62.03 497 GLU A N 1
ATOM 4018 C CA . GLU A 1 497 ? -9.627 -18.694 17.280 1.00 62.03 497 GLU A CA 1
ATOM 4019 C C . GLU A 1 497 ? -9.096 -20.032 16.724 1.00 62.03 497 GLU A C 1
ATOM 4021 O O . GLU A 1 497 ? -7.921 -20.343 16.887 1.00 62.03 497 GLU A O 1
ATOM 4026 N N . ASP A 1 498 ? -9.932 -20.779 15.997 1.00 72.94 498 ASP A N 1
ATOM 4027 C CA . ASP A 1 498 ? -9.619 -22.082 15.422 1.00 72.94 498 ASP A CA 1
ATOM 4028 C C . ASP A 1 498 ? -9.127 -21.943 13.971 1.00 72.94 498 ASP A C 1
ATOM 4030 O O . ASP A 1 498 ? -9.599 -21.104 13.191 1.00 72.94 498 ASP A O 1
ATOM 4034 N N . LEU A 1 499 ? -8.201 -22.815 13.575 1.00 78.38 499 LEU A N 1
ATOM 4035 C CA . LEU A 1 499 ? -7.687 -22.912 12.211 1.00 78.38 499 LEU A CA 1
ATOM 4036 C C . LEU A 1 499 ? -7.943 -24.315 11.669 1.00 78.38 499 LEU A C 1
ATOM 4038 O O . LEU A 1 499 ? -7.807 -25.296 12.390 1.00 78.38 499 LEU A O 1
ATOM 4042 N N . TYR A 1 500 ? -8.293 -24.422 10.394 1.00 82.00 500 TYR A N 1
ATOM 4043 C CA . TYR A 1 500 ? -8.533 -25.691 9.716 1.00 82.00 500 TYR A CA 1
ATOM 4044 C C . TYR A 1 500 ? -7.782 -25.712 8.390 1.00 82.00 500 TYR A C 1
ATOM 4046 O O . TYR A 1 500 ? -7.884 -24.767 7.608 1.00 82.00 500 TYR A O 1
ATOM 4054 N N . ILE A 1 501 ? -7.065 -26.794 8.098 1.00 83.75 501 ILE A N 1
ATOM 4055 C CA . ILE A 1 501 ? -6.551 -27.050 6.746 1.00 83.75 501 ILE A CA 1
ATOM 4056 C C . ILE A 1 501 ? -7.471 -28.054 6.085 1.00 83.75 501 ILE A C 1
ATOM 4058 O O . ILE A 1 501 ? -7.689 -29.134 6.631 1.00 83.75 501 ILE A O 1
ATOM 4062 N N . ILE A 1 502 ? -7.972 -27.703 4.903 1.00 83.00 502 ILE A N 1
ATOM 4063 C CA . ILE A 1 502 ? -8.680 -28.636 4.027 1.00 83.00 502 ILE A CA 1
ATOM 4064 C C . ILE A 1 502 ? -7.708 -29.195 2.983 1.00 83.00 502 ILE A C 1
ATOM 4066 O O . ILE A 1 502 ? -6.900 -28.430 2.466 1.00 83.00 502 ILE A O 1
ATOM 4070 N N . ASP A 1 503 ? -7.798 -30.482 2.642 1.00 83.44 503 ASP A N 1
ATOM 4071 C CA . ASP A 1 503 ? -7.008 -31.159 1.599 1.00 83.44 503 ASP A CA 1
ATOM 4072 C C . ASP A 1 503 ? -7.899 -32.078 0.754 1.00 83.44 503 ASP A C 1
ATOM 4074 O O . ASP A 1 503 ? -8.699 -32.859 1.265 1.00 83.44 503 ASP A O 1
ATOM 4078 N N . LYS A 1 504 ? -7.728 -32.019 -0.565 1.00 77.56 504 LYS A N 1
ATOM 4079 C CA . LYS A 1 504 ? -8.435 -32.874 -1.525 1.00 77.56 504 LYS A CA 1
ATOM 4080 C C . LYS A 1 504 ? -7.829 -34.274 -1.695 1.00 77.56 504 LYS A C 1
ATOM 4082 O O . LYS A 1 504 ? -8.495 -35.165 -2.215 1.00 77.56 504 LYS A O 1
ATOM 4087 N N . ASN A 1 505 ? -6.567 -34.471 -1.317 1.00 72.81 505 ASN A N 1
ATOM 4088 C CA . ASN A 1 505 ? -5.810 -35.694 -1.602 1.00 72.81 505 ASN A CA 1
ATOM 4089 C C . ASN A 1 505 ? -5.753 -36.689 -0.433 1.00 72.81 505 ASN A C 1
ATOM 4091 O O . ASN A 1 505 ? -5.162 -37.754 -0.602 1.00 72.81 505 ASN A O 1
ATOM 4095 N N . ARG A 1 506 ? -6.390 -36.380 0.707 1.00 59.91 506 ARG A N 1
ATOM 4096 C CA . ARG A 1 506 ? -6.442 -37.238 1.910 1.00 59.91 506 ARG A CA 1
ATOM 4097 C C . ARG A 1 506 ? -5.063 -37.592 2.484 1.00 59.91 506 ARG A C 1
ATOM 4099 O O . ARG A 1 506 ? -4.886 -38.670 3.044 1.00 59.91 506 ARG A O 1
ATOM 4106 N N . ASN A 1 507 ? -4.077 -36.705 2.330 1.00 57.38 507 ASN A N 1
ATOM 4107 C CA . ASN A 1 507 ? -2.703 -36.920 2.798 1.00 57.38 507 ASN A CA 1
ATOM 4108 C C . ASN A 1 507 ? -2.322 -35.907 3.890 1.00 57.38 507 ASN A C 1
ATOM 4110 O O . ASN A 1 507 ? -1.212 -35.379 3.886 1.00 57.38 507 ASN A O 1
ATOM 4114 N N . LEU A 1 508 ? -3.239 -35.604 4.811 1.00 52.97 508 LEU A N 1
ATOM 4115 C CA . LEU A 1 508 ? -2.955 -34.735 5.953 1.00 52.97 508 LEU A CA 1
ATOM 4116 C C . LEU A 1 508 ? -2.346 -35.566 7.096 1.00 52.97 508 LEU A C 1
ATOM 4118 O O . LEU A 1 508 ? -3.047 -35.956 8.029 1.00 52.97 508 LEU A O 1
ATOM 4122 N N . HIS A 1 509 ? -1.049 -35.857 6.985 1.00 46.56 509 HIS A N 1
ATOM 4123 C CA . HIS A 1 509 ? -0.202 -36.345 8.077 1.00 46.56 509 HIS A CA 1
ATOM 4124 C C . HIS A 1 509 ? 0.950 -35.385 8.333 1.00 46.56 509 HIS A C 1
ATOM 4126 O O . HIS A 1 509 ? 1.516 -34.875 7.338 1.00 46.56 509 HIS A O 1
#